Protein AF-A0A836RH31-F1 (afdb_monomer_lite)

Foldseek 3Di:
DDDPVCVQFLVQALLVCVLQWDQDPVGATWHWPCPPDPPPPDTFIAWPLVLLVSLLSLLVVCVVPVPVVSLVNSLRSLVCVQPQAWDWDQDPQGIATWGQRGPDRPDPQDTAADACSRHCLSVLVSLVSSLVSDPDPVSVVSSVVNNLNNLVNHVVQWDWDDDPNATATFHAFSVDNVDAAQFHGGHLLVNLVSLLVVCVVCVPRATPVRDGSLSNSLNPLVVQVVQWDQDQNATWHARLPPHGDFLFLACASTLLSNLVSLCSNLVSCCPVPVPSSVVSLRNNVRSLSSLLSLQVVDPDDLAAQAFAGNDHDAHNGHLLVNLVSLLVNCVSCPPPPVVSNVSSLVSLVSSLSNQQVQWDDDPNATFRAGNDDDQKAFCDRGGHLVVNLNSLCSSCVSNVNVVSNVNSVSSVVVQVVQFDRDSNRTDGDRIDHDDD

Structure (mmCIF, N/CA/C/O backbone):
data_AF-A0A836RH31-F1
#
_entry.id   AF-A0A836RH31-F1
#
loop_
_atom_site.group_PDB
_atom_site.id
_atom_site.type_symbol
_atom_site.label_atom_id
_atom_site.label_alt_id
_atom_site.label_comp_id
_atom_site.label_asym_id
_atom_site.label_entity_id
_atom_site.label_seq_id
_atom_site.pdbx_PDB_ins_code
_atom_site.Cartn_x
_atom_site.Cartn_y
_atom_site.Cartn_z
_atom_site.occupancy
_atom_site.B_iso_or_equiv
_atom_site.auth_seq_id
_atom_site.auth_comp_id
_atom_site.auth_asym_id
_atom_site.auth_atom_id
_atom_site.pdbx_PDB_model_num
ATOM 1 N N . GLU A 1 1 ? -15.096 -2.937 -0.119 1.00 64.81 1 GLU A N 1
ATOM 2 C CA . GLU A 1 1 ? -16.143 -2.175 0.600 1.00 64.81 1 GLU A CA 1
ATOM 3 C C . GLU A 1 1 ? -16.418 -2.846 1.943 1.00 64.81 1 GLU A C 1
ATOM 5 O O . GLU A 1 1 ? -16.106 -4.023 2.071 1.00 64.81 1 GLU A O 1
ATOM 10 N N . VAL A 1 2 ? -16.915 -2.119 2.951 1.00 72.75 2 VAL A N 1
ATOM 11 C CA . VAL A 1 2 ? -17.318 -2.711 4.245 1.00 72.75 2 VAL A CA 1
ATOM 12 C C . VAL A 1 2 ? -18.797 -3.078 4.164 1.00 72.75 2 VAL A C 1
ATOM 14 O O . VAL A 1 2 ? -19.596 -2.217 3.780 1.00 72.75 2 VAL A O 1
ATOM 17 N N . ALA A 1 3 ? -19.144 -4.318 4.515 1.00 83.12 3 ALA A N 1
ATOM 18 C CA . ALA A 1 3 ? -20.531 -4.776 4.522 1.00 83.12 3 ALA A CA 1
ATOM 19 C C . ALA A 1 3 ? -21.365 -3.991 5.564 1.00 83.12 3 ALA A C 1
ATOM 21 O O . ALA A 1 3 ? -20.819 -3.642 6.621 1.00 83.12 3 ALA A O 1
ATOM 22 N N . PRO A 1 4 ? -22.641 -3.659 5.280 1.00 88.00 4 PRO A N 1
ATOM 23 C CA . PRO A 1 4 ? -23.462 -2.788 6.130 1.00 88.00 4 PRO A CA 1
ATOM 24 C C . PRO A 1 4 ? -23.520 -3.198 7.610 1.00 88.00 4 PRO A C 1
ATOM 26 O O . PRO A 1 4 ? -23.446 -2.346 8.495 1.00 88.00 4 PRO A O 1
ATOM 29 N N . GLU A 1 5 ? -23.579 -4.496 7.895 1.00 91.19 5 GLU A N 1
ATOM 30 C CA . GLU A 1 5 ? -23.626 -5.071 9.240 1.00 91.19 5 GLU A CA 1
ATOM 31 C C . GLU A 1 5 ? -22.376 -4.754 10.084 1.00 91.19 5 GLU A C 1
ATOM 33 O O . GLU A 1 5 ? -22.459 -4.637 11.313 1.00 91.19 5 GLU A O 1
ATOM 38 N N . TYR A 1 6 ? -21.229 -4.523 9.433 1.00 91.69 6 TYR A N 1
ATOM 39 C CA . TYR A 1 6 ? -19.972 -4.175 10.097 1.00 91.69 6 TYR A CA 1
ATOM 40 C C . TYR A 1 6 ? -19.701 -2.668 10.156 1.00 91.69 6 TYR A C 1
ATOM 42 O O . TYR A 1 6 ? -18.742 -2.236 10.805 1.00 91.69 6 TYR A O 1
ATOM 50 N N . ASP A 1 7 ? -20.548 -1.846 9.532 1.00 90.19 7 ASP A N 1
ATOM 51 C CA . ASP A 1 7 ? -20.339 -0.400 9.422 1.00 90.19 7 ASP A CA 1
ATOM 52 C C . ASP A 1 7 ? -20.271 0.272 10.803 1.00 90.19 7 ASP A C 1
ATOM 54 O O . ASP A 1 7 ? -19.416 1.129 11.040 1.00 90.19 7 ASP A O 1
ATOM 58 N N . LYS A 1 8 ? -21.078 -0.196 11.770 1.00 94.00 8 LYS A N 1
ATOM 59 C CA . LYS A 1 8 ? -21.048 0.294 13.160 1.00 94.00 8 LYS A CA 1
ATOM 60 C C . LYS A 1 8 ? -19.700 0.059 13.853 1.00 94.00 8 LYS A C 1
ATOM 62 O O . LYS A 1 8 ? -19.272 0.899 14.643 1.00 94.00 8 LYS A O 1
ATOM 67 N N . TYR A 1 9 ? -19.025 -1.056 13.567 1.00 92.06 9 TYR A N 1
ATOM 68 C CA . TYR A 1 9 ? -17.733 -1.399 14.170 1.00 92.06 9 TYR A CA 1
ATOM 69 C C . TYR A 1 9 ? -16.611 -0.576 13.558 1.00 92.06 9 TYR A C 1
ATOM 71 O O . TYR A 1 9 ? -15.774 -0.043 14.282 1.00 92.06 9 TYR A O 1
ATOM 79 N N . TRP A 1 10 ? -16.636 -0.414 12.236 1.00 90.31 10 TRP A N 1
ATOM 80 C CA . TRP A 1 10 ? -15.690 0.437 11.527 1.00 90.31 10 TRP A CA 1
ATOM 81 C C . TRP A 1 10 ? -15.829 1.913 11.948 1.00 90.31 10 TRP A C 1
ATOM 83 O O . TRP A 1 10 ? -14.838 2.520 12.362 1.00 90.31 10 TRP A O 1
ATOM 93 N N . LYS A 1 11 ? -17.053 2.468 11.968 1.00 93.12 11 LYS A N 1
ATOM 94 C CA . LYS A 1 11 ? -17.323 3.825 12.487 1.00 93.12 11 LYS A CA 1
ATOM 95 C C . LYS A 1 11 ? -16.918 3.954 13.947 1.00 93.12 11 LYS A C 1
ATOM 97 O O . LYS A 1 11 ? -16.278 4.926 14.337 1.00 93.12 11 LYS A O 1
ATOM 102 N N . GLY A 1 12 ? -17.258 2.966 14.773 1.00 93.62 12 GLY A N 1
ATOM 103 C CA . GLY A 1 12 ? -16.879 3.003 16.176 1.00 93.62 12 GLY A CA 1
ATOM 104 C C . GLY A 1 12 ? -15.368 2.910 16.390 1.00 93.62 12 GLY A C 1
ATOM 105 O O . GLY A 1 12 ? -14.886 3.550 17.315 1.00 93.62 12 GLY A O 1
ATOM 106 N N . ALA A 1 13 ? -14.603 2.222 15.537 1.00 92.50 13 ALA A N 1
ATOM 107 C CA . ALA A 1 13 ? -13.139 2.245 15.598 1.00 92.50 13 ALA A CA 1
ATOM 108 C C . ALA A 1 13 ? -12.586 3.662 15.388 1.00 92.50 13 ALA A C 1
ATOM 110 O O . ALA A 1 13 ? -11.733 4.115 16.150 1.00 92.50 13 ALA A O 1
ATOM 111 N N . LEU A 1 14 ? -13.111 4.391 14.396 1.00 95.06 14 LEU A N 1
ATOM 112 C CA . LEU A 1 14 ? -12.741 5.788 14.154 1.00 95.06 14 LEU A CA 1
ATOM 113 C C . LEU A 1 14 ? -13.179 6.701 15.305 1.00 95.06 14 LEU A C 1
ATOM 115 O O . LEU A 1 14 ? -12.388 7.517 15.774 1.00 95.06 14 LEU A O 1
ATOM 119 N N . ASN A 1 15 ? -14.401 6.526 15.815 1.00 95.56 15 ASN A N 1
ATOM 120 C CA . ASN A 1 15 ? -14.891 7.292 16.964 1.00 95.56 15 ASN A CA 1
ATOM 121 C C . ASN A 1 15 ? -14.034 7.046 18.212 1.00 95.56 15 ASN A C 1
ATOM 123 O O . ASN A 1 15 ? -13.715 7.986 18.935 1.00 95.56 15 ASN A O 1
ATOM 127 N N . TRP A 1 16 ? -13.607 5.803 18.442 1.00 94.31 16 TRP A N 1
ATOM 128 C CA . TRP A 1 16 ? -12.703 5.485 19.539 1.00 94.31 16 TRP A CA 1
ATOM 129 C C . TRP A 1 16 ? -11.337 6.146 19.343 1.00 94.31 16 TRP A C 1
ATOM 131 O O . TRP A 1 16 ? -10.836 6.769 20.277 1.00 94.31 16 TRP A O 1
ATOM 141 N N . LEU A 1 17 ? -10.766 6.099 18.131 1.00 93.75 17 LEU A N 1
ATOM 142 C CA . LEU A 1 17 ? -9.505 6.780 17.815 1.00 93.75 17 LEU A CA 1
ATOM 143 C C . LEU A 1 17 ? -9.589 8.295 18.042 1.00 93.75 17 LEU A C 1
ATOM 145 O O . LEU A 1 17 ? -8.606 8.877 18.496 1.00 93.75 17 LEU A O 1
ATOM 149 N N . ILE A 1 18 ? -10.740 8.922 17.777 1.00 95.31 18 ILE A N 1
ATOM 150 C CA . ILE A 1 18 ? -10.993 10.323 18.148 1.00 95.31 18 ILE A CA 1
ATOM 151 C C . ILE A 1 18 ? -11.014 10.476 19.668 1.00 95.31 18 ILE A C 1
ATOM 153 O O . ILE A 1 18 ? -10.356 11.360 20.197 1.00 95.31 18 ILE A O 1
ATOM 157 N N . SER A 1 19 ? -11.718 9.607 20.393 1.00 93.38 19 SER A N 1
ATOM 158 C CA . SER A 1 19 ? -11.855 9.727 21.853 1.00 93.38 19 SER A CA 1
ATOM 159 C C . SER A 1 19 ? -10.535 9.603 22.623 1.00 93.38 19 SER A C 1
ATOM 161 O O . SER A 1 19 ? -10.411 10.123 23.729 1.00 93.38 19 SER A O 1
ATOM 163 N N . VAL A 1 20 ? -9.547 8.916 22.039 1.00 91.81 20 VAL A N 1
ATOM 164 C CA . VAL A 1 20 ? -8.236 8.672 22.660 1.00 91.81 20 VAL A CA 1
ATOM 165 C C . VAL A 1 20 ? -7.107 9.490 22.034 1.00 91.81 20 VAL A C 1
ATOM 167 O O . VAL A 1 20 ? -5.953 9.339 22.452 1.00 91.81 20 VAL A O 1
ATOM 170 N N . VAL A 1 21 ? -7.398 10.331 21.032 1.00 93.75 21 VAL A N 1
ATOM 171 C CA . VAL A 1 21 ? -6.390 11.243 20.483 1.00 93.75 21 VAL A CA 1
ATOM 172 C C . VAL A 1 21 ? -6.002 12.257 21.549 1.00 93.75 21 VAL A C 1
ATOM 174 O O . VAL A 1 21 ? -6.833 12.745 22.312 1.00 93.75 21 VAL A O 1
ATOM 177 N N . GLN A 1 22 ? -4.719 12.576 21.616 1.00 92.44 22 GLN A N 1
ATOM 178 C CA . GLN A 1 22 ? -4.212 13.589 22.525 1.00 92.44 22 GLN A CA 1
ATOM 179 C C . GLN A 1 22 ? -3.522 14.696 21.755 1.00 92.44 22 GLN A C 1
ATOM 181 O O . GLN A 1 22 ? -3.007 14.489 20.658 1.00 92.44 22 GLN A O 1
ATOM 186 N N . ARG A 1 23 ? -3.481 15.869 22.379 1.00 92.56 23 ARG A N 1
ATOM 187 C CA . ARG A 1 23 ? -2.716 17.018 21.910 1.00 92.56 23 ARG A CA 1
ATOM 188 C C . ARG A 1 23 ? -1.472 17.155 22.761 1.00 92.56 23 ARG A C 1
ATOM 190 O O . ARG A 1 23 ? -1.522 16.989 23.979 1.00 92.56 23 ARG A O 1
ATOM 197 N N . ASP A 1 24 ? -0.334 17.421 22.136 1.00 87.88 24 ASP A N 1
ATOM 198 C CA . ASP A 1 24 ? 0.850 17.792 22.906 1.00 87.88 24 ASP A CA 1
ATOM 199 C C . ASP A 1 24 ? 0.809 19.276 23.304 1.00 87.88 24 ASP A C 1
ATOM 201 O O . ASP A 1 24 ? -0.159 19.981 23.029 1.00 87.88 24 ASP A O 1
ATOM 205 N N . LYS A 1 25 ? 1.859 19.765 23.978 1.00 87.75 25 LYS A N 1
ATOM 206 C CA . LYS A 1 25 ? 1.915 21.139 24.511 1.00 87.75 25 LYS A CA 1
ATOM 207 C C . LYS A 1 25 ? 1.754 22.237 23.452 1.00 87.75 25 LYS A C 1
ATOM 209 O O . LYS A 1 25 ? 1.585 23.389 23.822 1.00 87.75 25 LYS A O 1
ATOM 214 N N . GLN A 1 26 ? 1.862 21.911 22.168 1.00 82.75 26 GLN A N 1
ATOM 215 C CA . GLN A 1 26 ? 1.704 22.861 21.071 1.00 82.75 26 GLN A CA 1
ATOM 216 C C . GLN A 1 26 ? 0.436 22.575 20.253 1.00 82.75 26 GLN A C 1
ATOM 218 O O . GLN A 1 26 ? 0.301 23.085 19.149 1.00 82.75 26 GLN A O 1
ATOM 223 N N . GLY A 1 27 ? -0.472 21.741 20.767 1.00 87.25 27 GLY A N 1
ATOM 224 C CA . GLY A 1 27 ? -1.775 21.487 20.161 1.00 87.25 27 GLY A CA 1
ATOM 225 C C . GLY A 1 27 ? -1.819 20.352 19.140 1.00 87.25 27 GLY A C 1
ATOM 226 O O . GLY A 1 27 ? -2.907 20.049 18.671 1.00 87.25 27 GLY A O 1
ATOM 227 N N . TYR A 1 28 ? -0.707 19.683 18.823 1.00 85.88 28 TYR A N 1
ATOM 228 C CA . TYR A 1 28 ? -0.662 18.703 17.728 1.00 85.88 28 TYR A CA 1
ATOM 229 C C . TYR A 1 28 ? -1.111 17.302 18.138 1.00 85.88 28 TYR A C 1
ATOM 231 O O . TYR A 1 28 ? -0.768 16.834 19.231 1.00 85.88 28 TYR A O 1
ATOM 239 N N . LEU A 1 29 ? -1.804 16.620 17.223 1.00 91.62 29 LEU A N 1
ATOM 240 C CA . LEU A 1 29 ? -2.399 15.308 17.462 1.00 91.62 29 LEU A CA 1
ATOM 241 C C . LEU A 1 29 ? -1.360 14.186 17.541 1.00 91.62 29 LEU A C 1
ATOM 243 O O . LEU A 1 29 ? -0.452 14.070 16.717 1.00 91.62 29 LEU A O 1
ATOM 247 N N . TYR A 1 30 ? -1.547 13.297 18.512 1.00 90.69 30 TYR A N 1
ATOM 248 C CA . TYR A 1 30 ? -0.856 12.019 18.588 1.00 90.69 30 TYR A CA 1
ATOM 249 C C . TYR A 1 30 ? -1.721 10.950 19.266 1.00 90.69 30 TYR A C 1
ATOM 251 O O . TYR A 1 30 ? -2.630 11.242 20.041 1.00 90.69 30 TYR A O 1
ATOM 259 N N . TRP A 1 31 ? -1.368 9.687 19.027 1.00 91.62 31 TRP A N 1
ATOM 260 C CA . TRP A 1 31 ? -1.969 8.523 19.680 1.00 91.62 31 TRP A CA 1
ATOM 261 C C . TRP A 1 31 ? -0.915 7.720 20.431 1.00 91.62 31 TRP A C 1
ATOM 263 O O . TRP A 1 31 ? 0.276 7.753 20.102 1.00 91.62 31 TRP A O 1
ATOM 273 N N . TYR A 1 32 ? -1.362 6.953 21.417 1.00 87.00 32 TYR A N 1
ATOM 274 C CA . TYR A 1 32 ? -0.539 5.982 22.126 1.00 87.00 32 TYR A CA 1
ATOM 275 C C . TYR A 1 32 ? -0.699 4.578 21.538 1.00 87.00 32 TYR A C 1
ATOM 277 O O . TYR A 1 32 ? -1.786 4.180 21.139 1.00 87.00 32 TYR A O 1
ATOM 285 N N . MET A 1 33 ? 0.396 3.814 21.503 1.00 74.00 33 MET A N 1
ATOM 286 C CA . MET A 1 33 ? 0.416 2.435 21.001 1.00 74.00 33 MET A CA 1
ATOM 287 C C . MET A 1 33 ? -0.385 1.476 21.891 1.00 74.00 33 MET A C 1
ATOM 289 O O . MET A 1 33 ? -0.933 0.501 21.394 1.00 74.00 33 MET A O 1
ATOM 293 N N . SER A 1 34 ? -0.447 1.746 23.195 1.00 67.81 34 SER A N 1
ATOM 294 C CA . SER A 1 34 ? -1.257 0.981 24.139 1.00 67.81 34 SER A CA 1
ATOM 295 C C . SER A 1 34 ? -2.003 1.958 25.036 1.00 67.81 34 SER A C 1
ATOM 297 O O . SER A 1 34 ? -1.516 2.372 26.089 1.00 67.81 34 SER A O 1
ATOM 299 N N . THR A 1 35 ? -3.171 2.387 24.569 1.00 59.91 35 THR A N 1
ATOM 300 C CA . THR A 1 35 ? -4.114 3.211 25.341 1.00 59.91 35 THR A CA 1
ATOM 301 C C . THR A 1 35 ? -4.736 2.433 26.503 1.00 59.91 35 THR A C 1
ATOM 303 O O . THR A 1 35 ? -5.302 3.036 27.403 1.00 59.91 35 THR A O 1
ATOM 306 N N . THR A 1 36 ? -4.566 1.107 26.526 1.00 61.06 36 THR A N 1
ATOM 307 C CA . THR A 1 36 ? -4.990 0.205 27.605 1.00 61.06 36 THR A CA 1
ATOM 308 C C . THR A 1 36 ? -3.825 -0.299 28.462 1.00 61.06 36 THR A C 1
ATOM 310 O O . THR A 1 36 ? -3.990 -1.261 29.209 1.00 61.06 36 THR A O 1
ATOM 313 N N . ALA A 1 37 ? -2.626 0.284 28.334 1.00 57.94 37 ALA A N 1
ATOM 314 C CA . ALA A 1 37 ? -1.514 -0.062 29.213 1.00 57.94 37 ALA A CA 1
ATOM 315 C C . ALA A 1 37 ? -1.889 0.288 30.668 1.00 57.94 37 ALA A C 1
ATOM 317 O O . ALA A 1 37 ? -2.390 1.393 30.895 1.00 57.94 37 ALA A O 1
ATOM 318 N N . PRO A 1 38 ? -1.650 -0.601 31.654 1.00 59.47 38 PRO A N 1
ATOM 319 C CA . PRO A 1 38 ? -1.943 -0.283 33.047 1.00 59.47 38 PRO A CA 1
ATOM 320 C C . PRO A 1 38 ? -1.187 0.973 33.501 1.00 59.47 38 PRO A C 1
ATOM 322 O O . PRO A 1 38 ? -0.107 1.287 32.990 1.00 59.47 38 PRO A O 1
ATOM 325 N N . LYS A 1 39 ? -1.743 1.700 34.476 1.00 56.38 39 LYS A N 1
ATOM 326 C CA . LYS A 1 39 ? -1.126 2.913 35.035 1.00 56.38 39 LYS A CA 1
ATOM 327 C C . LYS A 1 39 ? 0.321 2.618 35.464 1.00 56.38 39 LYS A C 1
ATOM 329 O O . LYS A 1 39 ? 0.567 1.654 36.177 1.00 56.38 39 LYS A O 1
ATOM 334 N N . GLY A 1 40 ? 1.273 3.433 35.004 1.00 59.16 40 GLY A N 1
ATOM 335 C CA . GLY A 1 40 ? 2.709 3.241 35.257 1.00 59.16 40 GLY A CA 1
ATOM 336 C C . GLY A 1 40 ? 3.458 2.439 34.184 1.00 59.16 40 GLY A C 1
ATOM 337 O O . GLY A 1 40 ? 4.685 2.505 34.137 1.00 59.16 40 GLY A O 1
ATOM 338 N N . HIS A 1 41 ? 2.766 1.759 33.261 1.00 53.97 41 HIS A N 1
ATOM 339 C CA . HIS A 1 41 ? 3.434 1.162 32.106 1.00 53.97 41 HIS A CA 1
ATOM 340 C C . HIS A 1 41 ? 3.794 2.236 31.072 1.00 53.97 41 HIS A C 1
ATOM 342 O O . HIS A 1 41 ? 2.964 3.091 30.747 1.00 53.97 41 HIS A O 1
ATOM 348 N N . PRO A 1 42 ? 5.011 2.195 30.501 1.00 57.66 42 PRO A N 1
ATOM 349 C CA . PRO A 1 42 ? 5.433 3.165 29.505 1.00 57.66 42 PRO A CA 1
ATOM 350 C C . PRO A 1 42 ? 4.595 3.013 28.232 1.00 57.66 42 PRO A C 1
ATOM 352 O O . PRO A 1 42 ? 4.878 2.173 27.376 1.00 57.66 42 PRO A O 1
ATOM 355 N N . SER A 1 43 ? 3.578 3.859 28.079 1.00 70.50 43 SER A N 1
ATOM 356 C CA . SER A 1 43 ? 2.849 3.973 26.823 1.00 70.50 43 SER A CA 1
ATOM 357 C C . SER A 1 43 ? 3.648 4.850 25.864 1.00 70.50 43 SER A C 1
ATOM 359 O O . SER A 1 43 ? 3.974 6.005 26.148 1.00 70.50 43 SER A O 1
ATOM 361 N N . ARG A 1 44 ? 4.044 4.281 24.725 1.00 78.88 44 ARG A N 1
ATOM 362 C CA . ARG A 1 44 ? 4.796 5.002 23.691 1.00 78.88 44 ARG A CA 1
ATOM 363 C C . ARG A 1 44 ? 3.822 5.609 22.697 1.00 78.88 44 ARG A C 1
ATOM 365 O O . ARG A 1 44 ? 2.858 4.953 22.308 1.00 78.88 44 ARG A O 1
ATOM 372 N N . ARG A 1 45 ? 4.097 6.837 22.253 1.00 85.69 45 ARG A N 1
ATOM 373 C CA . ARG A 1 45 ? 3.400 7.410 21.095 1.00 85.69 45 ARG A CA 1
ATOM 374 C C . ARG A 1 45 ? 3.568 6.483 19.897 1.00 85.69 45 ARG A C 1
ATOM 376 O O . ARG A 1 45 ? 4.633 5.874 19.738 1.00 85.69 45 ARG A O 1
ATOM 383 N N . ILE A 1 46 ? 2.538 6.381 19.066 1.00 86.75 46 ILE A N 1
ATOM 384 C CA . ILE A 1 46 ? 2.646 5.633 17.819 1.00 86.75 46 ILE A CA 1
ATOM 385 C C . ILE A 1 46 ? 3.755 6.233 16.950 1.00 86.75 46 ILE A C 1
ATOM 387 O O . ILE A 1 46 ? 4.031 7.433 16.969 1.00 86.75 46 ILE A O 1
ATOM 391 N N . SER A 1 47 ? 4.441 5.364 16.214 1.00 88.88 47 SER A N 1
ATOM 392 C CA . SER A 1 47 ? 5.448 5.777 15.235 1.00 88.88 47 SER A CA 1
ATOM 393 C C . SER A 1 47 ? 4.821 6.592 14.101 1.00 88.88 47 SER A C 1
ATOM 395 O O . SER A 1 47 ? 3.619 6.470 13.861 1.00 88.88 47 SER A O 1
ATOM 397 N N . ILE A 1 48 ? 5.636 7.329 13.343 1.00 90.56 48 ILE A N 1
ATOM 398 C CA . ILE A 1 48 ? 5.158 8.099 12.183 1.00 90.56 48 ILE A CA 1
ATOM 399 C C . ILE A 1 48 ? 4.379 7.234 11.179 1.00 90.56 48 ILE A C 1
ATOM 401 O O . ILE A 1 48 ? 3.278 7.634 10.812 1.00 90.56 48 ILE A O 1
ATOM 405 N N . PRO A 1 49 ? 4.826 6.018 10.802 1.00 90.44 49 PRO A N 1
ATOM 406 C CA . PRO A 1 49 ? 4.011 5.171 9.933 1.00 90.44 49 PRO A CA 1
ATOM 407 C C . PRO A 1 49 ? 2.656 4.776 10.537 1.00 90.44 49 PRO A C 1
ATOM 409 O O . PRO A 1 49 ? 1.668 4.677 9.817 1.00 90.44 49 PRO A O 1
ATOM 412 N N . GLY A 1 50 ? 2.586 4.587 11.858 1.00 90.56 50 GLY A N 1
ATOM 413 C CA . GLY A 1 50 ? 1.317 4.349 12.548 1.00 90.56 50 GLY A CA 1
ATOM 414 C C . GLY A 1 50 ? 0.386 5.557 12.450 1.00 90.56 50 GLY A C 1
ATOM 415 O O . GLY A 1 50 ? -0.794 5.396 12.161 1.00 90.56 50 GLY A O 1
ATOM 416 N N . MET A 1 51 ? 0.930 6.762 12.638 1.00 93.25 51 MET A N 1
ATOM 417 C CA . MET A 1 51 ? 0.179 8.011 12.509 1.00 93.25 51 MET A CA 1
ATOM 418 C C . MET A 1 51 ? -0.356 8.190 11.090 1.00 93.25 51 MET A C 1
ATOM 420 O O . MET A 1 51 ? -1.536 8.460 10.927 1.00 93.25 51 MET A O 1
ATOM 424 N N . CYS A 1 52 ? 0.468 7.931 10.072 1.00 94.94 52 CYS A N 1
ATOM 425 C CA . CYS A 1 52 ? 0.044 7.900 8.674 1.00 94.94 52 CYS A CA 1
ATOM 426 C C . CYS A 1 52 ? -1.145 6.953 8.447 1.00 94.94 52 CYS A C 1
ATOM 428 O O . CYS A 1 52 ? -2.128 7.342 7.825 1.00 94.94 52 CYS A O 1
ATOM 430 N N . HIS A 1 53 ? -1.108 5.732 8.993 1.00 93.12 53 HIS A N 1
ATOM 431 C CA . HIS A 1 53 ? -2.238 4.805 8.872 1.00 93.12 53 HIS A CA 1
ATOM 432 C C . HIS A 1 53 ? -3.519 5.347 9.517 1.00 93.12 53 HIS A C 1
ATOM 434 O O . HIS A 1 53 ? -4.568 5.301 8.882 1.00 93.12 53 HIS A O 1
ATOM 440 N N . VAL A 1 54 ? -3.433 5.902 10.729 1.00 94.38 54 VAL A N 1
ATOM 441 C CA . VAL A 1 54 ? -4.587 6.503 11.419 1.00 94.38 54 VAL A CA 1
ATOM 442 C C . VAL A 1 54 ? -5.138 7.704 10.642 1.00 94.38 54 VAL A C 1
ATOM 444 O O . VAL A 1 54 ? -6.341 7.774 10.408 1.00 94.38 54 VAL A O 1
ATOM 447 N N . THR A 1 55 ? -4.273 8.602 10.161 1.00 96.88 55 THR A N 1
ATOM 448 C CA . THR A 1 55 ? -4.670 9.740 9.317 1.00 96.88 55 THR A CA 1
ATOM 449 C C . THR A 1 55 ? -5.441 9.276 8.086 1.00 96.88 55 THR A C 1
ATOM 451 O O . THR A 1 55 ? -6.545 9.746 7.827 1.00 96.88 55 THR A O 1
ATOM 454 N N . ARG A 1 56 ? -4.894 8.307 7.345 1.00 96.88 56 ARG A N 1
ATOM 455 C CA . ARG A 1 56 ? -5.533 7.781 6.132 1.00 96.88 56 ARG A CA 1
ATOM 456 C C . ARG A 1 56 ? -6.851 7.072 6.430 1.00 96.88 56 ARG A C 1
ATOM 458 O O . ARG A 1 56 ? -7.774 7.166 5.630 1.00 96.88 56 ARG A O 1
ATOM 465 N N . MET A 1 57 ? -6.973 6.397 7.577 1.00 95.12 57 MET A N 1
ATOM 466 C CA . MET A 1 57 ? -8.242 5.806 8.018 1.00 95.12 57 MET A CA 1
ATOM 467 C C . MET A 1 57 ? -9.329 6.869 8.214 1.00 95.12 57 MET A C 1
ATOM 469 O O . MET A 1 57 ? -10.459 6.652 7.782 1.00 95.12 57 MET A O 1
ATOM 473 N N . PHE A 1 58 ? -8.994 8.018 8.807 1.00 97.81 58 PHE A N 1
ATOM 474 C CA . PHE A 1 58 ? -9.934 9.131 8.946 1.00 97.81 58 PHE A CA 1
ATOM 475 C C . PHE A 1 58 ? -10.336 9.731 7.597 1.00 97.81 58 PHE A C 1
ATOM 477 O O . PHE A 1 58 ? -11.526 9.876 7.329 1.00 97.81 58 PHE A O 1
ATOM 484 N N . LEU A 1 59 ? -9.373 10.006 6.715 1.00 97.81 59 LEU A N 1
ATOM 485 C CA . LEU A 1 59 ? -9.654 10.572 5.389 1.00 97.81 59 LEU A CA 1
ATOM 486 C C . LEU A 1 59 ? -10.495 9.619 4.524 1.00 97.81 59 LEU A C 1
ATOM 488 O O . LEU A 1 59 ? -11.490 10.028 3.925 1.00 97.81 59 LEU A O 1
ATOM 492 N N . ALA A 1 60 ? -10.166 8.324 4.533 1.00 95.06 60 ALA A N 1
ATOM 493 C CA . ALA A 1 60 ? -10.982 7.299 3.889 1.00 95.06 60 ALA A CA 1
ATOM 494 C C . ALA A 1 60 ? -12.383 7.215 4.511 1.00 95.06 60 ALA A C 1
ATOM 496 O O . ALA A 1 60 ? -13.365 6.978 3.805 1.00 95.06 60 ALA A O 1
ATOM 497 N N . GLY A 1 61 ? -12.490 7.426 5.825 1.00 94.69 61 GLY A N 1
ATOM 498 C CA . GLY A 1 61 ? -13.772 7.423 6.505 1.00 94.69 61 GLY A CA 1
ATOM 499 C C . GLY A 1 61 ? -14.661 8.600 6.147 1.00 94.69 61 GLY A C 1
ATOM 500 O O . GLY A 1 61 ? -15.847 8.401 5.887 1.00 94.69 61 GLY A O 1
ATOM 501 N N . TYR A 1 62 ? -14.084 9.793 6.027 1.00 96.88 62 TYR A N 1
ATOM 502 C CA . TYR A 1 62 ? -14.790 10.945 5.484 1.00 96.88 62 TYR A CA 1
ATOM 503 C C . TYR A 1 62 ? -15.287 10.677 4.059 1.00 96.88 62 TYR A C 1
ATOM 505 O O . TYR A 1 62 ? -16.476 10.838 3.797 1.00 96.88 62 TYR A O 1
ATOM 513 N N . LYS A 1 63 ? -14.428 10.172 3.161 1.00 95.38 63 LYS A N 1
ATOM 514 C CA . LYS A 1 63 ? -14.820 9.840 1.777 1.00 95.38 63 LYS A CA 1
ATOM 515 C C . LYS A 1 63 ? -15.978 8.838 1.716 1.00 95.38 63 LYS A C 1
ATOM 517 O O . LYS A 1 63 ? -16.792 8.897 0.802 1.00 95.38 63 LYS A O 1
ATOM 522 N N . ARG A 1 64 ? -16.063 7.924 2.689 1.00 92.31 64 ARG A N 1
ATOM 523 C CA . ARG A 1 64 ? -17.121 6.910 2.762 1.00 92.31 64 ARG A CA 1
ATOM 524 C C . ARG A 1 64 ? -18.454 7.449 3.280 1.00 92.31 64 ARG A C 1
ATOM 526 O O . ARG A 1 64 ? -19.485 7.046 2.755 1.00 92.31 64 ARG A O 1
ATOM 533 N N . CYS A 1 65 ? -18.464 8.255 4.343 1.00 94.75 65 CYS A N 1
ATOM 534 C CA . CYS A 1 65 ? -19.713 8.601 5.037 1.00 94.75 65 CYS A CA 1
ATOM 535 C C . CYS A 1 65 ? -19.959 10.097 5.253 1.00 94.75 65 CYS A C 1
ATOM 537 O O . CYS A 1 65 ? -20.952 10.448 5.882 1.00 94.75 65 CYS A O 1
ATOM 539 N N . GLY A 1 66 ? -19.071 10.972 4.781 1.00 96.06 66 GLY A N 1
ATOM 540 C CA . GLY A 1 66 ? -19.220 12.426 4.878 1.00 96.06 66 GLY A CA 1
ATOM 541 C C . GLY A 1 66 ? -19.133 12.999 6.297 1.00 96.06 66 GLY A C 1
ATOM 542 O O . GLY A 1 66 ? -19.457 14.168 6.496 1.00 96.06 66 GLY A O 1
ATOM 543 N N . ASP A 1 67 ? -18.706 12.217 7.298 1.00 96.94 67 ASP A N 1
ATOM 544 C CA . ASP A 1 67 ? -18.605 12.700 8.682 1.00 96.94 67 ASP A CA 1
ATOM 545 C C . ASP A 1 67 ? -17.444 13.696 8.812 1.00 96.94 67 ASP A C 1
ATOM 547 O O . ASP A 1 67 ? -16.266 13.326 8.742 1.00 96.94 67 ASP A O 1
ATOM 551 N N . LYS A 1 68 ? -17.787 14.973 9.007 1.00 97.94 68 LYS A N 1
ATOM 552 C CA . LYS A 1 68 ? -16.826 16.082 9.072 1.00 97.94 68 LYS A CA 1
ATOM 553 C C . LYS A 1 68 ? -15.798 15.924 10.190 1.00 97.94 68 LYS A C 1
ATOM 555 O O . LYS A 1 68 ? -14.663 16.346 10.009 1.00 97.94 68 LYS A O 1
ATOM 560 N N . ARG A 1 69 ? -16.127 15.231 11.286 1.00 97.50 69 ARG A N 1
ATOM 561 C CA . ARG A 1 69 ? -15.173 14.989 12.383 1.00 97.50 69 ARG A CA 1
ATOM 562 C C . ARG A 1 69 ? -13.989 14.145 11.917 1.00 97.50 69 ARG A C 1
ATOM 564 O O . ARG A 1 69 ? -12.867 14.337 12.387 1.00 97.50 69 ARG A O 1
ATOM 571 N N . TYR A 1 70 ? -14.222 13.211 10.989 1.00 97.88 70 TYR A N 1
ATOM 572 C CA . TYR A 1 70 ? -13.156 12.411 10.385 1.00 97.88 70 TYR A CA 1
ATOM 573 C C . TYR A 1 70 ? -12.288 13.266 9.462 1.00 97.88 70 TYR A C 1
ATOM 575 O O . TYR A 1 70 ? -11.066 13.159 9.519 1.00 97.88 70 TYR A O 1
ATOM 583 N N . LEU A 1 71 ? -12.893 14.154 8.667 1.00 98.25 71 LEU A N 1
ATOM 584 C CA . LEU A 1 71 ? -12.137 15.092 7.835 1.00 98.25 71 LEU A CA 1
ATOM 585 C C . LEU A 1 71 ? -11.246 15.997 8.691 1.00 98.25 71 LEU A C 1
ATOM 587 O O . LEU A 1 71 ? -10.041 16.048 8.466 1.00 98.25 71 LEU A O 1
ATOM 591 N N . GLU A 1 72 ? -11.827 16.657 9.692 1.00 97.56 72 GLU A N 1
ATOM 592 C CA . GLU A 1 72 ? -11.132 17.577 10.597 1.00 97.56 72 GLU A CA 1
ATOM 593 C C . GLU A 1 72 ? -9.959 16.880 11.294 1.00 97.56 72 GLU A C 1
ATOM 595 O O . GLU A 1 72 ? -8.818 17.329 11.189 1.00 97.56 72 GLU A O 1
ATOM 600 N N . THR A 1 73 ? -10.205 15.718 11.912 1.00 97.44 73 THR A N 1
ATOM 601 C CA . THR A 1 73 ? -9.157 14.942 12.598 1.00 97.44 73 THR A CA 1
ATOM 602 C C . THR A 1 73 ? -8.069 14.469 11.626 1.00 97.44 73 THR A C 1
ATOM 604 O O . THR A 1 73 ? -6.878 14.498 11.948 1.00 97.44 73 THR A O 1
ATOM 607 N N . GLY A 1 74 ? -8.457 14.029 10.424 1.00 97.75 74 GLY A N 1
ATOM 608 C CA . GLY A 1 74 ? -7.531 13.585 9.384 1.00 97.75 74 GLY A CA 1
ATOM 609 C C . GLY A 1 74 ? -6.623 14.713 8.892 1.00 97.75 74 GLY A C 1
ATOM 610 O O . GLY A 1 74 ? -5.399 14.565 8.898 1.00 97.75 74 GLY A O 1
ATOM 611 N N . LEU A 1 75 ? -7.198 15.857 8.518 1.00 97.88 75 LEU A N 1
ATOM 612 C CA . LEU A 1 75 ? -6.441 17.016 8.041 1.00 97.88 75 LEU A CA 1
ATOM 613 C C . LEU A 1 75 ? -5.551 17.601 9.136 1.00 97.88 75 LEU A C 1
ATOM 615 O O . LEU A 1 75 ? -4.401 17.947 8.873 1.00 97.88 75 LEU A O 1
ATOM 619 N N . GLU A 1 76 ? -6.023 17.645 10.377 1.00 96.56 76 GLU A N 1
ATOM 620 C CA . GLU A 1 76 ? -5.217 18.124 11.495 1.00 96.56 76 GLU A CA 1
ATOM 621 C C . GLU A 1 76 ? -4.022 17.197 11.798 1.00 96.56 76 GLU A C 1
ATOM 623 O O . GLU A 1 76 ? -2.891 17.640 12.046 1.00 96.56 76 GLU A O 1
ATOM 628 N N . SER A 1 77 ? -4.231 15.883 11.709 1.00 96.19 77 SER A N 1
ATOM 629 C CA . SER A 1 77 ? -3.142 14.911 11.807 1.00 96.19 77 SER A CA 1
ATOM 630 C C . SER A 1 77 ? -2.141 15.075 10.653 1.00 96.19 77 SER A C 1
ATOM 632 O O . SER A 1 77 ? -0.927 15.047 10.868 1.00 96.19 77 SER A O 1
ATOM 634 N N . ALA A 1 78 ? -2.616 15.317 9.427 1.00 96.81 78 ALA A N 1
ATOM 635 C CA . ALA A 1 78 ? -1.748 15.616 8.288 1.00 96.81 78 ALA A CA 1
ATOM 636 C C . ALA A 1 78 ? -0.946 16.913 8.497 1.00 96.81 78 ALA A C 1
ATOM 638 O O . ALA A 1 78 ? 0.255 16.937 8.233 1.00 96.81 78 ALA A O 1
ATOM 639 N N . ARG A 1 79 ? -1.562 17.955 9.063 1.00 95.25 79 ARG A N 1
ATOM 640 C CA . ARG A 1 79 ? -0.894 19.219 9.404 1.00 95.25 79 ARG A CA 1
ATOM 641 C C . ARG A 1 79 ? 0.252 19.002 10.390 1.00 95.25 79 ARG A C 1
ATOM 643 O O . ARG A 1 79 ? 1.363 19.480 10.175 1.00 95.25 79 ARG A O 1
ATOM 650 N N . THR A 1 80 ? 0.045 18.143 11.388 1.00 92.25 80 THR A N 1
ATOM 651 C CA . THR A 1 80 ? 1.111 17.714 12.312 1.00 92.25 80 THR A CA 1
ATOM 652 C C . THR A 1 80 ? 2.297 17.060 11.583 1.00 92.25 80 THR A C 1
ATOM 654 O O . THR A 1 80 ? 3.460 17.303 11.934 1.00 92.25 80 THR A O 1
ATOM 657 N N . LEU A 1 81 ? 2.027 16.244 10.554 1.00 92.12 81 LEU A N 1
ATOM 658 C CA . LEU A 1 81 ? 3.064 15.609 9.730 1.00 92.12 81 LEU A CA 1
ATOM 659 C C . LEU A 1 81 ? 3.855 16.617 8.886 1.00 92.12 81 LEU A C 1
ATOM 661 O O . LEU A 1 81 ? 5.022 16.337 8.611 1.00 92.12 81 LEU A O 1
ATOM 665 N N . VAL A 1 82 ? 3.252 17.740 8.488 1.00 92.75 82 VAL A N 1
ATOM 666 C CA . VAL A 1 82 ? 3.856 18.776 7.630 1.00 92.75 82 VAL A CA 1
ATOM 667 C C . VAL A 1 82 ? 4.627 19.814 8.447 1.00 92.75 82 VAL A C 1
ATOM 669 O O . VAL A 1 82 ? 5.789 20.090 8.154 1.00 92.75 82 VAL A O 1
ATOM 672 N N . GLU A 1 83 ? 4.019 20.368 9.492 1.00 87.50 83 GLU A N 1
ATOM 673 C CA . GLU A 1 83 ? 4.551 21.552 10.178 1.00 87.50 83 GLU A CA 1
ATOM 674 C C . GLU A 1 83 ? 5.654 21.209 11.192 1.00 87.50 83 GLU A C 1
ATOM 676 O O . GLU A 1 83 ? 6.601 21.977 11.378 1.00 87.50 83 GLU A O 1
ATOM 681 N N . ARG A 1 84 ? 5.572 20.044 11.851 1.00 77.81 84 ARG A N 1
ATOM 682 C CA . ARG A 1 84 ? 6.360 19.797 13.071 1.00 77.81 84 ARG A CA 1
ATOM 683 C C . ARG A 1 84 ? 7.361 18.659 12.999 1.00 77.81 84 ARG A C 1
ATOM 685 O O . ARG A 1 84 ? 8.433 18.728 13.604 1.00 77.81 84 ARG A O 1
ATOM 692 N N . ILE A 1 85 ? 6.971 17.564 12.367 1.00 78.00 85 ILE A N 1
ATOM 693 C CA . ILE A 1 85 ? 7.768 16.341 12.386 1.00 78.00 85 ILE A CA 1
ATOM 694 C C . ILE A 1 85 ? 8.963 16.365 11.417 1.00 78.00 85 ILE A C 1
ATOM 696 O O . ILE A 1 85 ? 9.991 15.773 11.773 1.00 78.00 85 ILE A O 1
ATOM 700 N N . PRO A 1 86 ? 8.906 16.989 10.222 1.00 83.94 86 PRO A N 1
ATOM 701 C CA . PRO A 1 86 ? 9.987 16.829 9.274 1.00 83.94 86 PRO A CA 1
ATOM 702 C C . PRO A 1 86 ? 11.235 17.576 9.739 1.00 83.94 86 PRO A C 1
ATOM 704 O O . PRO A 1 86 ? 11.193 18.738 10.137 1.00 83.94 86 PRO A O 1
ATOM 707 N N . ARG A 1 87 ? 12.386 16.919 9.616 1.00 86.62 87 ARG A N 1
ATOM 708 C CA . ARG A 1 87 ? 13.689 17.584 9.646 1.00 86.62 87 ARG A CA 1
ATOM 709 C C . ARG A 1 87 ? 13.996 18.060 8.237 1.00 86.62 87 ARG A C 1
ATOM 711 O O . ARG A 1 87 ? 13.943 17.258 7.299 1.00 86.62 87 ARG A O 1
ATOM 718 N N . LYS A 1 88 ? 14.339 19.338 8.119 1.00 91.38 88 LYS A N 1
ATOM 719 C CA . LYS A 1 88 ? 14.687 19.994 6.860 1.00 91.38 88 LYS A CA 1
ATOM 720 C C . LYS A 1 88 ? 16.208 20.075 6.739 1.00 91.38 88 LYS A C 1
ATOM 722 O O . LYS A 1 88 ? 16.885 20.360 7.725 1.00 91.38 88 LYS A O 1
ATOM 727 N N . LYS A 1 89 ? 16.744 19.762 5.562 1.00 92.88 89 LYS A N 1
ATOM 728 C CA . LYS A 1 89 ? 18.178 19.847 5.263 1.00 92.88 89 LYS A CA 1
ATOM 729 C C . LYS A 1 89 ? 18.367 20.311 3.828 1.00 92.88 89 LYS A C 1
ATOM 731 O O . LYS A 1 89 ? 17.813 19.692 2.926 1.00 92.88 89 LYS A O 1
ATOM 736 N N . ASP A 1 90 ? 19.191 21.324 3.611 1.00 96.38 90 ASP A N 1
ATOM 737 C CA . ASP A 1 90 ? 19.497 21.772 2.256 1.00 96.38 90 ASP A CA 1
ATOM 738 C C . ASP A 1 90 ? 20.435 20.804 1.532 1.00 96.38 90 ASP A C 1
ATOM 740 O O . ASP A 1 90 ? 21.311 20.155 2.116 1.00 96.38 90 ASP A O 1
ATOM 744 N N . THR A 1 91 ? 20.186 20.666 0.236 1.00 96.25 91 THR A N 1
ATOM 745 C CA . THR A 1 91 ? 20.919 19.818 -0.701 1.00 96.25 91 THR A CA 1
ATOM 746 C C . THR A 1 91 ? 21.091 20.578 -2.012 1.00 96.25 91 THR A C 1
ATOM 748 O O . THR A 1 91 ? 20.417 21.581 -2.244 1.00 96.25 91 THR A O 1
ATOM 751 N N . SER A 1 92 ? 21.917 20.063 -2.920 1.00 96.38 92 SER A N 1
ATOM 752 C CA . SER A 1 92 ? 22.040 20.605 -4.280 1.00 96.38 92 SER A CA 1
ATOM 753 C C . SER A 1 92 ? 20.737 20.554 -5.096 1.00 96.38 92 SER A C 1
ATOM 755 O O . SER A 1 92 ? 20.634 21.222 -6.120 1.00 96.38 92 SER A O 1
ATOM 757 N N . TYR A 1 93 ? 19.733 19.791 -4.650 1.00 96.06 93 TYR A N 1
ATOM 758 C CA . TYR A 1 93 ? 18.436 19.645 -5.320 1.00 96.06 93 TYR A CA 1
ATOM 759 C C . TYR A 1 93 ? 17.316 20.477 -4.665 1.00 96.06 93 TYR A C 1
ATOM 761 O O . TYR A 1 93 ? 16.159 20.390 -5.078 1.00 96.06 93 TYR A O 1
ATOM 769 N N . GLY A 1 94 ? 17.642 21.249 -3.621 1.00 96.62 94 GLY A N 1
ATOM 770 C CA . GLY A 1 94 ? 16.702 22.008 -2.789 1.00 96.62 94 GLY A CA 1
ATOM 771 C C . GLY A 1 94 ? 16.645 21.510 -1.341 1.00 96.62 94 GLY A C 1
ATOM 772 O O . GLY A 1 94 ? 17.510 20.755 -0.884 1.00 96.62 94 GLY A O 1
ATOM 773 N N . THR A 1 95 ? 15.610 21.914 -0.605 1.00 97.06 95 THR A N 1
ATOM 774 C CA . THR A 1 95 ? 15.434 21.544 0.808 1.00 97.06 95 THR A CA 1
ATOM 775 C C . THR A 1 95 ? 14.787 20.164 0.946 1.00 97.06 95 THR A C 1
ATOM 777 O O . THR A 1 95 ? 13.603 19.977 0.670 1.00 97.06 95 THR A O 1
ATOM 780 N N . ALA A 1 96 ? 15.560 19.187 1.417 1.00 95.81 96 ALA A N 1
ATOM 781 C CA . ALA A 1 96 ? 15.116 17.829 1.707 1.00 95.81 96 ALA A CA 1
ATOM 782 C C . ALA A 1 96 ? 14.294 17.779 2.999 1.00 95.81 96 ALA A C 1
ATOM 784 O O . ALA A 1 96 ? 14.720 18.306 4.027 1.00 95.81 96 ALA A O 1
ATOM 785 N N . TRP A 1 97 ? 13.152 17.090 2.972 1.00 94.69 97 TRP A N 1
ATOM 786 C CA . TRP A 1 97 ? 12.318 16.847 4.152 1.00 94.69 97 TRP A CA 1
ATOM 787 C C . TRP A 1 97 ? 12.415 15.374 4.559 1.00 94.69 97 TRP A C 1
ATOM 789 O O . TRP A 1 97 ? 12.257 14.467 3.739 1.00 94.69 97 TRP A O 1
ATOM 799 N N . THR A 1 98 ? 12.702 15.115 5.838 1.00 89.50 98 THR A N 1
ATOM 800 C CA . THR A 1 98 ? 12.869 13.755 6.374 1.00 89.50 98 THR A CA 1
ATOM 801 C C . THR A 1 98 ? 12.057 13.533 7.637 1.00 89.50 98 THR A C 1
ATOM 803 O O . THR A 1 98 ? 12.032 14.380 8.519 1.00 89.50 98 THR A O 1
ATOM 806 N N . TRP A 1 99 ? 11.495 12.338 7.786 1.00 87.88 99 TRP A N 1
ATOM 807 C CA . TRP A 1 99 ? 10.813 11.912 9.005 1.00 87.88 99 TRP A CA 1
ATOM 808 C C . TRP A 1 99 ? 11.667 10.866 9.716 1.00 87.88 99 TRP A C 1
ATOM 810 O O . TRP A 1 99 ? 12.269 10.002 9.072 1.00 87.88 99 TRP A O 1
ATOM 820 N N . SER A 1 100 ? 11.756 10.930 11.040 1.00 83.50 100 SER A N 1
ATOM 821 C CA . SER A 1 100 ? 12.246 9.810 11.846 1.00 83.50 100 SER A CA 1
ATOM 822 C C . SER A 1 100 ? 11.145 8.756 12.002 1.00 83.50 100 SER A C 1
ATOM 824 O O . SER A 1 100 ? 9.976 8.991 11.699 1.00 83.50 100 SER A O 1
ATOM 826 N N . ALA A 1 101 ? 11.510 7.553 12.450 1.00 78.69 101 ALA A N 1
ATOM 827 C CA . ALA A 1 101 ? 10.502 6.544 12.774 1.00 78.69 101 ALA A CA 1
ATOM 828 C C . ALA A 1 101 ? 9.724 6.909 14.049 1.00 78.69 101 ALA A C 1
ATOM 830 O O . ALA A 1 101 ? 8.529 6.625 14.146 1.00 78.69 101 ALA A O 1
ATOM 831 N N . ALA A 1 102 ? 10.386 7.538 15.023 1.00 78.06 102 ALA A N 1
ATOM 832 C CA . ALA A 1 102 ? 9.752 7.948 16.266 1.00 78.06 102 ALA A CA 1
ATOM 833 C C . ALA A 1 102 ? 9.064 9.313 16.136 1.00 78.06 102 ALA A C 1
ATOM 835 O O . ALA A 1 102 ? 9.597 10.235 15.529 1.00 78.06 102 ALA A O 1
ATOM 836 N N . TYR A 1 103 ? 7.937 9.481 16.828 1.00 67.44 103 TYR A N 1
ATOM 837 C CA . TYR A 1 103 ? 7.328 10.790 17.079 1.00 67.44 103 TYR A CA 1
ATOM 838 C C . TYR A 1 103 ? 8.177 11.564 18.109 1.00 67.44 103 TYR A C 1
ATOM 840 O O . TYR A 1 103 ? 7.839 11.646 19.290 1.00 67.44 103 TYR A O 1
ATOM 848 N N . ARG A 1 104 ? 9.366 12.040 17.721 1.00 68.25 104 ARG A N 1
ATOM 849 C CA . ARG A 1 104 ? 10.281 12.800 18.593 1.00 68.25 104 ARG A CA 1
ATOM 850 C C . ARG A 1 104 ? 11.067 13.818 17.768 1.00 68.25 104 ARG A C 1
ATOM 852 O O . ARG A 1 104 ? 11.822 13.435 16.882 1.00 68.25 104 ARG A O 1
ATOM 859 N N . ARG A 1 105 ? 10.950 15.101 18.130 1.00 63.12 105 ARG A N 1
ATOM 860 C CA . ARG A 1 105 ? 11.602 16.237 17.443 1.00 63.12 105 ARG A CA 1
ATOM 861 C C . ARG A 1 105 ? 13.128 16.103 17.354 1.00 63.12 105 ARG A C 1
ATOM 863 O O . ARG A 1 105 ? 13.716 16.461 16.345 1.00 63.12 105 ARG A O 1
ATOM 870 N N . ASN A 1 106 ? 13.753 15.536 18.387 1.00 67.38 106 ASN A N 1
ATOM 871 C CA . ASN A 1 106 ? 15.211 15.402 18.481 1.00 67.38 106 ASN A CA 1
ATOM 872 C C . ASN A 1 106 ? 15.704 13.987 18.153 1.00 67.38 106 ASN A C 1
ATOM 874 O O . ASN A 1 106 ? 16.837 13.637 18.483 1.00 67.38 106 ASN A O 1
ATOM 878 N N . ASP A 1 107 ? 14.861 13.146 17.548 1.00 70.62 107 ASP A N 1
ATOM 879 C CA . ASP A 1 107 ? 15.303 11.822 17.138 1.00 70.62 107 ASP A CA 1
ATOM 880 C C . ASP A 1 107 ? 16.350 11.941 16.025 1.00 70.62 107 ASP A C 1
ATOM 882 O O . ASP A 1 107 ? 16.084 12.450 14.933 1.00 70.62 107 ASP A O 1
ATOM 886 N N . ARG A 1 108 ? 17.563 11.470 16.323 1.00 69.00 108 ARG A N 1
ATOM 887 C CA . ARG A 1 108 ? 18.693 11.427 15.391 1.00 69.00 108 ARG A CA 1
ATOM 888 C C . ARG A 1 108 ? 18.755 10.118 14.608 1.00 69.00 108 ARG A C 1
ATOM 890 O O . ARG A 1 108 ? 19.668 9.953 13.803 1.00 69.00 108 ARG A O 1
ATOM 897 N N . THR A 1 109 ? 17.800 9.200 14.796 1.00 72.94 109 THR A N 1
ATOM 898 C CA . THR A 1 109 ? 17.783 7.949 14.036 1.00 72.94 109 THR A CA 1
ATOM 899 C C . THR A 1 109 ? 17.770 8.222 12.527 1.00 72.94 109 THR A C 1
ATOM 901 O O . THR A 1 109 ? 17.214 9.240 12.065 1.00 72.94 109 THR A O 1
ATOM 904 N N . PRO A 1 110 ? 18.396 7.329 11.734 1.00 63.84 110 PRO A N 1
ATOM 905 C CA . PRO A 1 110 ? 18.328 7.393 10.284 1.00 63.84 110 PRO A CA 1
ATOM 906 C C . PRO A 1 110 ? 16.865 7.500 9.848 1.00 63.84 110 PRO A C 1
ATOM 908 O O . PRO A 1 110 ? 16.051 6.620 10.138 1.00 63.84 110 PRO A O 1
ATOM 911 N N . GLY A 1 111 ? 16.518 8.608 9.193 1.00 71.62 111 GLY A N 1
ATOM 912 C CA . GLY A 1 111 ? 15.130 8.878 8.831 1.00 71.62 111 GLY A CA 1
ATOM 913 C C . GLY A 1 111 ? 14.564 7.825 7.878 1.00 71.62 111 GLY A C 1
ATOM 914 O O . GLY A 1 111 ? 15.329 7.197 7.137 1.00 71.62 111 GLY A O 1
ATOM 915 N N . LEU A 1 112 ? 13.231 7.684 7.889 1.00 78.88 112 LEU A N 1
ATOM 916 C CA . LEU A 1 112 ? 12.402 7.655 6.676 1.00 78.88 112 LEU A CA 1
ATOM 917 C C . LEU A 1 112 ? 13.178 7.405 5.359 1.00 78.88 112 LEU A C 1
ATOM 919 O O . LEU A 1 112 ? 13.914 8.301 4.957 1.00 78.88 112 LEU A O 1
ATOM 923 N N . LEU A 1 113 ? 13.071 6.257 4.688 1.00 82.88 113 LEU A N 1
ATOM 924 C CA . LEU A 1 113 ? 13.652 6.018 3.353 1.00 82.88 113 LEU A CA 1
ATOM 925 C C . LEU A 1 113 ? 12.671 5.168 2.526 1.00 82.88 113 LEU A C 1
ATOM 927 O O . LEU A 1 113 ? 11.488 5.485 2.536 1.00 82.88 113 LEU A O 1
ATOM 931 N N . ALA A 1 114 ? 13.108 4.086 1.879 1.00 86.81 114 ALA A N 1
ATOM 932 C CA . ALA A 1 114 ? 12.225 3.200 1.126 1.00 86.81 114 ALA A CA 1
ATOM 933 C C . ALA A 1 114 ? 11.243 2.431 2.031 1.00 86.81 114 ALA A C 1
ATOM 935 O O . ALA A 1 114 ? 11.392 2.408 3.262 1.00 86.81 114 ALA A O 1
ATOM 936 N N . GLY A 1 115 ? 10.232 1.841 1.391 1.00 91.94 115 GLY A N 1
ATOM 937 C CA . GLY A 1 115 ? 9.116 1.135 2.010 1.00 91.94 115 GLY A CA 1
ATOM 938 C C . GLY A 1 115 ? 7.853 1.981 2.132 1.00 91.94 115 GLY A C 1
ATOM 939 O O . GLY A 1 115 ? 7.907 3.203 2.277 1.00 91.94 115 GLY A O 1
ATOM 940 N N . HIS A 1 116 ? 6.707 1.307 2.113 1.00 92.88 116 HIS A N 1
ATOM 941 C CA . HIS A 1 116 ? 5.412 1.904 2.408 1.00 92.88 116 HIS A CA 1
ATOM 942 C C . HIS A 1 116 ? 5.184 1.881 3.921 1.00 92.88 116 HIS A C 1
ATOM 944 O O . HIS A 1 116 ? 5.482 2.863 4.596 1.00 92.88 116 HIS A O 1
ATOM 950 N N . SER A 1 117 ? 4.805 0.729 4.483 1.00 88.56 117 SER A N 1
ATOM 951 C CA . SER A 1 117 ? 4.410 0.562 5.895 1.00 88.56 117 SER A CA 1
ATOM 952 C C . SER A 1 117 ? 5.456 0.993 6.930 1.00 88.56 117 SER A C 1
ATOM 954 O O . SER A 1 117 ? 5.106 1.281 8.069 1.00 88.56 117 SER A O 1
ATOM 956 N N . HIS A 1 118 ? 6.741 1.028 6.570 1.00 87.25 118 HIS A N 1
ATOM 957 C CA . HIS A 1 118 ? 7.829 1.459 7.458 1.00 87.25 118 HIS A CA 1
ATOM 958 C C . HIS A 1 118 ? 8.722 2.551 6.844 1.00 87.25 118 HIS A C 1
ATOM 960 O O . HIS A 1 118 ? 9.815 2.842 7.355 1.00 87.25 118 HIS A O 1
ATOM 966 N N . GLY A 1 119 ? 8.287 3.154 5.738 1.00 90.69 119 GLY A N 1
ATOM 967 C CA . GLY A 1 119 ? 9.078 4.106 4.969 1.00 90.69 119 GLY A CA 1
ATOM 968 C C . GLY A 1 119 ? 8.342 5.377 4.593 1.00 90.69 119 GLY A C 1
ATOM 969 O O . GLY A 1 119 ? 7.287 5.697 5.135 1.00 90.69 119 GLY A O 1
ATOM 970 N N . LEU A 1 120 ? 8.965 6.140 3.697 1.00 94.00 120 LEU A N 1
ATOM 971 C CA . LEU A 1 120 ? 8.416 7.399 3.205 1.00 94.00 120 LEU A CA 1
ATOM 972 C C . LEU A 1 120 ? 7.217 7.180 2.293 1.00 94.00 120 LEU A C 1
ATOM 974 O O . LEU A 1 120 ? 6.423 8.099 2.152 1.00 94.00 120 LEU A O 1
ATOM 978 N N . GLY A 1 121 ? 7.042 5.981 1.728 1.00 96.12 121 GLY A N 1
ATOM 979 C CA . GLY A 1 121 ? 5.902 5.696 0.868 1.00 96.12 121 GLY A CA 1
ATOM 980 C C . GLY A 1 121 ? 4.563 5.942 1.569 1.00 96.12 121 GLY A C 1
ATOM 981 O O . GLY A 1 121 ? 3.685 6.578 0.999 1.00 96.12 121 GLY A O 1
ATOM 982 N N . ASN A 1 122 ? 4.427 5.548 2.842 1.00 95.06 122 ASN A N 1
ATOM 983 C CA . ASN A 1 122 ? 3.195 5.809 3.594 1.00 95.06 122 ASN A CA 1
ATOM 984 C C . ASN A 1 122 ? 3.016 7.295 3.946 1.00 95.06 122 ASN A C 1
ATOM 986 O O . ASN A 1 122 ? 1.886 7.774 3.984 1.00 95.06 122 ASN A O 1
ATOM 990 N N . VAL A 1 123 ? 4.110 8.040 4.151 1.00 96.31 123 VAL A N 1
ATOM 991 C CA . VAL A 1 123 ? 4.045 9.501 4.336 1.00 96.31 123 VAL A CA 1
ATOM 992 C C . VAL A 1 123 ? 3.551 10.165 3.051 1.00 96.31 123 VAL A C 1
ATOM 994 O O . VAL A 1 123 ? 2.608 10.942 3.117 1.00 96.31 123 VAL A O 1
ATOM 997 N N . ILE A 1 124 ? 4.112 9.803 1.890 1.00 97.88 124 ILE A N 1
ATOM 998 C CA . ILE A 1 124 ? 3.693 10.335 0.584 1.00 97.88 124 ILE A CA 1
ATOM 999 C C . ILE A 1 124 ? 2.208 10.037 0.344 1.00 97.88 124 ILE A C 1
ATOM 1001 O O . ILE A 1 124 ? 1.450 10.971 0.119 1.00 97.88 124 ILE A O 1
ATOM 1005 N N . SER A 1 125 ? 1.766 8.778 0.488 1.00 98.12 125 SER A N 1
ATOM 1006 C CA . SER A 1 125 ? 0.342 8.430 0.341 1.00 98.12 125 SER A CA 1
ATOM 1007 C C . SER A 1 125 ? -0.554 9.225 1.294 1.00 98.12 125 SER A C 1
ATOM 1009 O O . SER A 1 125 ? -1.610 9.686 0.892 1.00 98.12 125 SER A O 1
ATOM 1011 N N . THR A 1 126 ? -0.140 9.409 2.552 1.00 98.12 126 THR A N 1
ATOM 1012 C CA . THR A 1 126 ? -0.933 10.175 3.531 1.00 98.12 126 THR A CA 1
ATOM 1013 C C . THR A 1 126 ? -1.078 11.635 3.127 1.00 98.12 126 THR A C 1
ATOM 1015 O O . THR A 1 126 ? -2.151 12.209 3.273 1.00 98.12 126 THR A O 1
ATOM 1018 N N . LEU A 1 127 ? 0.004 12.241 2.639 1.00 98.38 127 LEU A N 1
ATOM 1019 C CA . LEU A 1 127 ? -0.002 13.628 2.197 1.00 98.38 127 LEU A CA 1
ATOM 1020 C C . LEU A 1 127 ? -0.801 13.805 0.900 1.00 98.38 127 LEU A C 1
ATOM 1022 O O . LEU A 1 127 ? -1.506 14.796 0.779 1.00 98.38 127 LEU A O 1
ATOM 1026 N N . LEU A 1 128 ? -0.761 12.844 -0.027 1.00 98.62 128 LEU A N 1
ATOM 1027 C CA . LEU A 1 128 ? -1.622 12.854 -1.216 1.00 98.62 128 LEU A CA 1
ATOM 1028 C C . LEU A 1 128 ? -3.108 12.741 -0.842 1.00 98.62 128 LEU A C 1
ATOM 1030 O O . LEU A 1 128 ? -3.899 13.565 -1.293 1.00 98.62 128 LEU A O 1
ATOM 1034 N N . ASP A 1 129 ? -3.472 11.807 0.046 1.00 98.50 129 ASP A N 1
ATOM 1035 C CA . ASP A 1 129 ? -4.854 11.667 0.534 1.00 98.50 129 ASP A CA 1
ATOM 1036 C C . ASP A 1 129 ? -5.329 12.966 1.222 1.00 98.50 129 ASP A C 1
ATOM 1038 O O . ASP A 1 129 ? -6.466 13.403 1.046 1.00 98.50 129 ASP A O 1
ATOM 1042 N N . ALA A 1 130 ? -4.454 13.616 2.002 1.00 98.44 130 ALA A N 1
ATOM 1043 C CA . ALA A 1 130 ? -4.760 14.889 2.652 1.00 98.44 130 ALA A CA 1
ATOM 1044 C C . ALA A 1 130 ? -4.877 16.047 1.650 1.00 98.44 130 ALA A C 1
ATOM 1046 O O . ALA A 1 130 ? -5.722 16.917 1.830 1.00 98.44 130 ALA A O 1
ATOM 1047 N N . TYR A 1 131 ? -4.060 16.053 0.593 1.00 98.50 131 TYR A N 1
ATOM 1048 C CA . TYR A 1 131 ? -4.123 17.049 -0.476 1.00 98.50 131 TYR A CA 1
ATOM 1049 C C . TYR A 1 131 ? -5.442 16.972 -1.255 1.00 98.50 131 TYR A C 1
ATOM 1051 O O . TYR A 1 131 ? -6.004 18.015 -1.577 1.00 98.50 131 TYR A O 1
ATOM 1059 N N . GLU A 1 132 ? -5.937 15.759 -1.538 1.00 98.00 132 GLU A N 1
ATOM 1060 C CA . GLU A 1 132 ? -7.244 15.537 -2.184 1.00 98.00 132 GLU A CA 1
ATOM 1061 C C . GLU A 1 132 ? -8.397 16.010 -1.285 1.00 98.00 132 GLU A C 1
ATOM 1063 O O . GLU A 1 132 ? -9.372 16.575 -1.773 1.00 98.00 132 GLU A O 1
ATOM 1068 N N . ALA A 1 133 ? -8.287 15.795 0.029 1.00 97.88 133 ALA A N 1
ATOM 1069 C CA . ALA A 1 133 ? -9.348 16.108 0.983 1.00 97.88 133 ALA A CA 1
ATOM 1070 C C . ALA A 1 133 ? -9.368 17.573 1.461 1.00 97.88 133 ALA A C 1
ATOM 1072 O O . ALA A 1 133 ? -10.401 18.046 1.937 1.00 97.88 133 ALA A O 1
ATOM 1073 N N . ALA A 1 134 ? -8.240 18.284 1.397 1.00 97.62 134 ALA A N 1
ATOM 1074 C CA . ALA A 1 134 ? -8.130 19.655 1.883 1.00 97.62 134 ALA A CA 1
ATOM 1075 C C . ALA A 1 134 ? -8.869 20.644 0.968 1.00 97.62 134 ALA A C 1
ATOM 1077 O O . ALA A 1 134 ? -8.675 20.656 -0.244 1.00 97.62 134 ALA A O 1
ATOM 1078 N N . THR A 1 135 ? -9.668 21.527 1.567 1.00 95.75 135 THR A N 1
ATOM 1079 C CA . THR A 1 135 ? -10.346 22.635 0.869 1.00 95.75 135 THR A CA 1
ATOM 1080 C C . THR A 1 135 ? -9.614 23.972 1.009 1.00 95.75 135 THR A C 1
ATOM 1082 O O . THR A 1 135 ? -9.973 24.933 0.344 1.00 95.75 135 THR A O 1
ATOM 1085 N N . ASP A 1 136 ? -8.620 24.047 1.896 1.00 95.56 136 ASP A N 1
ATOM 1086 C CA . ASP A 1 136 ? -7.789 25.229 2.139 1.00 95.56 136 ASP A CA 1
ATOM 1087 C C . ASP A 1 136 ? -6.573 25.227 1.200 1.00 95.56 136 ASP A C 1
ATOM 1089 O O . ASP A 1 136 ? -5.683 24.379 1.326 1.00 95.56 136 ASP A O 1
ATOM 1093 N N . ASP A 1 137 ? -6.527 26.184 0.273 1.00 97.25 137 ASP A N 1
ATOM 1094 C CA . ASP A 1 137 ? -5.446 26.319 -0.708 1.00 97.25 137 ASP A CA 1
ATOM 1095 C C . ASP A 1 137 ? -4.080 26.578 -0.063 1.00 97.25 137 ASP A C 1
ATOM 1097 O O . ASP A 1 137 ? -3.064 26.093 -0.571 1.00 97.25 137 ASP A O 1
ATOM 1101 N N . SER A 1 138 ? -4.045 27.272 1.080 1.00 97.25 138 SER A N 1
ATOM 1102 C CA . SER A 1 138 ? -2.805 27.503 1.825 1.00 97.25 138 SER A CA 1
ATOM 1103 C C . SER A 1 138 ? -2.220 26.171 2.292 1.00 97.25 138 SER A C 1
ATOM 1105 O O . SER A 1 138 ? -1.085 25.817 1.956 1.00 97.25 138 SER A O 1
ATOM 1107 N N . PHE A 1 139 ? -3.038 25.357 2.966 1.00 97.19 139 PHE A N 1
ATOM 1108 C CA . PHE A 1 139 ? -2.610 24.047 3.446 1.00 97.19 139 PHE A CA 1
ATOM 1109 C C . PHE A 1 139 ? -2.282 23.074 2.301 1.00 97.19 139 PHE A C 1
ATOM 1111 O O . PHE A 1 139 ? -1.307 22.321 2.377 1.00 97.19 139 PHE A O 1
ATOM 1118 N N . ARG A 1 140 ? -3.024 23.117 1.186 1.00 98.06 140 ARG A N 1
ATOM 1119 C CA . ARG A 1 140 ? -2.671 22.363 -0.032 1.00 98.06 140 ARG A CA 1
ATOM 1120 C C . ARG A 1 140 ? -1.295 22.761 -0.571 1.00 98.06 140 ARG A C 1
ATOM 1122 O O . ARG A 1 140 ? -0.532 21.884 -0.988 1.00 98.06 140 ARG A O 1
ATOM 1129 N N . GLY A 1 141 ? -0.961 24.051 -0.537 1.00 98.12 141 GLY A N 1
ATOM 1130 C CA . GLY A 1 141 ? 0.359 24.575 -0.887 1.00 98.12 141 GLY A CA 1
ATOM 1131 C C . GLY A 1 141 ? 1.470 24.013 0.003 1.00 98.12 141 GLY A C 1
ATOM 1132 O O . GLY A 1 141 ? 2.483 23.522 -0.506 1.00 98.12 141 GLY A O 1
ATOM 1133 N N . GLU A 1 142 ? 1.257 23.990 1.319 1.00 97.38 142 GLU A N 1
ATOM 1134 C CA . GLU A 1 142 ? 2.201 23.412 2.285 1.00 97.38 142 GLU A CA 1
ATOM 1135 C C . GLU A 1 142 ? 2.410 21.906 2.068 1.00 97.38 142 GLU A C 1
ATOM 1137 O O . GLU A 1 142 ? 3.547 21.425 2.073 1.00 97.38 142 GLU A O 1
ATOM 1142 N N . ILE A 1 143 ? 1.334 21.153 1.809 1.00 98.25 143 ILE A N 1
ATOM 1143 C CA . ILE A 1 143 ? 1.420 19.724 1.484 1.00 98.25 143 ILE A CA 1
ATOM 1144 C C . ILE A 1 143 ? 2.224 19.510 0.195 1.00 98.25 143 ILE A C 1
ATOM 1146 O O . ILE A 1 143 ? 3.123 18.664 0.163 1.00 98.25 143 ILE A O 1
ATOM 1150 N N . ARG A 1 144 ? 1.952 20.288 -0.862 1.00 98.25 144 ARG A N 1
ATOM 1151 C CA . ARG A 1 144 ? 2.706 20.212 -2.124 1.00 98.25 144 ARG A CA 1
ATOM 1152 C C . ARG A 1 144 ? 4.192 20.505 -1.899 1.00 98.25 144 ARG A C 1
ATOM 1154 O O . ARG A 1 144 ? 5.045 19.807 -2.453 1.00 98.25 144 ARG A O 1
ATOM 1161 N N . GLN A 1 145 ? 4.522 21.482 -1.053 1.00 97.69 145 GLN A N 1
ATOM 1162 C CA . GLN A 1 145 ? 5.906 21.775 -0.676 1.00 97.69 145 GLN A CA 1
ATOM 1163 C C . GLN A 1 145 ? 6.549 20.614 0.098 1.00 97.69 145 GLN A C 1
ATOM 1165 O O . GLN A 1 145 ? 7.691 20.248 -0.188 1.00 97.69 145 GLN A O 1
ATOM 1170 N N . ALA A 1 146 ? 5.821 19.992 1.029 1.00 97.62 146 ALA A N 1
ATOM 1171 C CA . ALA A 1 146 ? 6.292 18.829 1.779 1.00 97.62 146 ALA A CA 1
ATOM 1172 C C . ALA A 1 146 ? 6.569 17.623 0.865 1.00 97.62 146 ALA A C 1
ATOM 1174 O O . ALA A 1 146 ? 7.600 16.961 1.006 1.00 97.62 146 ALA A O 1
ATOM 1175 N N . LEU A 1 147 ? 5.692 17.370 -0.112 1.00 98.31 147 LEU A N 1
ATOM 1176 C CA . LEU A 1 147 ? 5.863 16.339 -1.140 1.00 98.31 147 LEU A CA 1
ATOM 1177 C C . LEU A 1 147 ? 7.081 16.614 -2.035 1.00 98.31 147 LEU A C 1
ATOM 1179 O O . LEU A 1 147 ? 7.889 15.712 -2.268 1.00 98.31 147 LEU A O 1
ATOM 1183 N N . LYS A 1 148 ? 7.302 17.870 -2.447 1.00 98.31 148 LYS A N 1
ATOM 1184 C CA . LYS A 1 148 ? 8.533 18.256 -3.157 1.00 98.31 148 LYS A CA 1
ATOM 1185 C C . LYS A 1 148 ? 9.775 18.040 -2.285 1.00 98.31 148 LYS A C 1
ATOM 1187 O O . LYS A 1 148 ? 10.768 17.491 -2.755 1.00 98.31 148 LYS A O 1
ATOM 1192 N N . GLY A 1 149 ? 9.720 18.384 -0.999 1.00 97.69 149 GLY A N 1
ATOM 1193 C CA . GLY A 1 149 ? 10.804 18.122 -0.047 1.00 97.69 149 GLY A CA 1
ATOM 1194 C C . GLY A 1 149 ? 11.098 16.628 0.158 1.00 97.69 149 GLY A C 1
ATOM 1195 O O . GLY A 1 149 ? 12.259 16.235 0.313 1.00 97.69 149 GLY A O 1
ATOM 1196 N N . LEU A 1 150 ? 10.069 15.775 0.117 1.00 96.94 150 LEU A N 1
ATOM 1197 C CA . LEU A 1 150 ? 10.204 14.314 0.110 1.00 96.94 150 LEU A CA 1
ATOM 1198 C C . LEU A 1 150 ? 10.910 13.819 -1.155 1.00 96.94 150 LEU A C 1
ATOM 1200 O O . LEU A 1 150 ? 11.802 12.972 -1.053 1.00 96.94 150 LEU A O 1
ATOM 1204 N N . LEU A 1 151 ? 10.559 14.373 -2.318 1.00 98.12 151 LEU A N 1
ATOM 1205 C CA . LEU A 1 151 ? 11.208 14.067 -3.593 1.00 98.12 151 LEU A CA 1
ATOM 1206 C C . LEU A 1 151 ? 12.700 14.430 -3.563 1.00 98.12 151 LEU A C 1
ATOM 1208 O O . LEU A 1 151 ? 13.536 13.588 -3.888 1.00 98.12 151 LEU A O 1
ATOM 1212 N N . VAL A 1 152 ? 13.041 15.630 -3.075 1.00 98.00 152 VAL A N 1
ATOM 1213 C CA . VAL A 1 152 ? 14.434 16.073 -2.860 1.00 98.00 152 VAL A CA 1
ATOM 1214 C C . VAL A 1 152 ? 15.188 15.088 -1.967 1.00 98.00 152 VAL A C 1
ATOM 1216 O O . VAL A 1 152 ? 16.295 14.663 -2.293 1.00 98.00 152 VAL A O 1
ATOM 1219 N N . ASN A 1 153 ? 14.589 14.678 -0.846 1.00 96.38 153 ASN A N 1
ATOM 1220 C CA . ASN A 1 153 ? 15.215 13.728 0.070 1.00 96.38 153 ASN A CA 1
ATOM 1221 C C . ASN A 1 153 ? 15.453 12.350 -0.574 1.00 96.38 153 ASN A C 1
ATOM 1223 O O . ASN A 1 153 ? 16.518 11.758 -0.385 1.00 96.38 153 ASN A O 1
ATOM 1227 N N . LEU A 1 154 ? 14.475 11.829 -1.321 1.00 96.69 154 LEU A N 1
ATOM 1228 C CA . LEU A 1 154 ? 14.623 10.564 -2.039 1.00 96.69 154 LEU A CA 1
ATOM 1229 C C . LEU A 1 154 ? 15.723 10.662 -3.094 1.00 96.69 154 LEU A C 1
ATOM 1231 O O . LEU A 1 154 ? 16.579 9.779 -3.143 1.00 96.69 154 LEU A O 1
ATOM 1235 N N . ARG A 1 155 ? 15.760 11.750 -3.869 1.00 97.06 155 ARG A N 1
ATOM 1236 C CA . ARG A 1 155 ? 16.803 11.999 -4.867 1.00 97.06 155 ARG A CA 1
ATOM 1237 C C . ARG A 1 155 ? 18.198 12.087 -4.245 1.00 97.06 155 ARG A C 1
ATOM 1239 O O . ARG A 1 155 ? 19.114 11.424 -4.723 1.00 97.06 155 ARG A O 1
ATOM 1246 N N . ALA A 1 156 ? 18.349 12.847 -3.161 1.00 95.50 156 ALA A N 1
ATOM 1247 C CA . ALA A 1 156 ? 19.628 13.059 -2.480 1.00 95.50 156 ALA A CA 1
ATOM 1248 C C . ALA A 1 156 ? 20.184 11.795 -1.803 1.00 95.50 156 ALA A C 1
ATOM 1250 O O . ALA A 1 156 ? 21.382 11.702 -1.543 1.00 95.50 156 ALA A O 1
ATOM 1251 N N . ARG A 1 157 ? 19.320 10.827 -1.473 1.00 94.31 157 ARG A N 1
ATOM 1252 C CA . ARG A 1 157 ? 19.700 9.566 -0.809 1.00 94.31 157 ARG A CA 1
ATOM 1253 C C . ARG A 1 157 ? 19.658 8.354 -1.737 1.00 94.31 157 ARG A C 1
ATOM 1255 O O . ARG A 1 157 ? 19.877 7.240 -1.261 1.00 94.31 157 ARG A O 1
ATOM 1262 N N . ALA A 1 158 ? 19.332 8.553 -3.011 1.00 96.38 158 ALA A N 1
ATOM 1263 C CA . ALA A 1 158 ? 19.333 7.495 -4.004 1.00 96.38 158 ALA A CA 1
ATOM 1264 C C . ALA A 1 158 ? 20.766 7.124 -4.400 1.00 96.38 158 ALA A C 1
ATOM 1266 O O . ALA A 1 158 ? 21.617 7.988 -4.599 1.00 96.38 158 ALA A O 1
ATOM 1267 N N . THR A 1 159 ? 21.007 5.831 -4.574 1.00 97.06 159 THR A N 1
ATOM 1268 C CA . THR A 1 159 ? 22.136 5.321 -5.346 1.00 97.06 159 THR A CA 1
ATOM 1269 C C . THR A 1 159 ? 21.687 5.216 -6.796 1.00 97.06 159 THR A C 1
ATOM 1271 O O . THR A 1 159 ? 20.741 4.481 -7.093 1.00 97.06 159 THR A O 1
ATOM 1274 N N . LEU A 1 160 ? 22.356 5.967 -7.671 1.00 97.38 160 LEU A N 1
ATOM 1275 C CA . LEU A 1 160 ? 22.146 5.917 -9.113 1.00 97.38 160 LEU A CA 1
ATOM 1276 C C . LEU A 1 160 ? 23.212 5.040 -9.759 1.00 97.38 160 LEU A C 1
ATOM 1278 O O . LEU A 1 160 ? 24.399 5.202 -9.478 1.00 97.38 160 LEU A O 1
ATOM 1282 N N . THR A 1 161 ? 22.788 4.132 -10.625 1.00 97.31 161 THR A N 1
ATOM 1283 C CA . THR A 1 161 ? 23.686 3.300 -11.432 1.00 97.31 161 THR A CA 1
ATOM 1284 C C . THR A 1 161 ? 23.166 3.241 -12.856 1.00 97.31 161 THR A C 1
ATOM 1286 O O . THR A 1 161 ? 21.961 3.109 -13.043 1.00 97.31 161 THR A O 1
ATOM 1289 N N . GLU A 1 162 ? 24.049 3.275 -13.845 1.00 97.12 162 GLU A N 1
ATOM 1290 C CA . GLU A 1 162 ? 23.666 3.107 -15.248 1.00 97.12 162 GLU A CA 1
ATOM 1291 C C . GLU A 1 162 ? 23.713 1.632 -15.651 1.00 97.12 162 GLU A C 1
ATOM 1293 O O . GLU A 1 162 ? 24.659 0.912 -15.325 1.00 97.12 162 GLU A O 1
ATOM 1298 N N . HIS A 1 163 ? 22.692 1.172 -16.369 1.00 94.00 163 HIS A N 1
ATOM 1299 C CA . HIS A 1 163 ? 22.666 -0.159 -16.966 1.00 94.00 163 HIS A CA 1
ATOM 1300 C C . HIS A 1 163 ? 21.948 -0.110 -18.314 1.00 94.00 163 HIS A C 1
ATOM 1302 O O . HIS A 1 163 ? 20.782 0.276 -18.384 1.00 94.00 163 HIS A O 1
ATOM 1308 N N . ASN A 1 164 ? 22.647 -0.503 -19.384 1.00 93.06 164 ASN A N 1
ATOM 1309 C CA . ASN A 1 164 ? 22.151 -0.470 -20.766 1.00 93.06 164 ASN A CA 1
ATOM 1310 C C . ASN A 1 164 ? 21.563 0.897 -21.170 1.00 93.06 164 ASN A C 1
ATOM 1312 O O . ASN A 1 164 ? 20.486 0.962 -21.753 1.00 93.06 164 ASN A O 1
ATOM 1316 N N . GLY A 1 165 ? 22.246 1.990 -20.810 1.00 93.56 165 GLY A N 1
ATOM 1317 C CA . GLY A 1 165 ? 21.802 3.355 -21.125 1.00 93.56 165 GLY A CA 1
ATOM 1318 C C . GLY A 1 165 ? 20.587 3.836 -20.324 1.00 93.56 165 GLY A C 1
ATOM 1319 O O . GLY A 1 165 ? 19.966 4.830 -20.694 1.00 93.56 165 GLY A O 1
ATOM 1320 N N . HIS A 1 166 ? 20.219 3.131 -19.252 1.00 95.62 166 HIS A N 1
ATOM 1321 C CA . HIS A 1 166 ? 19.149 3.538 -18.355 1.00 95.62 166 HIS A CA 1
ATOM 1322 C C . HIS A 1 166 ? 19.642 3.719 -16.921 1.00 95.62 166 HIS A C 1
ATOM 1324 O O . HIS A 1 166 ? 20.300 2.837 -16.358 1.00 95.62 166 HIS A O 1
ATOM 1330 N N . THR A 1 167 ? 19.184 4.796 -16.284 1.00 97.50 167 THR A N 1
ATOM 1331 C CA . THR A 1 167 ? 19.400 5.032 -14.860 1.00 97.50 167 THR A CA 1
ATOM 1332 C C . THR A 1 167 ? 18.537 4.099 -14.014 1.00 97.50 167 THR A C 1
ATOM 1334 O O . THR A 1 167 ? 17.305 4.082 -14.096 1.00 97.50 167 THR A O 1
ATOM 1337 N N . LEU A 1 168 ? 19.193 3.343 -13.143 1.00 98.38 168 LEU A N 1
ATOM 1338 C CA . LEU A 1 168 ? 18.585 2.568 -12.072 1.00 98.38 168 LEU A CA 1
ATOM 1339 C C . LEU A 1 168 ? 18.677 3.379 -10.783 1.00 98.38 168 LEU A C 1
ATOM 1341 O O . LEU A 1 168 ? 19.723 3.938 -10.454 1.00 98.38 168 LEU A O 1
ATOM 1345 N N . VAL A 1 169 ? 17.579 3.406 -10.035 1.00 98.31 169 VAL A N 1
ATOM 1346 C CA . VAL A 1 169 ? 17.461 4.145 -8.776 1.00 98.31 169 VAL A CA 1
ATOM 1347 C C . VAL A 1 169 ? 17.257 3.135 -7.664 1.00 98.31 169 VAL A C 1
ATOM 1349 O O . VAL A 1 169 ? 16.330 2.332 -7.703 1.00 98.31 169 VAL A O 1
ATOM 1352 N N . SER A 1 170 ? 18.106 3.173 -6.645 1.00 97.25 170 SER A N 1
ATOM 1353 C CA . SER A 1 170 ? 17.921 2.334 -5.467 1.00 97.25 170 SER A CA 1
ATOM 1354 C C . SER A 1 170 ? 18.144 3.107 -4.179 1.00 97.25 170 SER A C 1
ATOM 1356 O O . SER A 1 170 ? 18.841 4.117 -4.133 1.00 97.25 170 SER A O 1
ATOM 1358 N N . TRP A 1 171 ? 17.539 2.614 -3.105 1.00 96.06 171 TRP A N 1
ATOM 1359 C CA . TRP A 1 171 ? 17.680 3.179 -1.768 1.00 96.06 171 TRP A CA 1
ATOM 1360 C C . TRP A 1 171 ? 18.172 2.094 -0.814 1.00 96.06 171 TRP A C 1
ATOM 1362 O O . TRP A 1 171 ? 17.394 1.197 -0.464 1.00 96.06 171 TRP A O 1
ATOM 1372 N N . PRO A 1 172 ? 19.442 2.158 -0.385 1.00 92.19 172 PRO A N 1
ATOM 1373 C CA . PRO A 1 172 ? 19.994 1.199 0.557 1.00 92.19 172 PRO A CA 1
ATOM 1374 C C . PRO A 1 172 ? 19.235 1.158 1.885 1.00 92.19 172 PRO A C 1
ATOM 1376 O O . PRO A 1 172 ? 18.735 2.171 2.379 1.00 92.19 172 PRO A O 1
ATOM 1379 N N . SER A 1 173 ? 19.178 -0.018 2.503 1.00 86.81 173 SER A N 1
ATOM 1380 C CA . SER A 1 173 ? 18.541 -0.224 3.796 1.00 86.81 173 SER A CA 1
ATOM 1381 C C . SER A 1 173 ? 19.177 0.677 4.843 1.00 86.81 173 SER A C 1
ATOM 1383 O O . SER A 1 173 ? 20.397 0.822 4.944 1.00 86.81 173 SER A O 1
ATOM 1385 N N . ARG A 1 174 ? 18.334 1.242 5.707 1.00 81.12 174 ARG A N 1
ATOM 1386 C CA . ARG A 1 174 ? 18.792 2.104 6.806 1.00 81.12 174 ARG A CA 1
ATOM 1387 C C . ARG A 1 174 ? 19.671 1.364 7.807 1.00 81.12 174 ARG A C 1
ATOM 1389 O O . ARG A 1 174 ? 20.431 2.006 8.521 1.00 81.12 174 ARG A O 1
ATOM 1396 N N . ARG A 1 175 ? 19.519 0.040 7.891 1.00 81.44 175 ARG A N 1
ATOM 1397 C CA . ARG A 1 175 ? 20.271 -0.818 8.813 1.00 81.44 175 ARG A CA 1
ATOM 1398 C C . ARG A 1 175 ? 21.561 -1.347 8.197 1.00 81.44 175 ARG A C 1
ATOM 1400 O O . ARG A 1 175 ? 22.473 -1.692 8.934 1.00 81.44 175 ARG A O 1
ATOM 1407 N N . ASN A 1 176 ? 21.628 -1.438 6.870 1.00 86.25 176 ASN A N 1
ATOM 1408 C CA . ASN A 1 176 ? 22.786 -1.963 6.161 1.00 86.25 176 ASN A CA 1
ATOM 1409 C C . ASN A 1 176 ? 22.846 -1.371 4.746 1.00 86.25 176 ASN A C 1
ATOM 1411 O O . ASN A 1 176 ? 22.041 -1.730 3.889 1.00 86.25 176 ASN A O 1
ATOM 1415 N N . ARG A 1 177 ? 23.830 -0.499 4.494 1.00 88.38 177 ARG A N 1
ATOM 1416 C CA . ARG A 1 177 ? 24.002 0.180 3.198 1.00 88.38 177 ARG A CA 1
ATOM 1417 C C . ARG A 1 177 ? 24.363 -0.765 2.045 1.00 88.38 177 ARG A C 1
ATOM 1419 O O . ARG A 1 177 ? 24.217 -0.382 0.894 1.00 88.38 177 ARG A O 1
ATOM 1426 N N . ASN A 1 178 ? 24.775 -1.994 2.344 1.00 88.81 178 ASN A N 1
ATOM 1427 C CA . ASN A 1 178 ? 25.088 -3.010 1.338 1.00 88.81 178 ASN A CA 1
ATOM 1428 C C . ASN A 1 178 ? 23.859 -3.845 0.947 1.00 88.81 178 ASN A C 1
ATOM 1430 O O . ASN A 1 178 ? 23.957 -4.756 0.129 1.00 88.81 178 ASN A O 1
ATOM 1434 N N . ILE A 1 179 ? 22.702 -3.585 1.563 1.00 90.06 179 ILE A N 1
ATOM 1435 C CA . ILE A 1 179 ? 21.452 -4.286 1.282 1.00 90.06 179 ILE A CA 1
ATOM 1436 C C . ILE A 1 179 ? 20.460 -3.284 0.718 1.00 90.06 179 ILE A C 1
ATOM 1438 O O . ILE A 1 179 ? 20.193 -2.265 1.341 1.00 90.06 179 ILE A O 1
ATOM 1442 N N . VAL A 1 180 ? 19.838 -3.616 -0.407 1.00 93.25 180 VAL A N 1
ATOM 1443 C CA . VAL A 1 180 ? 18.673 -2.893 -0.917 1.00 93.25 180 VAL A CA 1
ATOM 1444 C C . VAL A 1 180 ? 17.457 -3.791 -0.742 1.00 93.25 180 VAL A C 1
ATOM 1446 O O . VAL A 1 180 ? 17.373 -4.882 -1.303 1.00 93.25 180 VAL A O 1
ATOM 1449 N N . GLU A 1 181 ? 16.518 -3.347 0.084 1.00 93.31 181 GLU A N 1
ATOM 1450 C CA . GLU A 1 181 ? 15.268 -4.069 0.311 1.00 93.31 181 GLU A CA 1
ATOM 1451 C C . GLU A 1 181 ? 14.325 -3.840 -0.867 1.00 93.31 181 GLU A C 1
ATOM 1453 O O . GLU A 1 181 ? 14.156 -2.710 -1.321 1.00 93.31 181 GLU A O 1
ATOM 1458 N N . THR A 1 182 ? 13.691 -4.904 -1.356 1.00 94.75 182 THR A N 1
ATOM 1459 C CA . THR A 1 182 ? 12.862 -4.864 -2.576 1.00 94.75 182 THR A CA 1
ATOM 1460 C C . THR A 1 182 ? 11.360 -4.851 -2.288 1.00 94.75 182 THR A C 1
ATOM 1462 O O . THR A 1 182 ? 10.598 -4.282 -3.064 1.00 94.75 182 THR A O 1
ATOM 1465 N N . GLY A 1 183 ? 10.930 -5.435 -1.162 1.00 92.75 183 GLY A N 1
ATOM 1466 C CA . GLY A 1 183 ? 9.516 -5.627 -0.815 1.00 92.75 183 GLY A CA 1
ATOM 1467 C C . GLY A 1 183 ? 8.743 -4.334 -0.523 1.00 92.75 183 GLY A C 1
ATOM 1468 O O . GLY A 1 183 ? 9.323 -3.275 -0.307 1.00 92.75 183 GLY A O 1
ATOM 1469 N N . TYR A 1 184 ? 7.416 -4.423 -0.457 1.00 93.38 184 TYR A N 1
ATOM 1470 C CA . TYR A 1 184 ? 6.527 -3.268 -0.287 1.00 93.38 184 TYR A CA 1
ATOM 1471 C C . TYR A 1 184 ? 6.627 -2.586 1.090 1.00 93.38 184 TYR A C 1
ATOM 1473 O O . TYR A 1 184 ? 6.723 -1.370 1.184 1.00 93.38 184 TYR A O 1
ATOM 1481 N N . CYS A 1 185 ? 6.657 -3.331 2.193 1.00 91.12 185 CYS A N 1
ATOM 1482 C CA . CYS A 1 185 ? 6.642 -2.746 3.538 1.00 91.12 185 CYS A CA 1
ATOM 1483 C C . CYS A 1 185 ? 7.911 -1.943 3.856 1.00 91.12 185 CYS A C 1
ATOM 1485 O O . CYS A 1 185 ? 7.833 -0.928 4.549 1.00 91.12 185 CYS A O 1
ATOM 1487 N N . TYR A 1 186 ? 9.066 -2.401 3.366 1.00 89.00 186 TYR A N 1
ATOM 1488 C CA . TYR A 1 186 ? 10.379 -1.891 3.779 1.00 89.00 186 TYR A CA 1
ATOM 1489 C C . TYR A 1 186 ? 11.251 -1.376 2.624 1.00 89.00 186 TYR A C 1
ATOM 1491 O O . TYR A 1 186 ? 12.202 -0.636 2.856 1.00 89.00 186 TYR A O 1
ATOM 1499 N N . GLY A 1 187 ? 10.937 -1.749 1.384 1.00 93.00 187 GLY A N 1
ATOM 1500 C CA . GLY A 1 187 ? 11.840 -1.630 0.247 1.00 93.00 187 GLY A CA 1
ATOM 1501 C C . GLY A 1 187 ? 11.323 -0.803 -0.926 1.00 93.00 187 GLY A C 1
ATOM 1502 O O . GLY A 1 187 ? 10.371 -0.029 -0.813 1.00 93.00 187 GLY A O 1
ATOM 1503 N N . GLN A 1 188 ? 12.001 -0.970 -2.062 1.00 95.62 188 GLN A N 1
ATOM 1504 C CA . GLN A 1 188 ? 11.798 -0.222 -3.307 1.00 95.62 188 GLN A CA 1
ATOM 1505 C C . GLN A 1 188 ? 10.330 -0.186 -3.753 1.00 95.62 188 GLN A C 1
ATOM 1507 O O . GLN A 1 188 ? 9.773 0.892 -3.949 1.00 95.62 188 GLN A O 1
ATOM 1512 N N . ALA A 1 189 ? 9.661 -1.345 -3.820 1.00 96.38 189 ALA A N 1
ATOM 1513 C CA . ALA A 1 189 ? 8.276 -1.422 -4.291 1.00 96.38 189 ALA A CA 1
ATOM 1514 C C . ALA A 1 189 ? 7.310 -0.550 -3.467 1.00 96.38 189 ALA A C 1
ATOM 1516 O O . ALA A 1 189 ? 6.326 -0.036 -3.991 1.00 96.38 189 ALA A O 1
ATOM 1517 N N . GLY A 1 190 ? 7.608 -0.348 -2.181 1.00 95.50 190 GLY A N 1
ATOM 1518 C CA . GLY A 1 190 ? 6.785 0.451 -1.278 1.00 95.50 190 GLY A CA 1
ATOM 1519 C C . GLY A 1 190 ? 6.830 1.953 -1.505 1.00 95.50 190 GLY A C 1
ATOM 1520 O O . GLY A 1 190 ? 5.898 2.650 -1.112 1.00 95.50 190 GLY A O 1
ATOM 1521 N N . VAL A 1 191 ? 7.912 2.457 -2.098 1.00 96.56 191 VAL A N 1
ATOM 1522 C CA . VAL A 1 191 ? 8.046 3.880 -2.433 1.00 96.56 191 VAL A CA 1
ATOM 1523 C C . VAL A 1 191 ? 7.719 4.150 -3.900 1.00 96.56 191 VAL A C 1
ATOM 1525 O O . VAL A 1 191 ? 7.222 5.225 -4.203 1.00 96.56 191 VAL A O 1
ATOM 1528 N N . VAL A 1 192 ? 7.897 3.165 -4.791 1.00 98.19 192 VAL A N 1
ATOM 1529 C CA . VAL A 1 192 ? 7.501 3.269 -6.207 1.00 98.19 192 VAL A CA 1
ATOM 1530 C C . VAL A 1 192 ? 6.031 3.643 -6.354 1.00 98.19 192 VAL A C 1
ATOM 1532 O O . VAL A 1 192 ? 5.719 4.598 -7.048 1.00 98.19 192 VAL A O 1
ATOM 1535 N N . LEU A 1 193 ? 5.134 2.916 -5.685 1.00 96.75 193 LEU A N 1
ATOM 1536 C CA . LEU A 1 193 ? 3.690 3.119 -5.821 1.00 96.75 193 LEU A CA 1
ATOM 1537 C C . LEU A 1 193 ? 3.250 4.563 -5.525 1.00 96.75 193 LEU A C 1
ATOM 1539 O O . LEU A 1 193 ? 2.716 5.203 -6.422 1.00 96.75 193 LEU A O 1
ATOM 1543 N N . PRO A 1 194 ? 3.551 5.132 -4.346 1.00 98.00 194 PRO A N 1
ATOM 1544 C CA . PRO A 1 194 ? 3.189 6.517 -4.072 1.00 98.00 194 PRO A CA 1
ATOM 1545 C C . PRO A 1 194 ? 3.962 7.548 -4.910 1.00 98.00 194 PRO A C 1
ATOM 1547 O O . PRO A 1 194 ? 3.490 8.670 -5.042 1.00 98.00 194 PRO A O 1
ATOM 1550 N N . LEU A 1 195 ? 5.128 7.215 -5.483 1.00 98.62 195 LEU A N 1
ATOM 1551 C CA . LEU A 1 195 ? 5.792 8.092 -6.458 1.00 98.62 195 LEU A CA 1
ATOM 1552 C C . LEU A 1 195 ? 5.054 8.122 -7.804 1.00 98.62 195 LEU A C 1
ATOM 1554 O O . LEU A 1 195 ? 4.998 9.180 -8.425 1.00 98.62 195 LEU A O 1
ATOM 1558 N N . LEU A 1 196 ? 4.484 6.992 -8.238 1.00 98.62 196 LEU A N 1
ATOM 1559 C CA . LEU A 1 196 ? 3.614 6.938 -9.416 1.00 98.62 196 LEU A CA 1
ATOM 1560 C C . LEU A 1 196 ? 2.346 7.767 -9.181 1.00 98.62 196 LEU A C 1
ATOM 1562 O O . LEU A 1 196 ? 2.021 8.609 -10.010 1.00 98.62 196 LEU A O 1
ATOM 1566 N N . ASP A 1 197 ? 1.705 7.610 -8.019 1.00 98.44 197 ASP A N 1
ATOM 1567 C CA . ASP A 1 197 ? 0.523 8.405 -7.657 1.00 98.44 197 ASP A CA 1
ATOM 1568 C C . ASP A 1 197 ? 0.873 9.909 -7.590 1.00 98.44 197 ASP A C 1
ATOM 1570 O O . ASP A 1 197 ? 0.146 10.761 -8.095 1.00 98.44 197 ASP A O 1
ATOM 1574 N N . MET A 1 198 ? 2.043 10.260 -7.037 1.00 98.50 198 MET A N 1
ATOM 1575 C CA . MET A 1 198 ? 2.526 11.646 -7.008 1.00 98.50 198 MET A CA 1
ATOM 1576 C C . MET A 1 198 ? 2.778 12.215 -8.412 1.00 98.50 198 MET A C 1
ATOM 1578 O O . MET A 1 198 ? 2.574 13.409 -8.612 1.00 98.50 198 MET A O 1
ATOM 1582 N N . ALA A 1 199 ? 3.202 11.390 -9.377 1.00 98.44 199 ALA A N 1
ATOM 1583 C CA . ALA A 1 199 ? 3.376 11.807 -10.769 1.00 98.44 199 ALA A CA 1
ATOM 1584 C C . ALA A 1 199 ? 2.039 12.090 -11.469 1.00 98.44 199 ALA A C 1
ATOM 1586 O O . ALA A 1 199 ? 1.961 13.012 -12.274 1.00 98.44 199 ALA A O 1
ATOM 1587 N N . GLU A 1 200 ? 0.999 11.309 -11.165 1.00 98.00 200 GLU A N 1
ATOM 1588 C CA . GLU A 1 200 ? -0.351 11.527 -11.699 1.00 98.00 200 GLU A CA 1
ATOM 1589 C C . GLU A 1 200 ? -0.974 12.811 -11.124 1.00 98.00 200 GLU A C 1
ATOM 1591 O O . GLU A 1 200 ? -1.601 13.570 -11.861 1.00 98.00 200 GLU A O 1
ATOM 1596 N N . VAL A 1 201 ? -0.764 13.087 -9.830 1.00 98.38 201 VAL A N 1
ATOM 1597 C CA . VAL A 1 201 ? -1.295 14.291 -9.163 1.00 98.38 201 VAL A CA 1
ATOM 1598 C C . VAL A 1 201 ? -0.492 15.555 -9.507 1.00 98.38 201 VAL A C 1
ATOM 1600 O O . VAL A 1 201 ? -1.073 16.631 -9.639 1.00 98.38 201 VAL A O 1
ATOM 1603 N N . PHE A 1 202 ? 0.832 15.449 -9.663 1.00 98.31 202 PHE A N 1
ATOM 1604 C CA . PHE A 1 202 ? 1.725 16.580 -9.941 1.00 98.31 202 PHE A CA 1
ATOM 1605 C C . PHE A 1 202 ? 2.677 16.286 -11.114 1.00 98.31 202 PHE A C 1
ATOM 1607 O O . PHE A 1 202 ? 3.886 16.122 -10.904 1.00 98.31 202 PHE A O 1
ATOM 1614 N N . PRO A 1 203 ? 2.168 16.234 -12.358 1.00 97.19 203 PRO A N 1
ATOM 1615 C CA . PRO A 1 203 ? 2.982 15.910 -13.533 1.00 97.19 203 PRO A CA 1
ATOM 1616 C C . PRO A 1 203 ? 4.078 16.950 -13.819 1.00 97.19 203 PRO A C 1
ATOM 1618 O O . PRO A 1 203 ? 5.083 16.636 -14.449 1.00 97.19 203 PRO A O 1
ATOM 1621 N N . ASP A 1 204 ? 3.904 18.177 -13.329 1.00 97.75 204 ASP A N 1
ATOM 1622 C CA . ASP A 1 204 ? 4.837 19.299 -13.443 1.00 97.75 204 ASP A CA 1
ATOM 1623 C C . ASP A 1 204 ? 5.870 19.355 -12.299 1.00 97.75 204 ASP A C 1
ATOM 1625 O O . ASP A 1 204 ? 6.755 20.215 -12.289 1.00 97.75 204 ASP A O 1
ATOM 1629 N N . MET A 1 205 ? 5.783 18.462 -11.303 1.00 98.44 205 MET A N 1
ATOM 1630 C CA . MET A 1 205 ? 6.732 18.448 -10.194 1.00 98.44 205 MET A CA 1
ATOM 1631 C C . MET A 1 205 ? 8.106 17.961 -10.665 1.00 98.44 205 MET A C 1
ATOM 1633 O O . MET A 1 205 ? 8.322 16.772 -10.891 1.00 98.44 205 MET A O 1
ATOM 1637 N N . ALA A 1 206 ? 9.063 18.885 -10.713 1.00 98.38 206 ALA A N 1
ATOM 1638 C CA . ALA A 1 206 ? 10.461 18.600 -11.003 1.00 98.38 206 ALA A CA 1
ATOM 1639 C C . ALA A 1 206 ? 11.413 19.245 -9.980 1.00 98.38 206 ALA A C 1
ATOM 1641 O O . ALA A 1 206 ? 11.108 20.265 -9.340 1.00 98.38 206 ALA A O 1
ATOM 1642 N N . LEU A 1 207 ? 12.577 18.619 -9.814 1.00 98.31 207 LEU A N 1
ATOM 1643 C CA . LEU A 1 207 ? 13.729 19.169 -9.100 1.00 98.31 207 LEU A CA 1
ATOM 1644 C C . LEU A 1 207 ? 14.628 19.973 -10.051 1.00 98.31 207 LEU A C 1
ATOM 1646 O O . LEU A 1 207 ? 14.437 19.953 -11.265 1.00 98.31 207 LEU A O 1
ATOM 1650 N N . SER 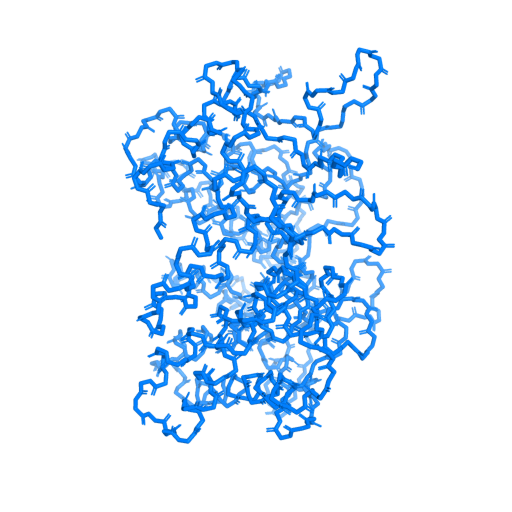A 1 208 ? 15.626 20.667 -9.499 1.00 96.75 208 SER A N 1
ATOM 1651 C CA . SER A 1 208 ? 16.566 21.491 -10.276 1.00 96.75 208 SER A CA 1
ATOM 1652 C C . SER A 1 208 ? 17.390 20.702 -11.298 1.00 96.75 208 SER A C 1
ATOM 1654 O O . SER A 1 208 ? 17.809 21.271 -12.297 1.00 96.75 208 SER A O 1
ATOM 1656 N N . ASP A 1 209 ? 17.600 19.402 -11.076 1.00 97.06 209 ASP A N 1
ATOM 1657 C CA . ASP A 1 209 ? 18.300 18.506 -12.005 1.00 97.06 209 ASP A CA 1
ATOM 1658 C C . ASP A 1 209 ? 17.354 17.792 -12.990 1.00 97.06 209 ASP A C 1
ATOM 1660 O O . ASP A 1 209 ? 17.752 16.830 -13.640 1.00 97.06 209 ASP A O 1
ATOM 1664 N N . GLY A 1 210 ? 16.087 18.216 -13.069 1.00 97.81 210 GLY A N 1
ATOM 1665 C CA . GLY A 1 210 ? 15.069 17.596 -13.918 1.00 97.81 210 GLY A CA 1
ATOM 1666 C C . GLY A 1 210 ? 14.470 16.302 -13.357 1.00 97.81 210 GLY A C 1
ATOM 1667 O O . GLY A 1 210 ? 13.595 15.716 -13.990 1.00 97.81 210 GLY A O 1
ATOM 1668 N N . THR A 1 211 ? 14.884 15.843 -12.168 1.00 98.38 211 THR A N 1
ATOM 1669 C CA . THR A 1 211 ? 14.276 14.666 -11.529 1.00 98.38 211 THR A CA 1
ATOM 1670 C C . THR A 1 211 ? 12.787 14.898 -11.267 1.00 98.38 211 THR A C 1
ATOM 1672 O O . THR A 1 211 ? 12.417 15.873 -10.611 1.00 98.38 211 THR A O 1
ATOM 1675 N N . THR A 1 212 ? 11.941 13.956 -11.686 1.00 98.62 212 THR A N 1
ATOM 1676 C CA . THR A 1 212 ? 10.494 13.952 -11.433 1.00 98.62 212 THR A CA 1
ATOM 1677 C C . THR A 1 212 ? 10.106 12.765 -10.541 1.00 98.62 212 THR A C 1
ATOM 1679 O O . THR A 1 212 ? 10.890 11.819 -10.384 1.00 98.62 212 THR A O 1
ATOM 1682 N N . PRO A 1 213 ? 8.894 12.752 -9.953 1.00 98.62 213 PRO A N 1
ATOM 1683 C CA . PRO A 1 213 ? 8.372 11.570 -9.268 1.00 98.62 213 PRO A CA 1
ATOM 1684 C C . PRO A 1 213 ? 8.403 10.323 -10.161 1.00 98.62 213 PRO A C 1
ATOM 1686 O O . PRO A 1 213 ? 8.850 9.256 -9.731 1.00 98.62 213 PRO A O 1
ATOM 1689 N N . LEU A 1 214 ? 8.002 10.487 -11.428 1.00 98.62 214 LEU A N 1
ATOM 1690 C CA . LEU A 1 214 ? 7.951 9.410 -12.411 1.00 98.62 214 LEU A CA 1
ATOM 1691 C C . LEU A 1 214 ? 9.346 8.877 -12.755 1.00 98.62 214 LEU A C 1
ATOM 1693 O O . LEU A 1 214 ? 9.520 7.662 -12.828 1.00 98.62 214 LEU A O 1
ATOM 1697 N N . SER A 1 215 ? 10.354 9.744 -12.917 1.00 98.38 215 SER A N 1
ATOM 1698 C CA . SER A 1 215 ? 11.710 9.286 -13.247 1.00 98.38 215 SER A CA 1
ATOM 1699 C C . SER A 1 215 ? 12.333 8.464 -12.112 1.00 98.38 215 SER A C 1
ATOM 1701 O O . SER A 1 215 ? 12.934 7.420 -12.377 1.00 98.38 215 SER A O 1
ATOM 1703 N N . LEU A 1 216 ? 12.110 8.843 -10.844 1.00 98.38 216 LEU A N 1
ATOM 1704 C CA . LEU A 1 216 ? 12.544 8.033 -9.697 1.00 98.38 216 LEU A CA 1
ATOM 1705 C C . LEU A 1 216 ? 11.781 6.708 -9.591 1.00 98.38 216 LEU A C 1
ATOM 1707 O O . LEU A 1 216 ? 12.396 5.674 -9.317 1.00 98.38 216 LEU A O 1
ATOM 1711 N N . ALA A 1 217 ? 10.461 6.720 -9.808 1.00 98.56 217 ALA A N 1
ATOM 1712 C CA . ALA A 1 217 ? 9.651 5.503 -9.796 1.00 98.56 217 ALA A CA 1
ATOM 1713 C C . ALA A 1 217 ? 10.115 4.518 -10.880 1.00 98.56 217 ALA A C 1
ATOM 1715 O O . ALA A 1 217 ? 10.387 3.353 -10.582 1.00 98.56 217 ALA A O 1
ATOM 1716 N N . ASN A 1 218 ? 10.285 4.996 -12.114 1.00 98.69 218 ASN A N 1
ATOM 1717 C CA . ASN A 1 218 ? 10.728 4.189 -13.248 1.00 98.69 218 ASN A CA 1
ATOM 1718 C C . ASN A 1 218 ? 12.156 3.669 -13.054 1.00 98.69 218 ASN A C 1
ATOM 1720 O O . ASN A 1 218 ? 12.407 2.486 -13.283 1.00 98.69 218 ASN A O 1
ATOM 1724 N N . GLY A 1 219 ? 13.081 4.497 -12.562 1.00 98.62 219 GLY A N 1
ATOM 1725 C CA . GLY A 1 219 ? 14.435 4.049 -12.234 1.00 98.62 219 GLY A CA 1
ATOM 1726 C C . GLY A 1 219 ? 14.455 2.965 -11.148 1.00 98.62 219 GLY A C 1
ATOM 1727 O O . GLY A 1 219 ? 15.251 2.026 -11.218 1.00 98.62 219 GLY A O 1
ATOM 1728 N N . SER A 1 220 ? 13.548 3.036 -10.170 1.00 98.50 220 SER A N 1
ATOM 1729 C CA . SER A 1 220 ? 13.425 2.020 -9.117 1.00 98.50 220 SER A CA 1
ATOM 1730 C C . SER A 1 220 ? 12.763 0.731 -9.608 1.00 98.50 220 SER A C 1
ATOM 1732 O O . SER A 1 220 ? 13.190 -0.367 -9.243 1.00 98.50 220 SER A O 1
ATOM 1734 N N . LEU A 1 221 ? 11.797 0.829 -10.524 1.00 98.69 221 LEU A N 1
ATOM 1735 C CA . LEU A 1 221 ? 11.269 -0.327 -11.249 1.00 98.69 221 LEU A CA 1
ATOM 1736 C C . LEU A 1 221 ? 12.363 -1.007 -12.084 1.00 98.69 221 LEU A C 1
ATOM 1738 O O . LEU A 1 221 ? 12.505 -2.222 -11.993 1.00 98.69 221 LEU A O 1
ATOM 1742 N N . ARG A 1 222 ? 13.198 -0.252 -12.812 1.00 98.62 222 ARG A N 1
ATOM 1743 C CA . ARG A 1 222 ? 14.352 -0.799 -13.558 1.00 98.62 222 ARG A CA 1
ATOM 1744 C C . ARG A 1 222 ? 15.354 -1.495 -12.640 1.00 98.62 222 ARG A C 1
ATOM 1746 O O . ARG A 1 222 ? 15.840 -2.573 -12.973 1.00 98.62 222 ARG A O 1
ATOM 1753 N N . TYR A 1 223 ? 15.609 -0.937 -11.456 1.00 98.19 223 TYR A N 1
ATOM 1754 C CA . TYR A 1 223 ? 16.415 -1.616 -10.442 1.00 98.19 223 TYR A CA 1
ATOM 1755 C C . TYR A 1 223 ? 15.780 -2.947 -10.010 1.00 98.19 223 TYR A C 1
ATOM 1757 O O . TYR A 1 223 ? 16.451 -3.973 -9.956 1.00 98.19 223 TYR A O 1
ATOM 1765 N N . LEU A 1 224 ? 14.472 -2.966 -9.735 1.00 97.94 224 LEU A N 1
ATOM 1766 C CA . LEU A 1 224 ? 13.769 -4.204 -9.396 1.00 97.94 224 LEU A CA 1
ATOM 1767 C C . LEU A 1 224 ? 13.841 -5.230 -10.538 1.00 97.94 224 LEU A C 1
ATOM 1769 O O . LEU A 1 224 ? 13.975 -6.421 -10.262 1.00 97.94 224 LEU A O 1
ATOM 1773 N N . MET A 1 225 ? 13.783 -4.797 -11.799 1.00 98.19 225 MET A N 1
ATOM 1774 C CA . MET A 1 225 ? 13.944 -5.678 -12.962 1.00 98.19 225 MET A CA 1
ATOM 1775 C C . MET A 1 225 ? 15.342 -6.303 -13.018 1.00 98.19 225 MET A C 1
ATOM 1777 O O . MET A 1 225 ? 15.451 -7.503 -13.268 1.00 98.19 225 MET A O 1
ATOM 1781 N N . SER A 1 226 ? 16.395 -5.522 -12.749 1.00 97.25 226 SER A N 1
ATOM 1782 C CA . SER A 1 226 ? 17.787 -5.983 -12.861 1.00 97.25 226 SER A CA 1
ATOM 1783 C C . SER A 1 226 ? 18.195 -6.986 -11.783 1.00 97.25 226 SER A C 1
ATOM 1785 O O . SER A 1 226 ? 19.089 -7.799 -12.004 1.00 97.25 226 SER A O 1
ATOM 1787 N N . VAL A 1 227 ? 17.530 -6.966 -10.623 1.00 96.06 227 VAL A N 1
ATOM 1788 C CA . VAL A 1 227 ? 17.803 -7.904 -9.519 1.00 96.06 227 VAL A CA 1
ATOM 1789 C C . VAL A 1 227 ? 16.796 -9.053 -9.422 1.00 96.06 227 VAL A C 1
ATOM 1791 O O . VAL A 1 227 ? 16.877 -9.862 -8.492 1.00 96.06 227 VAL A O 1
ATOM 1794 N N . ALA A 1 228 ? 15.837 -9.132 -10.346 1.00 96.69 228 ALA A N 1
ATOM 1795 C CA . ALA A 1 228 ? 14.886 -10.232 -10.413 1.00 96.69 228 ALA A CA 1
ATOM 1796 C C . ALA A 1 228 ? 15.600 -11.549 -10.759 1.00 96.69 228 ALA A C 1
ATOM 1798 O O . ALA A 1 228 ? 16.489 -11.595 -11.605 1.00 96.69 228 ALA A O 1
ATOM 1799 N N . GLN A 1 229 ? 15.192 -12.639 -10.114 1.00 95.75 229 GLN A N 1
ATOM 1800 C CA . GLN A 1 229 ? 15.733 -13.977 -10.349 1.00 95.75 229 GLN A CA 1
ATOM 1801 C C . GLN A 1 229 ? 14.630 -14.878 -10.877 1.00 95.75 229 GLN A C 1
ATOM 1803 O O . GLN A 1 229 ? 13.571 -14.989 -10.254 1.00 95.75 229 GLN A O 1
ATOM 1808 N N . GLU A 1 230 ? 14.882 -15.530 -12.009 1.00 96.44 230 GLU A N 1
ATOM 1809 C CA . GLU A 1 230 ? 13.934 -16.479 -12.574 1.00 96.44 230 GLU A CA 1
ATOM 1810 C C . GLU A 1 230 ? 13.885 -17.758 -11.734 1.00 96.44 230 GLU A C 1
ATOM 1812 O O . GLU A 1 230 ? 14.891 -18.429 -11.509 1.00 96.44 230 GLU A O 1
ATOM 1817 N N . VAL A 1 231 ? 12.697 -18.083 -11.231 1.00 93.56 231 VAL A N 1
ATOM 1818 C CA . VAL A 1 231 ? 12.441 -19.258 -10.401 1.00 93.56 231 VAL A CA 1
ATOM 1819 C C . VAL A 1 231 ? 11.041 -19.762 -10.704 1.00 93.56 231 VAL A C 1
ATOM 1821 O O . VAL A 1 231 ? 10.080 -18.997 -10.679 1.00 93.56 231 VAL A O 1
ATOM 1824 N N . ARG A 1 232 ? 10.901 -21.073 -10.947 1.00 89.12 232 ARG A N 1
ATOM 1825 C CA . ARG A 1 232 ? 9.609 -21.710 -11.267 1.00 89.12 232 ARG A CA 1
ATOM 1826 C C . ARG A 1 232 ? 8.884 -20.994 -12.420 1.00 89.12 232 ARG A C 1
ATOM 1828 O O . ARG A 1 232 ? 7.690 -20.748 -12.306 1.00 89.12 232 ARG A O 1
ATOM 1835 N N . GLY A 1 233 ? 9.591 -20.601 -13.482 1.00 94.50 233 GLY A N 1
ATOM 1836 C CA . GLY A 1 233 ? 9.013 -19.891 -14.636 1.00 94.50 233 GLY A CA 1
ATOM 1837 C C . GLY A 1 233 ? 8.428 -18.503 -14.328 1.00 94.50 233 GLY A C 1
ATOM 1838 O O . GLY A 1 233 ? 7.678 -17.960 -15.131 1.00 94.50 233 GLY A O 1
ATOM 1839 N N . GLY A 1 234 ? 8.711 -17.948 -13.149 1.00 96.06 234 GLY A N 1
ATOM 1840 C CA . GLY A 1 234 ? 8.348 -16.593 -12.750 1.00 96.06 234 GLY A CA 1
ATOM 1841 C C . GLY A 1 234 ? 9.532 -15.890 -12.093 1.00 96.06 234 GLY A C 1
ATOM 1842 O O . GLY A 1 234 ? 10.666 -16.340 -12.232 1.00 96.06 234 GLY A O 1
ATOM 1843 N N . TYR A 1 235 ? 9.282 -14.815 -11.346 1.00 96.00 235 TYR A N 1
ATOM 1844 C CA . TYR A 1 235 ? 10.344 -14.027 -10.713 1.00 96.00 235 TYR A CA 1
ATOM 1845 C C . TYR A 1 235 ? 10.231 -13.984 -9.189 1.00 96.00 235 TYR A C 1
ATOM 1847 O O . TYR A 1 235 ? 9.140 -13.864 -8.626 1.00 96.00 235 TYR A O 1
ATOM 1855 N N . ILE A 1 236 ? 11.391 -14.030 -8.532 1.00 93.44 236 ILE A N 1
ATOM 1856 C CA . ILE A 1 236 ? 11.573 -13.660 -7.126 1.00 93.44 236 ILE A CA 1
ATOM 1857 C C . ILE A 1 236 ? 12.606 -12.544 -7.004 1.00 93.44 236 ILE A C 1
ATOM 1859 O O . ILE A 1 236 ? 13.417 -12.329 -7.902 1.00 93.44 236 ILE A O 1
ATOM 1863 N N . TRP A 1 237 ? 12.614 -11.874 -5.852 1.00 94.00 237 TRP A N 1
ATOM 1864 C CA . TRP A 1 237 ? 13.546 -10.788 -5.570 1.00 94.00 237 TRP A CA 1
ATOM 1865 C C . TRP A 1 237 ? 14.373 -11.064 -4.313 1.00 94.00 237 TRP A C 1
ATOM 1867 O O . TRP A 1 237 ? 13.881 -11.668 -3.350 1.00 94.00 237 TRP A O 1
ATOM 1877 N N . PRO A 1 238 ? 15.633 -10.608 -4.272 1.00 92.25 238 PRO A N 1
ATOM 1878 C CA . PRO A 1 238 ? 16.433 -10.672 -3.064 1.00 92.25 238 PRO A CA 1
ATOM 1879 C C . PRO A 1 238 ? 15.919 -9.670 -2.020 1.00 92.25 238 PRO A C 1
ATOM 1881 O O . PRO A 1 238 ? 15.322 -8.650 -2.350 1.00 92.25 238 PRO A O 1
ATOM 1884 N N . TYR A 1 239 ? 16.151 -9.953 -0.736 1.00 87.56 239 TYR A N 1
ATOM 1885 C CA . TYR A 1 239 ? 15.902 -9.023 0.379 1.00 87.56 239 TYR A CA 1
ATOM 1886 C C . TYR A 1 239 ? 14.462 -8.492 0.521 1.00 87.56 239 TYR A C 1
ATOM 1888 O O . TYR A 1 239 ? 14.255 -7.418 1.082 1.00 87.56 239 TYR A O 1
ATOM 1896 N N . MET A 1 240 ? 13.443 -9.270 0.133 1.00 83.06 240 MET A N 1
ATOM 1897 C CA . MET A 1 240 ? 12.029 -8.878 0.318 1.00 83.06 240 MET A CA 1
ATOM 1898 C C . MET A 1 240 ? 11.629 -8.670 1.798 1.00 83.06 240 MET A C 1
ATOM 1900 O O . MET A 1 240 ? 10.668 -7.961 2.088 1.00 83.06 240 MET A O 1
ATOM 1904 N N . ARG A 1 241 ? 12.379 -9.266 2.743 1.00 72.62 241 ARG A N 1
ATOM 1905 C CA . ARG A 1 241 ? 12.228 -9.100 4.207 1.00 72.62 241 ARG A CA 1
ATOM 1906 C C . ARG A 1 241 ? 13.569 -9.218 4.945 1.00 72.62 241 ARG A C 1
ATOM 1908 O O . ARG A 1 241 ? 13.738 -10.105 5.779 1.00 72.62 241 ARG A O 1
ATOM 1915 N N . HIS A 1 242 ? 14.569 -8.428 4.553 1.00 74.88 242 HIS A N 1
ATOM 1916 C CA . HIS A 1 242 ? 15.955 -8.494 5.067 1.00 74.88 242 HIS A CA 1
ATOM 1917 C C . HIS A 1 242 ? 16.699 -9.829 4.824 1.00 74.88 242 HIS A C 1
ATOM 1919 O O . HIS A 1 242 ? 17.859 -9.969 5.198 1.00 74.88 242 HIS A O 1
ATOM 1925 N N . ARG A 1 243 ? 16.064 -10.823 4.186 1.00 73.06 243 ARG A N 1
ATOM 1926 C CA . ARG A 1 243 ? 16.654 -12.133 3.868 1.00 73.06 243 ARG A CA 1
ATOM 1927 C C . ARG A 1 243 ? 17.020 -12.220 2.392 1.00 73.06 243 ARG A C 1
ATOM 1929 O O . ARG A 1 243 ? 16.175 -11.957 1.541 1.00 73.06 243 ARG A O 1
ATOM 1936 N N . LYS A 1 244 ? 18.242 -12.672 2.095 1.00 74.75 244 LYS A N 1
ATOM 1937 C CA . LYS A 1 244 ? 18.803 -12.738 0.732 1.00 74.75 244 LYS A CA 1
ATOM 1938 C C . LYS A 1 244 ? 17.945 -13.541 -0.257 1.00 74.75 244 LYS A C 1
ATOM 1940 O O . LYS A 1 244 ? 17.875 -13.166 -1.417 1.00 74.75 244 LYS A O 1
ATOM 1945 N N . ARG A 1 245 ? 17.268 -14.608 0.188 1.00 74.00 245 ARG A N 1
ATOM 1946 C CA . ARG A 1 245 ? 16.403 -15.468 -0.648 1.00 74.00 245 ARG A CA 1
ATOM 1947 C C . ARG A 1 245 ? 15.084 -15.790 0.056 1.00 74.00 245 ARG A C 1
ATOM 1949 O O . ARG A 1 245 ? 14.866 -16.904 0.523 1.00 74.00 245 ARG A O 1
ATOM 1956 N N . SER A 1 246 ? 14.227 -14.785 0.201 1.00 77.06 246 SER A N 1
ATOM 1957 C CA . SER A 1 246 ? 12.859 -14.993 0.687 1.00 77.06 246 SER A CA 1
ATOM 1958 C C . SER A 1 246 ? 12.016 -15.638 -0.418 1.00 77.06 246 SER A C 1
ATOM 1960 O O . SER A 1 246 ? 12.121 -15.227 -1.567 1.00 77.06 246 SER A O 1
ATOM 1962 N N . LYS A 1 247 ? 11.171 -16.617 -0.090 1.00 81.44 247 LYS A N 1
ATOM 1963 C CA . LYS A 1 247 ? 10.178 -17.192 -1.019 1.00 81.44 247 LYS A CA 1
ATOM 1964 C C . LYS A 1 247 ? 8.763 -16.671 -0.726 1.00 81.44 247 LYS A C 1
ATOM 1966 O O . LYS A 1 247 ? 7.779 -17.231 -1.201 1.00 81.44 247 LYS A O 1
ATOM 1971 N N . ASN A 1 248 ? 8.671 -15.595 0.053 1.00 82.62 248 ASN A N 1
ATOM 1972 C CA . ASN A 1 248 ? 7.424 -14.971 0.465 1.00 82.62 248 ASN A CA 1
ATOM 1973 C C . ASN A 1 248 ? 6.647 -14.433 -0.749 1.00 82.62 248 ASN A C 1
ATOM 1975 O O . ASN A 1 248 ? 7.196 -13.669 -1.542 1.00 82.62 248 ASN A O 1
ATOM 1979 N N . ILE A 1 249 ? 5.370 -14.802 -0.852 1.00 87.00 249 ILE A N 1
ATOM 1980 C CA . ILE A 1 249 ? 4.438 -14.336 -1.894 1.00 87.00 249 ILE A CA 1
ATOM 1981 C C . ILE A 1 249 ? 3.467 -13.259 -1.400 1.00 87.00 249 ILE A C 1
ATOM 1983 O O . ILE A 1 249 ? 2.687 -12.725 -2.180 1.00 87.00 249 ILE A O 1
ATOM 1987 N N . GLY A 1 250 ? 3.510 -12.931 -0.109 1.00 84.75 250 GLY A N 1
ATOM 1988 C CA . GLY A 1 250 ? 2.640 -11.937 0.497 1.00 84.75 250 GLY A CA 1
ATOM 1989 C C . GLY A 1 250 ? 2.851 -10.536 -0.055 1.00 84.75 250 GLY A C 1
ATOM 1990 O O . GLY A 1 250 ? 3.871 -10.209 -0.663 1.00 84.75 250 GLY A O 1
ATOM 1991 N N . TYR A 1 251 ? 1.861 -9.689 0.188 1.00 85.06 251 TYR A N 1
ATOM 1992 C CA . TYR A 1 251 ? 1.803 -8.347 -0.368 1.00 85.06 251 TYR A CA 1
ATOM 1993 C C . TYR A 1 251 ? 2.872 -7.432 0.232 1.00 85.06 251 TYR A C 1
ATOM 1995 O O . TYR A 1 251 ? 3.621 -6.772 -0.475 1.00 85.06 251 TYR A O 1
ATOM 2003 N N . GLY A 1 252 ? 3.006 -7.442 1.555 1.00 83.25 252 GLY A N 1
ATOM 2004 C CA . GLY A 1 252 ? 3.908 -6.546 2.268 1.00 83.25 252 GLY A CA 1
ATOM 2005 C C . GLY A 1 252 ? 5.390 -6.874 2.075 1.00 83.25 252 GLY A C 1
ATOM 2006 O O . GLY A 1 252 ? 6.194 -6.013 1.745 1.00 83.25 252 GLY A O 1
ATOM 2007 N N . SER A 1 253 ? 5.793 -8.120 2.303 1.00 80.06 253 SER A N 1
ATOM 2008 C CA . SER A 1 253 ? 7.211 -8.523 2.325 1.00 80.06 253 SER A CA 1
ATOM 2009 C C . SER A 1 253 ? 7.551 -9.622 1.313 1.00 80.06 253 SER A C 1
ATOM 2011 O O . SER A 1 253 ? 8.486 -10.399 1.537 1.00 80.06 253 SER A O 1
ATOM 2013 N N . GLY A 1 254 ? 6.751 -9.751 0.257 1.00 86.56 254 GLY A N 1
ATOM 2014 C CA . GLY A 1 254 ? 6.873 -10.804 -0.745 1.00 86.56 254 GLY A CA 1
ATOM 2015 C C . GLY A 1 254 ? 6.661 -10.309 -2.172 1.00 86.56 254 GLY A C 1
ATOM 2016 O O . GLY A 1 254 ? 6.584 -9.105 -2.429 1.00 86.56 254 GLY A O 1
ATOM 2017 N N . THR A 1 255 ? 6.572 -11.260 -3.101 1.00 91.19 255 THR A N 1
ATOM 2018 C CA . THR A 1 255 ? 6.404 -10.986 -4.536 1.00 91.19 255 THR A CA 1
ATOM 2019 C C . THR A 1 255 ? 5.086 -10.278 -4.857 1.00 91.19 255 THR A C 1
ATOM 2021 O O . THR A 1 255 ? 5.019 -9.589 -5.869 1.00 91.19 255 THR A O 1
ATOM 2024 N N . GLY A 1 256 ? 4.072 -10.381 -3.987 1.00 92.69 256 GLY A N 1
ATOM 2025 C CA . GLY A 1 256 ? 2.772 -9.721 -4.129 1.00 92.69 256 GLY A CA 1
ATOM 2026 C C . GLY A 1 256 ? 2.873 -8.204 -4.320 1.00 92.69 256 GLY A C 1
ATOM 2027 O O . GLY A 1 256 ? 2.378 -7.654 -5.300 1.00 92.69 256 GLY A O 1
ATOM 2028 N N . GLY A 1 257 ? 3.559 -7.514 -3.407 1.00 94.00 257 GLY A N 1
ATOM 2029 C CA . GLY A 1 257 ? 3.687 -6.054 -3.475 1.00 94.00 257 GLY A CA 1
ATOM 2030 C C . GLY A 1 257 ? 4.627 -5.572 -4.575 1.00 94.00 257 GLY A C 1
ATOM 2031 O O . GLY A 1 257 ? 4.410 -4.506 -5.142 1.00 94.00 257 GLY A O 1
ATOM 2032 N N . ILE A 1 258 ? 5.644 -6.368 -4.919 1.00 95.94 258 ILE A N 1
ATOM 2033 C CA . ILE A 1 258 ? 6.549 -6.063 -6.036 1.00 95.94 258 ILE A CA 1
ATOM 2034 C C . ILE A 1 258 ? 5.809 -6.204 -7.369 1.00 95.94 258 ILE A C 1
ATOM 2036 O O . ILE A 1 258 ? 5.870 -5.306 -8.204 1.00 95.94 258 ILE A O 1
ATOM 2040 N N . GLY A 1 259 ? 5.054 -7.292 -7.547 1.00 96.88 259 GLY A N 1
ATOM 2041 C CA . GLY A 1 259 ? 4.200 -7.485 -8.716 1.00 96.88 259 GLY A CA 1
ATOM 2042 C C . GLY A 1 259 ? 3.166 -6.369 -8.866 1.00 96.88 259 GLY A C 1
ATOM 2043 O O . GLY A 1 259 ? 2.925 -5.918 -9.981 1.00 96.88 259 GLY A O 1
ATOM 2044 N N . TRP A 1 260 ? 2.616 -5.862 -7.756 1.00 96.44 260 TRP A N 1
ATOM 2045 C CA . TRP A 1 260 ? 1.694 -4.726 -7.795 1.00 96.44 260 TRP A CA 1
ATOM 2046 C C . TRP A 1 260 ? 2.380 -3.421 -8.218 1.00 96.44 260 TRP A C 1
ATOM 2048 O O . TRP A 1 260 ? 1.828 -2.692 -9.038 1.00 96.44 260 TRP A O 1
ATOM 2058 N N . ALA A 1 261 ? 3.595 -3.150 -7.731 1.00 97.69 261 ALA A N 1
ATOM 2059 C CA . ALA A 1 261 ? 4.380 -2.003 -8.186 1.00 97.69 261 ALA A CA 1
ATOM 2060 C C . ALA A 1 261 ? 4.638 -2.053 -9.701 1.00 97.69 261 ALA A C 1
ATOM 2062 O O . ALA A 1 261 ? 4.467 -1.044 -10.381 1.00 97.69 261 ALA A O 1
ATOM 2063 N N . PHE A 1 262 ? 4.967 -3.228 -10.246 1.00 98.56 262 PHE A N 1
ATOM 2064 C CA . PHE A 1 262 ? 5.091 -3.412 -11.693 1.00 98.56 262 PHE A CA 1
ATOM 2065 C C . PHE A 1 262 ? 3.766 -3.231 -12.432 1.00 98.56 262 PHE A C 1
ATOM 2067 O O . PHE A 1 262 ? 3.741 -2.581 -13.473 1.00 98.56 262 PHE A O 1
ATOM 2074 N N . LEU A 1 263 ? 2.660 -3.755 -11.900 1.00 97.88 263 LEU A N 1
ATOM 2075 C CA . LEU A 1 263 ? 1.350 -3.590 -12.524 1.00 97.88 263 LEU A CA 1
ATOM 2076 C C . LEU A 1 263 ? 0.965 -2.106 -12.633 1.00 97.88 263 LEU A C 1
ATOM 2078 O O . LEU A 1 263 ? 0.610 -1.643 -13.714 1.00 97.88 263 LEU A O 1
ATOM 2082 N N . ARG A 1 264 ? 1.147 -1.333 -11.553 1.00 98.06 264 ARG A N 1
ATOM 2083 C CA . ARG A 1 264 ? 0.943 0.125 -11.574 1.00 98.06 264 ARG A CA 1
ATOM 2084 C C . ARG A 1 264 ? 1.927 0.840 -12.493 1.00 98.06 264 ARG A C 1
ATOM 2086 O O . ARG A 1 264 ? 1.521 1.734 -13.225 1.00 98.06 264 ARG A O 1
ATOM 2093 N N . GLY A 1 265 ? 3.190 0.416 -12.523 1.00 98.44 265 GLY A N 1
ATOM 2094 C CA . GLY A 1 265 ? 4.175 0.933 -13.474 1.00 98.44 265 GLY A CA 1
ATOM 2095 C C . GLY A 1 265 ? 3.730 0.765 -14.931 1.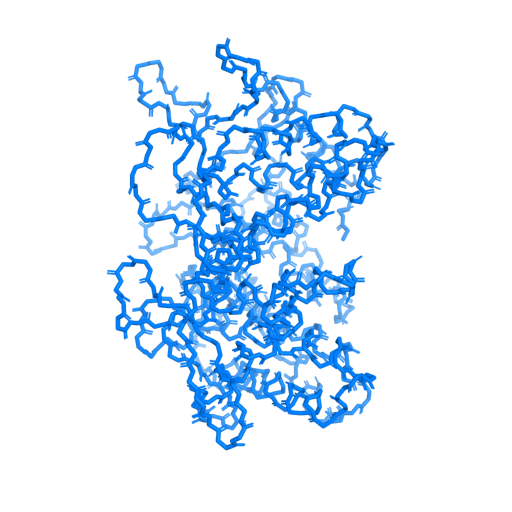00 98.44 265 GLY A C 1
ATOM 2096 O O . GLY A 1 265 ? 3.869 1.698 -15.719 1.00 98.44 265 GLY A O 1
ATOM 2097 N N . ALA A 1 266 ? 3.133 -0.381 -15.275 1.00 98.31 266 ALA A N 1
ATOM 2098 C CA . ALA A 1 266 ? 2.584 -0.636 -16.606 1.00 98.31 266 ALA A CA 1
ATOM 2099 C C . ALA A 1 266 ? 1.367 0.245 -16.927 1.00 98.31 266 ALA A C 1
ATOM 2101 O O . ALA A 1 266 ? 1.195 0.675 -18.064 1.00 98.31 266 ALA A O 1
ATOM 2102 N N . GLU A 1 267 ? 0.513 0.516 -15.941 1.00 97.62 267 GLU A N 1
ATOM 2103 C CA . GLU A 1 267 ? -0.646 1.395 -16.103 1.00 97.62 267 GLU A CA 1
ATOM 2104 C C . GLU A 1 267 ? -0.227 2.850 -16.340 1.00 97.62 267 GLU A C 1
ATOM 2106 O O . GLU A 1 267 ? -0.623 3.432 -17.351 1.00 97.62 267 GLU A O 1
ATOM 2111 N N . VAL A 1 268 ? 0.616 3.407 -15.464 1.00 98.06 268 VAL A N 1
ATOM 2112 C CA . VAL A 1 268 ? 1.049 4.815 -15.527 1.00 98.06 268 VAL A CA 1
ATOM 2113 C C . VAL A 1 268 ? 1.873 5.097 -16.786 1.00 98.06 268 VAL A C 1
ATOM 2115 O O . VAL A 1 268 ? 1.676 6.115 -17.447 1.00 98.06 268 VAL A O 1
ATOM 2118 N N . ASN A 1 269 ? 2.760 4.178 -17.183 1.00 98.31 269 ASN A N 1
ATOM 2119 C CA . ASN A 1 269 ? 3.620 4.379 -18.354 1.00 98.31 269 ASN A CA 1
ATOM 2120 C C . ASN A 1 269 ? 2.955 4.008 -19.687 1.00 98.31 269 ASN A C 1
ATOM 2122 O O . ASN A 1 269 ? 3.555 4.231 -20.732 1.00 98.31 269 ASN A O 1
ATOM 2126 N N . ARG A 1 270 ? 1.720 3.484 -19.698 1.00 97.31 270 ARG A N 1
ATOM 2127 C CA . ARG A 1 270 ? 1.078 2.947 -20.914 1.00 97.31 270 ARG A CA 1
ATOM 2128 C C . ARG A 1 270 ? 1.081 3.914 -22.098 1.00 97.31 270 ARG A C 1
ATOM 2130 O O . ARG A 1 270 ? 1.193 3.469 -23.234 1.00 97.31 270 ARG A O 1
ATOM 2137 N N . LYS A 1 271 ? 0.902 5.211 -21.832 1.00 96.44 271 LYS A N 1
ATOM 2138 C CA . LYS A 1 271 ? 0.887 6.259 -22.863 1.00 96.44 271 LYS A CA 1
ATOM 2139 C C . LYS A 1 271 ? 2.264 6.889 -23.079 1.00 96.44 271 LYS A C 1
ATOM 2141 O O . LYS A 1 271 ? 2.631 7.130 -24.220 1.00 96.44 271 LYS A O 1
ATOM 2146 N N . ALA A 1 272 ? 2.993 7.168 -21.997 1.00 95.75 272 ALA A N 1
ATOM 2147 C CA . ALA A 1 272 ? 4.247 7.921 -22.048 1.00 95.75 272 ALA A CA 1
ATOM 2148 C C . ALA A 1 272 ? 5.445 7.078 -22.519 1.00 95.75 272 ALA A C 1
ATOM 2150 O O . ALA A 1 272 ? 6.303 7.587 -23.230 1.00 95.75 272 ALA A O 1
ATOM 2151 N N . ASP A 1 273 ? 5.497 5.799 -22.142 1.00 97.62 273 ASP A N 1
ATOM 2152 C CA . ASP A 1 273 ? 6.550 4.854 -22.528 1.00 97.62 273 ASP A CA 1
ATOM 2153 C C . ASP A 1 273 ? 5.946 3.439 -22.667 1.00 97.62 273 ASP A C 1
ATOM 2155 O O . ASP A 1 273 ? 6.027 2.616 -21.743 1.00 97.62 273 ASP A O 1
ATOM 2159 N N . PRO A 1 274 ? 5.285 3.141 -23.806 1.00 98.00 274 PRO A N 1
ATOM 2160 C CA . PRO A 1 274 ? 4.617 1.857 -24.023 1.00 98.00 274 PRO A CA 1
ATOM 2161 C C . PRO A 1 274 ? 5.562 0.651 -23.928 1.00 98.00 274 PRO A C 1
ATOM 2163 O O . PRO A 1 274 ? 5.166 -0.403 -23.430 1.00 98.00 274 PRO A O 1
ATOM 2166 N N . ALA A 1 275 ? 6.819 0.808 -24.356 1.00 97.94 275 ALA A N 1
ATOM 2167 C CA . ALA A 1 275 ? 7.822 -0.252 -24.293 1.00 97.94 275 ALA A CA 1
ATOM 2168 C C . ALA A 1 275 ? 8.191 -0.578 -22.839 1.00 97.94 275 ALA A C 1
ATOM 2170 O O . ALA A 1 275 ? 8.238 -1.746 -22.443 1.00 97.94 275 ALA A O 1
ATOM 2171 N N . PHE A 1 276 ? 8.397 0.441 -22.000 1.00 98.12 276 PHE A N 1
ATOM 2172 C CA . PHE A 1 276 ? 8.636 0.221 -20.577 1.00 98.12 276 PHE A CA 1
ATOM 2173 C C . PHE A 1 276 ? 7.395 -0.300 -19.847 1.00 98.12 276 PHE A C 1
ATOM 2175 O O . PHE A 1 276 ? 7.514 -1.137 -18.947 1.00 98.12 276 PHE A O 1
ATOM 2182 N N . ALA A 1 277 ? 6.197 0.125 -20.255 1.00 98.31 277 ALA A N 1
ATOM 2183 C CA . ALA A 1 277 ? 4.951 -0.425 -19.735 1.00 98.31 277 ALA A CA 1
ATOM 2184 C C . ALA A 1 277 ? 4.821 -1.932 -20.021 1.00 98.31 277 ALA A C 1
ATOM 2186 O O . ALA A 1 277 ? 4.433 -2.699 -19.134 1.00 98.31 277 ALA A O 1
ATOM 2187 N N . GLU A 1 278 ? 5.207 -2.383 -21.217 1.00 98.00 278 GLU A N 1
ATOM 2188 C CA . GLU A 1 278 ? 5.250 -3.806 -21.564 1.00 98.00 278 GLU A CA 1
ATOM 2189 C C . GLU A 1 278 ? 6.268 -4.575 -20.709 1.00 98.00 278 GLU A C 1
ATOM 2191 O O . GLU A 1 278 ? 5.948 -5.645 -20.179 1.00 98.00 278 GLU A O 1
ATOM 2196 N N . GLN A 1 279 ? 7.461 -4.010 -20.484 1.00 98.31 279 GLN A N 1
ATOM 2197 C CA . GLN A 1 279 ? 8.439 -4.597 -19.563 1.00 98.31 279 GLN A CA 1
ATOM 2198 C C . GLN A 1 279 ? 7.857 -4.724 -18.152 1.00 98.31 279 GLN A C 1
ATOM 2200 O O . GLN A 1 279 ? 7.916 -5.798 -17.553 1.00 98.31 279 GLN A O 1
ATOM 2205 N N . CYS A 1 280 ? 7.226 -3.673 -17.629 1.00 98.56 280 CYS A N 1
ATOM 2206 C CA . CYS A 1 280 ? 6.555 -3.724 -16.334 1.00 98.56 280 CYS A CA 1
ATOM 2207 C C . CYS A 1 280 ? 5.508 -4.850 -16.287 1.00 98.56 280 CYS A C 1
ATOM 2209 O O . CYS A 1 280 ? 5.515 -5.662 -15.359 1.00 98.56 280 CYS A O 1
ATOM 2211 N N . MET A 1 281 ? 4.676 -4.989 -17.323 1.00 97.94 281 MET A N 1
ATOM 2212 C CA . MET A 1 281 ? 3.678 -6.059 -17.396 1.00 97.94 281 MET A CA 1
ATOM 2213 C C . MET A 1 281 ? 4.310 -7.461 -17.447 1.00 97.94 281 MET A C 1
ATOM 2215 O O . MET A 1 281 ? 3.796 -8.388 -16.813 1.00 97.94 281 MET A O 1
ATOM 2219 N N . LYS A 1 282 ? 5.456 -7.632 -18.124 1.00 97.94 282 LYS A N 1
ATOM 2220 C CA . LYS A 1 282 ? 6.237 -8.883 -18.111 1.00 97.94 282 LYS A CA 1
ATOM 2221 C C . LYS A 1 282 ? 6.665 -9.263 -16.691 1.00 97.94 282 LYS A C 1
ATOM 2223 O O . LYS A 1 282 ? 6.485 -10.413 -16.286 1.00 97.94 282 LYS A O 1
ATOM 2228 N N . TYR A 1 283 ? 7.193 -8.320 -15.912 1.00 98.38 283 TYR A N 1
ATOM 2229 C CA . TYR A 1 283 ? 7.628 -8.597 -14.537 1.00 98.38 283 TYR A CA 1
ATOM 2230 C C . TYR A 1 283 ? 6.452 -8.800 -13.570 1.00 98.38 283 TYR A C 1
ATOM 2232 O O . TYR A 1 283 ? 6.526 -9.685 -12.713 1.00 98.38 283 TYR A O 1
ATOM 2240 N N . ALA A 1 284 ? 5.337 -8.081 -13.752 1.00 97.94 284 ALA A N 1
ATOM 2241 C CA . ALA A 1 284 ? 4.090 -8.346 -13.029 1.00 97.94 284 ALA A CA 1
ATOM 2242 C C . ALA A 1 284 ? 3.581 -9.775 -13.303 1.00 97.94 284 ALA A C 1
ATOM 2244 O O . ALA A 1 284 ? 3.319 -10.536 -12.367 1.00 97.94 284 ALA A O 1
ATOM 2245 N N . ARG A 1 285 ? 3.547 -10.188 -14.580 1.00 97.62 285 ARG A N 1
ATOM 2246 C CA . ARG A 1 285 ? 3.207 -11.560 -14.994 1.00 97.62 285 ARG A CA 1
ATOM 2247 C C . ARG A 1 285 ? 4.145 -12.594 -14.380 1.00 97.62 285 ARG A C 1
ATOM 2249 O O . ARG A 1 285 ? 3.689 -13.655 -13.956 1.00 97.62 285 ARG A O 1
ATOM 2256 N N . GLY A 1 286 ? 5.444 -12.310 -14.319 1.00 97.56 286 GLY A N 1
ATOM 2257 C CA . GLY A 1 286 ? 6.422 -13.207 -13.707 1.00 97.56 286 GLY A CA 1
ATOM 2258 C C . GLY A 1 286 ? 6.231 -13.360 -12.194 1.00 97.56 286 GLY A C 1
ATOM 2259 O O . GLY A 1 286 ? 6.319 -14.479 -11.687 1.00 97.56 286 GLY A O 1
ATOM 2260 N N . ALA A 1 287 ? 5.887 -12.289 -11.470 1.00 96.06 287 ALA A N 1
ATOM 2261 C CA . ALA A 1 287 ? 5.540 -12.370 -10.045 1.00 96.06 287 ALA A CA 1
ATOM 2262 C C . ALA A 1 287 ? 4.294 -13.245 -9.808 1.00 96.06 287 ALA A C 1
ATOM 2264 O O . ALA A 1 287 ? 4.288 -14.102 -8.919 1.00 96.06 287 ALA A O 1
ATOM 2265 N N . VAL A 1 288 ? 3.265 -13.070 -10.644 1.00 96.56 288 VAL A N 1
ATOM 2266 C CA . VAL A 1 288 ? 2.028 -13.868 -10.628 1.00 96.56 288 VAL A CA 1
ATOM 2267 C C . VAL A 1 288 ? 2.304 -15.331 -10.958 1.00 96.56 288 VAL A C 1
ATOM 2269 O O . VAL A 1 288 ? 1.863 -16.219 -10.235 1.00 96.56 288 VAL A O 1
ATOM 2272 N N . THR A 1 289 ? 3.095 -15.594 -11.998 1.00 96.69 289 THR A N 1
ATOM 2273 C CA . THR A 1 289 ? 3.453 -16.956 -12.419 1.00 96.69 289 THR A CA 1
ATOM 2274 C C . THR A 1 289 ? 4.206 -17.694 -11.315 1.00 96.69 289 THR A C 1
ATOM 2276 O O . THR A 1 289 ? 3.876 -18.841 -11.012 1.00 96.69 289 THR A O 1
ATOM 2279 N N . TYR A 1 290 ? 5.157 -17.028 -10.648 1.00 94.44 290 TYR A N 1
ATOM 2280 C CA . TYR A 1 290 ? 5.842 -17.597 -9.488 1.00 94.44 290 TYR A CA 1
ATOM 2281 C C . TYR A 1 290 ? 4.857 -17.931 -8.358 1.00 94.44 290 TYR A C 1
ATOM 2283 O O . TYR A 1 290 ? 4.888 -19.048 -7.838 1.00 94.44 290 TYR A O 1
ATOM 2291 N N . ALA A 1 291 ? 3.964 -17.000 -8.001 1.00 93.12 291 ALA A N 1
ATOM 2292 C CA . ALA A 1 291 ? 2.983 -17.205 -6.936 1.00 93.12 291 ALA A CA 1
ATOM 2293 C C . ALA A 1 291 ? 2.034 -18.377 -7.243 1.00 93.12 291 ALA A C 1
ATOM 2295 O O . ALA A 1 291 ? 1.882 -19.272 -6.411 1.00 93.12 291 ALA A O 1
ATOM 2296 N N . VAL A 1 292 ? 1.476 -18.431 -8.456 1.00 94.69 292 VAL A N 1
ATOM 2297 C CA . VAL A 1 292 ? 0.619 -19.529 -8.933 1.00 94.69 292 VAL A CA 1
ATOM 2298 C C . VAL A 1 292 ? 1.363 -20.865 -8.882 1.00 94.69 292 VAL A C 1
ATOM 2300 O O . VAL A 1 292 ? 0.868 -21.830 -8.304 1.00 94.69 292 VAL A O 1
ATOM 2303 N N . ASN A 1 293 ? 2.583 -20.934 -9.425 1.00 94.12 293 ASN A N 1
ATOM 2304 C CA . ASN A 1 293 ? 3.374 -22.167 -9.443 1.00 94.12 293 ASN A CA 1
ATOM 2305 C C . ASN A 1 293 ? 3.797 -22.617 -8.038 1.00 94.12 293 ASN A C 1
ATOM 2307 O O . ASN A 1 293 ? 3.917 -23.816 -7.774 1.00 94.12 293 ASN A O 1
ATOM 2311 N N . LEU A 1 294 ? 4.032 -21.679 -7.120 1.00 90.38 294 LEU A N 1
ATOM 2312 C CA . LEU A 1 294 ? 4.309 -21.998 -5.725 1.00 90.38 294 LEU A CA 1
ATOM 2313 C C . LEU A 1 294 ? 3.073 -22.581 -5.035 1.00 90.38 294 LEU A C 1
ATOM 2315 O O . LEU A 1 294 ? 3.182 -23.621 -4.389 1.00 90.38 294 LEU A O 1
ATOM 2319 N N . VAL A 1 295 ? 1.914 -21.941 -5.192 1.00 90.50 295 VAL A N 1
ATOM 2320 C CA . VAL A 1 295 ? 0.648 -22.352 -4.567 1.00 90.50 295 VAL A CA 1
ATOM 2321 C C . VAL A 1 295 ? 0.188 -23.705 -5.099 1.00 90.50 295 VAL A C 1
ATOM 2323 O O . VAL A 1 295 ? -0.075 -24.613 -4.311 1.00 90.50 295 VAL A O 1
ATOM 2326 N N . LEU A 1 296 ? 0.135 -23.863 -6.423 1.00 92.12 296 LEU A N 1
ATOM 2327 C CA . LEU A 1 296 ? -0.358 -25.083 -7.062 1.00 92.12 296 LEU A CA 1
ATOM 2328 C C . LEU A 1 296 ? 0.636 -26.249 -6.952 1.00 92.12 296 LEU A C 1
ATOM 2330 O O . LEU A 1 296 ? 0.224 -27.400 -6.834 1.00 92.12 296 LEU A O 1
ATOM 2334 N N . GLY A 1 297 ? 1.942 -25.968 -6.934 1.00 90.19 297 GLY A N 1
ATOM 2335 C CA . GLY A 1 297 ? 2.976 -26.996 -6.792 1.00 90.19 297 GLY A CA 1
ATOM 2336 C C . GLY A 1 297 ? 3.215 -27.471 -5.354 1.00 90.19 297 GLY A C 1
ATOM 2337 O O . GLY A 1 297 ? 3.930 -28.450 -5.143 1.00 90.19 297 GLY A O 1
ATOM 2338 N N . ASN A 1 298 ? 2.674 -26.787 -4.343 1.00 85.06 298 ASN A N 1
ATOM 2339 C CA . ASN A 1 298 ? 2.874 -27.158 -2.945 1.00 85.06 298 ASN A CA 1
ATOM 2340 C C . ASN A 1 298 ? 1.962 -28.334 -2.563 1.00 85.06 298 ASN A C 1
ATOM 2342 O O . ASN A 1 298 ? 0.781 -28.132 -2.319 1.00 85.06 298 ASN A O 1
ATOM 2346 N N . LYS A 1 299 ? 2.508 -29.553 -2.474 1.00 81.88 299 LYS A N 1
ATOM 2347 C CA . LYS A 1 299 ? 1.795 -30.760 -2.001 1.00 81.88 299 LYS A CA 1
ATOM 2348 C C . LYS A 1 299 ? 1.671 -30.858 -0.469 1.00 81.88 299 LYS A C 1
ATOM 2350 O O . LYS A 1 299 ? 1.306 -31.906 0.048 1.00 81.88 299 LYS A O 1
ATOM 2355 N N . GLY A 1 300 ? 2.055 -29.812 0.264 1.00 72.44 300 GLY A N 1
ATOM 2356 C CA . GLY A 1 300 ? 1.950 -29.777 1.720 1.00 72.44 300 GLY A CA 1
ATOM 2357 C C . GLY A 1 300 ? 0.500 -29.898 2.206 1.00 72.44 300 GLY A C 1
ATOM 2358 O O . GLY A 1 300 ? -0.422 -29.786 1.400 1.00 72.44 300 GLY A O 1
ATOM 2359 N N . PRO A 1 301 ? 0.297 -30.080 3.522 1.00 71.62 301 PRO A N 1
ATOM 2360 C CA . PRO A 1 301 ? -1.031 -30.282 4.087 1.00 71.62 301 PRO A CA 1
ATOM 2361 C C . PRO A 1 301 ? -1.960 -29.120 3.735 1.00 71.62 301 PRO A C 1
ATOM 2363 O O . PRO A 1 301 ? -1.517 -27.967 3.627 1.00 71.62 301 PRO A O 1
ATOM 2366 N N . ASP A 1 302 ? -3.254 -29.414 3.627 1.00 75.38 302 ASP A N 1
ATOM 2367 C CA . ASP A 1 302 ? -4.271 -28.411 3.301 1.00 75.38 302 ASP A CA 1
ATOM 2368 C C . ASP A 1 302 ? -4.267 -27.255 4.310 1.00 75.38 302 ASP A C 1
ATOM 2370 O O . ASP A 1 302 ? -4.493 -26.105 3.950 1.00 75.38 302 ASP A O 1
ATOM 2374 N N . ARG A 1 303 ? -3.849 -27.508 5.554 1.00 76.94 303 ARG A N 1
ATOM 2375 C CA . ARG A 1 303 ? -3.734 -26.482 6.597 1.00 76.94 303 ARG A CA 1
ATOM 2376 C C . ARG A 1 303 ? -2.410 -25.708 6.549 1.00 76.94 303 ARG A C 1
ATOM 2378 O O . ARG A 1 303 ? -1.317 -26.280 6.533 1.00 76.94 303 ARG A O 1
ATOM 2385 N N . LEU A 1 304 ? -2.509 -24.384 6.611 1.00 79.25 304 LEU A N 1
ATOM 2386 C CA . LEU A 1 304 ? -1.416 -23.442 6.832 1.00 79.25 304 LEU A CA 1
ATOM 2387 C C . LEU A 1 304 ? -1.048 -23.445 8.323 1.00 79.25 304 LEU A C 1
ATOM 2389 O O . LEU A 1 304 ? -1.893 -23.267 9.196 1.00 79.25 304 LEU A O 1
ATOM 2393 N N . LYS A 1 305 ? 0.235 -23.650 8.634 1.00 69.69 305 LYS A N 1
ATOM 2394 C CA . LYS A 1 305 ? 0.686 -23.865 10.023 1.00 69.69 305 LYS A CA 1
ATOM 2395 C C . LYS A 1 305 ? 1.025 -22.584 10.794 1.00 69.69 305 LYS A C 1
ATOM 2397 O O . LYS A 1 305 ? 1.168 -22.647 12.009 1.00 69.69 305 LYS A O 1
ATOM 2402 N N . ARG A 1 306 ? 1.218 -21.450 10.112 1.00 70.69 306 ARG A N 1
ATOM 2403 C CA . ARG A 1 306 ? 1.701 -20.205 10.733 1.00 70.69 306 ARG A CA 1
ATOM 2404 C C . ARG A 1 306 ? 1.249 -18.954 9.980 1.00 70.69 306 ARG A C 1
ATOM 2406 O O . ARG A 1 306 ? 1.009 -19.046 8.774 1.00 70.69 306 ARG A O 1
ATOM 2413 N N . PRO A 1 307 ? 1.207 -17.785 10.636 1.00 63.22 307 PRO A N 1
ATOM 2414 C CA . PRO A 1 307 ? 1.090 -16.519 9.934 1.00 63.22 307 PRO A CA 1
ATOM 2415 C C . PRO A 1 307 ? 2.356 -16.222 9.123 1.00 63.22 307 PRO A C 1
ATOM 2417 O O . PRO A 1 307 ? 3.486 -16.361 9.597 1.00 63.22 307 PRO A O 1
ATOM 2420 N N . GLY A 1 308 ? 2.154 -15.770 7.890 1.00 67.06 308 GLY A N 1
ATOM 2421 C CA . GLY A 1 308 ? 3.201 -15.361 6.964 1.00 67.06 308 GLY A CA 1
ATOM 2422 C C . GLY A 1 308 ? 4.252 -16.412 6.552 1.00 67.06 308 GLY A C 1
ATOM 2423 O O . GLY A 1 308 ? 4.239 -17.584 6.930 1.00 67.06 308 GLY A O 1
ATOM 2424 N N . GLY A 1 309 ? 5.200 -15.967 5.728 1.00 67.00 309 GLY A N 1
ATOM 2425 C CA . GLY A 1 309 ? 6.169 -16.817 5.038 1.00 67.00 309 GLY A CA 1
ATOM 2426 C C . GLY A 1 309 ? 5.605 -17.441 3.759 1.00 67.00 309 GLY A C 1
ATOM 2427 O O . GLY A 1 309 ? 4.510 -17.119 3.313 1.00 67.00 309 GLY A O 1
ATOM 2428 N N . ASP A 1 310 ? 6.371 -18.368 3.188 1.00 59.72 310 ASP A N 1
ATOM 2429 C CA . ASP A 1 310 ? 6.155 -18.964 1.857 1.00 59.72 310 ASP A CA 1
ATOM 2430 C C . ASP A 1 310 ? 4.780 -19.642 1.661 1.00 59.72 310 ASP A C 1
ATOM 2432 O O . ASP A 1 310 ? 4.385 -19.915 0.531 1.00 59.72 310 ASP A O 1
ATOM 2436 N N . ALA A 1 311 ? 4.063 -19.928 2.755 1.00 59.19 311 ALA A N 1
ATOM 2437 C CA . ALA A 1 311 ? 2.726 -20.524 2.774 1.00 59.19 311 ALA A CA 1
ATOM 2438 C C . ALA A 1 311 ? 1.987 -20.245 4.102 1.00 59.19 311 ALA A C 1
ATOM 2440 O O . ALA A 1 311 ? 1.363 -21.141 4.664 1.00 59.19 311 ALA A O 1
ATOM 2441 N N . GLY A 1 312 ? 2.134 -19.049 4.677 1.00 70.38 312 GLY A N 1
ATOM 2442 C CA . GLY A 1 312 ? 1.368 -18.674 5.872 1.00 70.38 312 GLY A CA 1
ATOM 2443 C C . GLY A 1 312 ? 0.088 -17.913 5.549 1.00 70.38 312 GLY A C 1
ATOM 2444 O O . GLY A 1 312 ? -0.087 -17.449 4.425 1.00 70.38 312 GLY A O 1
ATOM 2445 N N . PHE A 1 313 ? -0.795 -17.744 6.530 1.00 70.69 313 PHE A N 1
ATOM 2446 C CA . PHE A 1 313 ? -1.970 -16.872 6.401 1.00 70.69 313 PHE A CA 1
ATOM 2447 C C . PHE A 1 313 ? -1.607 -15.391 6.647 1.00 70.69 313 PHE A C 1
ATOM 2449 O O . PHE A 1 313 ? -0.538 -15.087 7.183 1.00 70.69 313 PHE A O 1
ATOM 2456 N N . GLY A 1 314 ? -2.473 -14.463 6.223 1.00 76.81 314 GLY A N 1
ATOM 2457 C CA . GLY A 1 314 ? -2.289 -13.009 6.373 1.00 76.81 314 GLY A CA 1
ATOM 2458 C C . GLY A 1 314 ? -1.872 -12.274 5.092 1.00 76.81 314 GLY A C 1
ATOM 2459 O O . GLY A 1 314 ? -1.441 -12.884 4.110 1.00 76.81 314 GLY A O 1
ATOM 2460 N N . VAL A 1 315 ? -2.010 -10.946 5.099 1.00 81.62 315 VAL A N 1
ATOM 2461 C CA . VAL A 1 315 ? -1.842 -10.095 3.905 1.00 81.62 315 VAL A CA 1
ATOM 2462 C C . VAL A 1 315 ? -0.389 -9.659 3.718 1.00 81.62 315 VAL A C 1
ATOM 2464 O O . VAL A 1 315 ? 0.170 -9.787 2.630 1.00 81.62 315 VAL A O 1
ATOM 2467 N N . CYS A 1 316 ? 0.282 -9.200 4.777 1.00 80.06 316 CYS A N 1
ATOM 2468 C CA . CYS A 1 316 ? 1.629 -8.635 4.647 1.00 80.06 316 CYS A CA 1
ATOM 2469 C C . CYS A 1 316 ? 2.695 -9.687 4.337 1.00 80.06 316 CYS A C 1
ATOM 2471 O O . CYS A 1 316 ? 3.630 -9.420 3.584 1.00 80.06 316 CYS A O 1
ATOM 2473 N N . GLY A 1 317 ? 2.589 -10.880 4.915 1.00 73.25 317 GLY A N 1
ATOM 2474 C CA . GLY A 1 317 ? 3.595 -11.921 4.720 1.00 73.25 317 GLY A CA 1
ATOM 2475 C C . GLY A 1 317 ? 3.064 -13.248 4.220 1.00 73.25 317 GLY A C 1
ATOM 2476 O O . GLY A 1 317 ? 3.861 -14.172 4.174 1.00 73.25 317 GLY A O 1
ATOM 2477 N N . GLY A 1 318 ? 1.769 -13.377 3.939 1.00 76.44 318 GLY A N 1
ATOM 2478 C CA . GLY A 1 318 ? 1.130 -14.663 3.678 1.00 76.44 318 GLY A CA 1
ATOM 2479 C C . GLY A 1 318 ? 0.366 -14.722 2.361 1.00 76.44 318 GLY A C 1
ATOM 2480 O O . GLY A 1 318 ? 0.347 -13.781 1.569 1.00 76.44 318 GLY A O 1
ATOM 2481 N N . ALA A 1 319 ? -0.285 -15.859 2.147 1.00 75.38 319 ALA A N 1
ATOM 2482 C CA . ALA A 1 319 ? -1.033 -16.179 0.943 1.00 75.38 319 ALA A CA 1
ATOM 2483 C C . ALA A 1 319 ? -2.223 -15.233 0.698 1.00 75.38 319 ALA A C 1
ATOM 2485 O O . ALA A 1 319 ? -2.561 -14.983 -0.455 1.00 75.38 319 ALA A O 1
ATOM 2486 N N . GLY A 1 320 ? -2.796 -14.631 1.749 1.00 75.44 320 GLY A N 1
ATOM 2487 C CA . GLY A 1 320 ? -3.870 -13.642 1.600 1.00 75.44 320 GLY A CA 1
ATOM 2488 C C . GLY A 1 320 ? -3.439 -12.437 0.758 1.00 75.44 320 GLY A C 1
ATOM 2489 O O . GLY A 1 320 ? -4.185 -11.979 -0.098 1.00 75.44 320 GLY A O 1
ATOM 2490 N N . GLY A 1 321 ? -2.195 -11.974 0.920 1.00 78.88 321 GLY A N 1
ATOM 2491 C CA . GLY A 1 321 ? -1.659 -10.871 0.119 1.00 78.88 321 GLY A CA 1
ATOM 2492 C C . GLY A 1 321 ? -1.305 -11.262 -1.313 1.00 78.88 321 GLY A C 1
ATOM 2493 O O . GLY A 1 321 ? -1.390 -10.427 -2.209 1.00 78.88 321 GLY A O 1
ATOM 2494 N N . ALA A 1 322 ? -0.945 -12.529 -1.537 1.00 85.12 322 ALA A N 1
ATOM 2495 C CA . ALA A 1 322 ? -0.779 -13.052 -2.888 1.00 85.12 322 ALA A CA 1
ATOM 2496 C C . ALA A 1 322 ? -2.117 -13.018 -3.638 1.00 85.12 322 ALA A C 1
ATOM 2498 O O . ALA A 1 322 ? -2.153 -12.536 -4.764 1.00 85.12 322 ALA A O 1
ATOM 2499 N N . GLY A 1 323 ? -3.214 -13.425 -2.986 1.00 89.38 323 GLY A N 1
ATOM 2500 C CA . GLY A 1 323 ? -4.568 -13.354 -3.549 1.00 89.38 323 GLY A CA 1
ATOM 2501 C C . GLY A 1 323 ? -4.931 -11.960 -4.070 1.00 89.38 323 GLY A C 1
ATOM 2502 O O . GLY A 1 323 ? -5.422 -11.839 -5.187 1.00 89.38 323 GLY A O 1
ATOM 2503 N N . VAL A 1 324 ? -4.588 -10.901 -3.325 1.00 89.62 324 VAL A N 1
ATOM 2504 C CA . VAL A 1 324 ? -4.827 -9.510 -3.758 1.00 89.62 324 VAL A CA 1
ATOM 2505 C C . VAL A 1 324 ? -4.100 -9.177 -5.064 1.00 89.62 324 VAL A C 1
ATOM 2507 O O . VAL A 1 324 ? -4.701 -8.585 -5.957 1.00 89.62 324 VAL A O 1
ATOM 2510 N N . LEU A 1 325 ? -2.820 -9.550 -5.201 1.00 93.75 325 LEU A N 1
ATOM 2511 C CA . LEU A 1 325 ? -2.088 -9.347 -6.458 1.00 93.75 325 LEU A CA 1
ATOM 2512 C C . LEU A 1 325 ? -2.719 -10.155 -7.598 1.00 93.75 325 LEU A C 1
ATOM 2514 O O . LEU A 1 325 ? -2.856 -9.637 -8.702 1.00 93.75 325 LEU A O 1
ATOM 2518 N N . LEU A 1 326 ? -3.058 -11.419 -7.338 1.00 95.69 326 LEU A N 1
ATOM 2519 C CA . LEU A 1 326 ? -3.599 -12.330 -8.343 1.00 95.69 326 LEU A CA 1
ATOM 2520 C C . LEU A 1 326 ? -4.896 -11.785 -8.957 1.00 95.69 326 LEU A C 1
ATOM 2522 O O . LEU A 1 326 ? -4.993 -11.724 -10.181 1.00 95.69 326 LEU A O 1
ATOM 2526 N N . VAL A 1 327 ? -5.827 -11.314 -8.121 1.00 95.31 327 VAL A N 1
ATOM 2527 C CA . VAL A 1 327 ? -7.075 -10.673 -8.566 1.00 95.31 327 VAL A CA 1
ATOM 2528 C C . VAL A 1 327 ? -6.784 -9.429 -9.403 1.00 95.31 327 VAL A C 1
ATOM 2530 O O . VAL A 1 327 ? -7.212 -9.352 -10.550 1.00 95.31 327 VAL A O 1
ATOM 2533 N N . LYS A 1 328 ? -5.967 -8.501 -8.883 1.00 95.12 328 LYS A N 1
ATOM 2534 C CA . LYS A 1 328 ? -5.627 -7.256 -9.595 1.00 95.12 328 LYS A CA 1
ATOM 2535 C C . LYS A 1 328 ? -4.982 -7.507 -10.953 1.00 95.12 328 LYS A C 1
ATOM 2537 O O . LYS A 1 328 ? -5.274 -6.817 -11.924 1.00 95.12 328 LYS A O 1
ATOM 2542 N N . TYR A 1 329 ? -4.088 -8.491 -11.029 1.00 96.75 329 TYR A N 1
ATOM 2543 C CA . TYR A 1 329 ? -3.466 -8.856 -12.293 1.00 96.75 329 TYR A CA 1
ATOM 2544 C C . TYR A 1 329 ? -4.482 -9.438 -13.272 1.00 96.75 329 TYR A C 1
ATOM 2546 O O . TYR A 1 329 ? -4.442 -9.092 -14.448 1.00 96.75 329 TYR A O 1
ATOM 2554 N N . ALA A 1 330 ? -5.373 -10.317 -12.812 1.00 96.50 330 ALA A N 1
ATOM 2555 C CA . ALA A 1 330 ? -6.373 -10.922 -13.678 1.00 96.50 330 ALA A CA 1
ATOM 2556 C C . ALA A 1 330 ? -7.347 -9.876 -14.245 1.00 96.50 330 ALA A C 1
ATOM 2558 O O . ALA A 1 330 ? -7.616 -9.888 -15.444 1.00 96.50 330 ALA A O 1
ATOM 2559 N N . GLU A 1 331 ? -7.783 -8.920 -13.420 1.00 94.50 331 GLU A N 1
ATOM 2560 C CA . GLU A 1 331 ? -8.579 -7.763 -13.853 1.00 94.50 331 GLU A CA 1
ATOM 2561 C C . GLU A 1 331 ? -7.847 -6.948 -14.931 1.00 94.50 331 GLU A C 1
ATOM 2563 O O . GLU A 1 331 ? -8.414 -6.641 -15.979 1.00 94.50 331 GLU A O 1
ATOM 2568 N N . ALA A 1 332 ? -6.564 -6.646 -14.715 1.00 94.19 332 ALA A N 1
ATOM 2569 C CA . ALA A 1 332 ? -5.767 -5.858 -15.651 1.00 94.19 332 ALA A CA 1
ATOM 2570 C C . ALA A 1 332 ? -5.390 -6.611 -16.942 1.00 94.19 332 ALA A C 1
ATOM 2572 O O . ALA A 1 332 ? -5.221 -5.995 -17.996 1.00 94.19 332 ALA A O 1
ATOM 2573 N N . ALA A 1 333 ? -5.231 -7.935 -16.882 1.00 91.88 333 ALA A N 1
ATOM 2574 C CA . ALA A 1 333 ? -4.921 -8.771 -18.040 1.00 91.88 333 ALA A CA 1
ATOM 2575 C C . ALA A 1 333 ? -6.139 -8.978 -18.959 1.00 91.88 333 ALA A C 1
ATOM 2577 O O . ALA A 1 333 ? -5.964 -9.217 -20.161 1.00 91.88 333 ALA A O 1
ATOM 2578 N N . GLY A 1 334 ? -7.360 -8.869 -18.423 1.00 89.12 334 GLY A N 1
ATOM 2579 C CA . GLY A 1 334 ? -8.597 -9.077 -19.173 1.00 89.12 334 GLY A CA 1
ATOM 2580 C C . GLY A 1 334 ? -8.659 -10.492 -19.749 1.00 89.12 334 GLY A C 1
ATOM 2581 O O . GLY A 1 334 ? -8.519 -11.465 -19.022 1.00 89.12 334 GLY A O 1
ATOM 2582 N N . SER A 1 335 ? -8.831 -10.628 -21.066 1.00 85.50 335 SER A N 1
ATOM 2583 C CA . SER A 1 335 ? -8.859 -11.929 -21.758 1.00 85.50 335 SER A CA 1
ATOM 2584 C C . SER A 1 335 ? -7.481 -12.441 -22.207 1.00 85.50 335 SER A C 1
ATOM 2586 O O . SER A 1 335 ? -7.374 -13.527 -22.785 1.00 85.50 335 SER A O 1
ATOM 2588 N N . ARG A 1 336 ? -6.400 -11.685 -21.969 1.00 84.50 336 ARG A N 1
ATOM 2589 C CA . ARG A 1 336 ? -5.058 -12.043 -22.451 1.00 84.50 336 ARG A CA 1
ATOM 2590 C C . ARG A 1 336 ? -4.461 -13.166 -21.600 1.00 84.50 336 ARG A C 1
ATOM 2592 O O . ARG A 1 336 ? -4.236 -13.009 -20.406 1.00 84.50 336 ARG A O 1
ATOM 2599 N N . GLY A 1 337 ? -4.121 -14.286 -22.239 1.00 89.75 337 GLY A N 1
ATOM 2600 C CA . GLY A 1 337 ? -3.489 -15.431 -21.575 1.00 89.75 337 GLY A CA 1
ATOM 2601 C C . GLY A 1 337 ? -4.468 -16.299 -20.770 1.00 89.75 337 GLY A C 1
ATOM 2602 O O . GLY A 1 337 ? -4.235 -16.517 -19.579 1.00 89.75 337 GLY A O 1
ATOM 2603 N N . PRO A 1 338 ? -5.516 -16.865 -21.401 1.00 93.44 338 PRO A N 1
ATOM 2604 C CA . PRO A 1 338 ? -6.598 -17.579 -20.711 1.00 93.44 338 PRO A CA 1
ATOM 2605 C C . PRO A 1 338 ? -6.120 -18.771 -19.871 1.00 93.44 338 PRO A C 1
ATOM 2607 O O . PRO A 1 338 ? -6.711 -19.089 -18.843 1.00 93.44 338 PRO A O 1
ATOM 2610 N N . GLN A 1 339 ? -5.021 -19.421 -20.264 1.00 96.31 339 GLN A N 1
ATOM 2611 C CA . GLN A 1 339 ? -4.436 -20.502 -19.472 1.00 96.31 339 GLN A CA 1
ATOM 2612 C C . GLN A 1 339 ? -3.870 -20.002 -18.135 1.00 96.31 339 GLN A C 1
ATOM 2614 O O . GLN A 1 339 ? -4.016 -20.690 -17.131 1.00 96.31 339 GLN A O 1
ATOM 2619 N N . LEU A 1 340 ? -3.229 -18.827 -18.098 1.00 96.12 340 LEU A N 1
ATOM 2620 C CA . LEU A 1 340 ? -2.716 -18.270 -16.846 1.00 96.12 340 LEU A CA 1
ATOM 2621 C C . LEU A 1 340 ? -3.869 -17.822 -15.946 1.00 96.12 340 LEU A C 1
ATOM 2623 O O . LEU A 1 340 ? -3.825 -18.118 -14.760 1.00 96.12 340 LEU A O 1
ATOM 2627 N N . LEU A 1 341 ? -4.907 -17.199 -16.510 1.00 96.62 341 LEU A N 1
ATOM 2628 C CA . LEU A 1 341 ? -6.092 -16.758 -15.765 1.00 96.62 341 LEU A CA 1
ATOM 2629 C C . LEU A 1 341 ? -6.797 -17.927 -15.067 1.00 96.62 341 LEU A C 1
ATOM 2631 O O . LEU A 1 341 ? -6.952 -17.897 -13.854 1.00 96.62 341 LEU A O 1
ATOM 2635 N N . ARG A 1 342 ? -7.053 -19.039 -15.770 1.00 97.25 342 ARG A N 1
ATOM 2636 C CA . ARG A 1 342 ? -7.613 -20.246 -15.127 1.00 97.25 342 ARG A CA 1
ATOM 2637 C C . ARG A 1 342 ? -6.751 -20.767 -13.975 1.00 97.25 342 ARG A C 1
ATOM 2639 O O . ARG A 1 342 ? -7.258 -21.270 -12.978 1.00 97.25 342 ARG A O 1
ATOM 2646 N N . ARG A 1 343 ? -5.425 -20.677 -14.104 1.00 97.44 343 ARG A N 1
ATOM 2647 C CA . ARG A 1 343 ? -4.499 -21.101 -13.043 1.00 97.44 343 ARG A CA 1
ATOM 2648 C C . ARG A 1 343 ? -4.452 -20.106 -11.884 1.00 97.44 343 ARG A C 1
ATOM 2650 O O . ARG A 1 343 ? -4.172 -20.517 -10.761 1.00 97.44 343 ARG A O 1
ATOM 2657 N N . ILE A 1 344 ? -4.706 -18.824 -12.147 1.00 97.12 344 ILE A N 1
ATOM 2658 C CA . ILE A 1 344 ? -4.910 -17.803 -11.120 1.00 97.12 344 ILE A CA 1
ATOM 2659 C C . ILE A 1 344 ? -6.162 -18.142 -10.311 1.00 97.12 344 ILE A C 1
ATOM 2661 O O . ILE A 1 344 ? -6.046 -18.223 -9.091 1.00 97.12 344 ILE A O 1
ATOM 2665 N N . ASP A 1 345 ? -7.288 -18.446 -10.961 1.00 97.19 345 ASP A N 1
ATOM 2666 C CA . ASP A 1 345 ? -8.538 -18.826 -10.285 1.00 97.19 345 ASP A CA 1
ATOM 2667 C C . ASP A 1 345 ? -8.317 -20.024 -9.354 1.00 97.19 345 ASP A C 1
ATOM 2669 O O . ASP A 1 345 ? -8.585 -19.955 -8.153 1.00 97.19 345 ASP A O 1
ATOM 2673 N N . GLN A 1 346 ? -7.687 -21.083 -9.879 1.00 96.38 346 GLN A N 1
ATOM 2674 C CA . GLN A 1 346 ? -7.310 -22.272 -9.107 1.00 96.38 346 GLN A CA 1
ATOM 2675 C C . GLN A 1 346 ? -6.392 -21.941 -7.923 1.00 96.38 346 GLN A C 1
ATOM 2677 O O . GLN A 1 346 ? -6.510 -22.530 -6.848 1.00 96.38 346 GLN A O 1
ATOM 2682 N N . ALA A 1 347 ? -5.436 -21.024 -8.104 1.00 94.62 347 ALA A N 1
ATOM 2683 C CA . ALA A 1 347 ? -4.530 -20.623 -7.037 1.00 94.62 347 ALA A CA 1
ATOM 2684 C C . ALA A 1 347 ? -5.254 -19.808 -5.954 1.00 94.62 347 ALA A C 1
ATOM 2686 O O . ALA A 1 347 ? -5.015 -20.054 -4.772 1.00 94.62 347 ALA A O 1
ATOM 2687 N N . ILE A 1 348 ? -6.141 -18.879 -6.330 1.00 95.31 348 ILE A N 1
ATOM 2688 C CA . ILE A 1 348 ? -6.954 -18.084 -5.398 1.00 95.31 348 ILE A CA 1
ATOM 2689 C C . ILE A 1 348 ? -7.864 -19.007 -4.588 1.00 95.31 348 ILE A C 1
ATOM 2691 O O . ILE A 1 348 ? -7.838 -18.950 -3.356 1.00 95.31 348 ILE A O 1
ATOM 2695 N N . GLU A 1 349 ? -8.597 -19.901 -5.254 1.00 95.50 349 GLU A N 1
ATOM 2696 C CA . GLU A 1 349 ? -9.481 -20.860 -4.590 1.00 95.50 349 GLU A CA 1
ATOM 2697 C C . GLU A 1 349 ? -8.690 -21.743 -3.621 1.00 95.50 349 GLU A C 1
ATOM 2699 O O . GLU A 1 349 ? -9.048 -21.876 -2.449 1.00 95.50 349 GLU A O 1
ATOM 2704 N N . ARG A 1 350 ? -7.551 -22.285 -4.067 1.00 93.19 350 ARG A N 1
ATOM 2705 C CA . ARG A 1 350 ? -6.696 -23.106 -3.210 1.00 93.19 350 ARG A CA 1
ATOM 2706 C C . ARG A 1 350 ? -6.185 -22.333 -1.999 1.00 93.19 350 ARG A C 1
ATOM 2708 O O . ARG A 1 350 ? -6.169 -22.884 -0.904 1.00 93.19 350 ARG A O 1
ATOM 2715 N N . ILE A 1 351 ? -5.753 -21.081 -2.158 1.00 91.06 351 ILE A N 1
ATOM 2716 C CA . ILE A 1 351 ? -5.338 -20.245 -1.022 1.00 91.06 351 ILE A CA 1
ATOM 2717 C C . ILE A 1 351 ? -6.495 -20.099 -0.031 1.00 91.06 351 ILE A C 1
ATOM 2719 O O . ILE A 1 351 ? -6.296 -20.343 1.160 1.00 91.06 351 ILE A O 1
ATOM 2723 N N . ALA A 1 352 ? -7.681 -19.731 -0.516 1.00 92.56 352 ALA A N 1
ATOM 2724 C CA . ALA A 1 352 ? -8.846 -19.475 0.319 1.00 92.56 352 ALA A CA 1
ATOM 2725 C C . ALA A 1 352 ? -9.281 -20.733 1.088 1.00 92.56 352 ALA A C 1
ATOM 2727 O O . ALA A 1 352 ? -9.381 -20.695 2.315 1.00 92.56 352 ALA A O 1
ATOM 2728 N N . ARG A 1 353 ? -9.401 -21.879 0.405 1.00 92.75 353 ARG A N 1
ATOM 2729 C CA . ARG A 1 353 ? -9.739 -23.166 1.037 1.00 92.75 353 ARG A CA 1
ATOM 2730 C C . ARG A 1 353 ? -8.713 -23.590 2.081 1.00 92.75 353 ARG A C 1
ATOM 2732 O O . ARG A 1 353 ? -9.085 -24.040 3.159 1.00 92.75 353 ARG A O 1
ATOM 2739 N N . ARG A 1 354 ? -7.417 -23.393 1.818 1.00 90.31 354 ARG A N 1
ATOM 2740 C CA . ARG A 1 354 ? -6.366 -23.686 2.806 1.00 90.31 354 ARG A CA 1
ATOM 2741 C C . ARG A 1 354 ? -6.444 -22.770 4.024 1.00 90.31 354 ARG A C 1
ATOM 2743 O O . ARG A 1 354 ? -6.214 -23.231 5.140 1.00 90.31 354 ARG A O 1
ATOM 2750 N N . VAL A 1 355 ? -6.765 -21.488 3.836 1.00 89.94 355 VAL A N 1
ATOM 2751 C CA . VAL A 1 355 ? -7.002 -20.556 4.949 1.00 89.94 355 VAL A CA 1
ATOM 2752 C C . VAL A 1 355 ? -8.184 -21.036 5.789 1.00 89.94 355 VAL A C 1
ATOM 2754 O O . VAL A 1 355 ? -8.002 -21.212 6.989 1.00 89.94 355 VAL A O 1
ATOM 2757 N N . ILE A 1 356 ? -9.328 -21.345 5.170 1.00 92.00 356 ILE A N 1
ATOM 2758 C CA . ILE A 1 356 ? -10.520 -21.873 5.858 1.00 92.00 356 ILE A CA 1
ATOM 2759 C C . ILE A 1 356 ? -10.184 -23.163 6.608 1.00 92.00 356 ILE A C 1
ATOM 2761 O O . ILE A 1 356 ? -10.425 -23.256 7.807 1.00 92.00 356 ILE A O 1
ATOM 2765 N N . ALA A 1 357 ? -9.513 -24.117 5.964 1.00 91.06 357 ALA A N 1
ATOM 2766 C CA . ALA A 1 357 ? -9.101 -25.368 6.599 1.00 91.06 357 ALA A CA 1
ATOM 2767 C C . ALA A 1 357 ? -8.153 -25.167 7.798 1.00 91.06 357 ALA A C 1
ATOM 2769 O O . ALA A 1 357 ? -8.020 -26.063 8.632 1.00 91.06 357 ALA A O 1
ATOM 2770 N N . SER A 1 358 ? -7.470 -24.020 7.883 1.00 87.88 358 SER A N 1
ATOM 2771 C CA . SER A 1 358 ? -6.577 -23.662 8.996 1.00 87.88 358 SER A CA 1
ATOM 2772 C C . SER A 1 358 ? -7.306 -23.028 10.179 1.00 87.88 358 SER A C 1
ATOM 2774 O O . SER A 1 358 ? -6.690 -22.835 11.232 1.00 87.88 358 SER A O 1
ATOM 2776 N N . THR A 1 359 ? -8.582 -22.682 10.002 1.00 90.81 359 THR A N 1
ATOM 2777 C CA . THR A 1 359 ? -9.391 -22.070 11.050 1.00 90.81 359 THR A CA 1
ATOM 2778 C C . THR A 1 359 ? -9.865 -23.095 12.081 1.00 90.81 359 THR A C 1
ATOM 2780 O O . THR A 1 359 ? -9.856 -24.305 11.849 1.00 90.81 359 THR A O 1
ATOM 2783 N N . THR A 1 360 ? -10.230 -22.588 13.252 1.00 91.25 360 THR A N 1
ATOM 2784 C CA . THR A 1 360 ? -10.969 -23.291 14.298 1.00 91.25 360 THR A CA 1
ATOM 2785 C C . THR A 1 360 ? -12.292 -22.554 14.481 1.00 91.25 360 THR A C 1
ATOM 2787 O O . THR A 1 360 ? -12.303 -21.321 14.450 1.00 91.25 360 THR A O 1
ATOM 2790 N N . GLU A 1 361 ? -13.386 -23.288 14.660 1.00 93.88 361 GLU A N 1
ATOM 2791 C CA . GLU A 1 361 ? -14.680 -22.691 14.986 1.00 93.88 361 GLU A CA 1
ATOM 2792 C C . GLU A 1 361 ? -14.779 -22.422 16.493 1.00 93.88 361 GLU A C 1
ATOM 2794 O O . GLU A 1 361 ? -14.432 -23.284 17.299 1.00 93.88 361 GLU A O 1
ATOM 2799 N N . ILE A 1 362 ? -15.200 -21.213 16.866 1.00 92.50 362 ILE A N 1
ATOM 2800 C CA . ILE A 1 362 ? -15.405 -20.771 18.252 1.00 92.50 362 ILE A CA 1
ATOM 2801 C C . ILE A 1 362 ? -16.690 -19.946 18.274 1.00 92.50 362 ILE A C 1
ATOM 2803 O O . ILE A 1 362 ? -16.781 -18.956 17.551 1.00 92.50 362 ILE A O 1
ATOM 2807 N N . ASP A 1 363 ? -17.675 -20.336 19.081 1.00 92.19 363 ASP A N 1
ATOM 2808 C CA . ASP A 1 363 ? -18.953 -19.618 19.224 1.00 92.19 363 ASP A CA 1
ATOM 2809 C C . ASP A 1 363 ? -19.653 -19.331 17.871 1.00 92.19 363 ASP A C 1
ATOM 2811 O O . ASP A 1 363 ? -20.164 -18.235 17.637 1.00 92.19 363 ASP A O 1
ATOM 2815 N N . GLY A 1 364 ? -19.609 -20.287 16.931 1.00 93.56 364 GLY A N 1
ATOM 2816 C CA . GLY A 1 364 ? -20.176 -20.144 15.578 1.00 93.56 364 GLY A CA 1
ATOM 2817 C C . GLY A 1 364 ? -19.364 -19.267 14.610 1.00 93.56 364 GLY A C 1
ATOM 2818 O O . GLY A 1 364 ? -19.771 -19.054 13.466 1.00 93.56 364 GLY A O 1
ATOM 2819 N N . THR A 1 365 ? -18.205 -18.763 15.040 1.00 95.81 365 THR A N 1
ATOM 2820 C CA . THR A 1 365 ? -17.306 -17.905 14.253 1.00 95.81 365 THR A CA 1
ATOM 2821 C C . THR A 1 365 ? -16.015 -18.630 13.880 1.00 95.81 365 THR A C 1
ATOM 2823 O O . THR A 1 365 ? -15.651 -19.622 14.507 1.00 95.81 365 THR A O 1
ATOM 2826 N N . LEU A 1 366 ? -15.291 -18.145 12.866 1.00 94.06 366 LEU A N 1
ATOM 2827 C CA . LEU A 1 366 ? -14.030 -18.753 12.429 1.00 94.06 366 LEU A CA 1
ATOM 2828 C C . LEU A 1 366 ? -12.831 -17.938 12.903 1.00 94.06 366 LEU A C 1
ATOM 2830 O O . LEU A 1 366 ? -12.772 -16.725 12.709 1.00 94.06 366 LEU A O 1
ATOM 2834 N N . VAL A 1 367 ? -11.822 -18.618 13.448 1.00 91.44 367 VAL A N 1
ATOM 2835 C CA . VAL A 1 367 ? -10.558 -17.984 13.839 1.00 91.44 367 VAL A CA 1
ATOM 2836 C C . VAL A 1 367 ? -9.358 -18.717 13.287 1.00 91.44 367 VAL A C 1
ATOM 2838 O O . VAL A 1 367 ? -9.306 -19.940 13.283 1.00 91.44 367 VAL A O 1
ATOM 2841 N N . CYS A 1 368 ? -8.329 -17.977 12.888 1.00 86.88 368 CYS A N 1
ATOM 2842 C CA . CYS A 1 368 ? -7.035 -18.565 12.547 1.00 86.88 368 CYS A CA 1
ATOM 2843 C C . CYS A 1 368 ? -6.006 -18.319 13.663 1.00 86.88 368 CYS A C 1
ATOM 2845 O O . CYS A 1 368 ? -5.438 -17.222 13.735 1.00 86.88 368 CYS A O 1
ATOM 2847 N N . PRO A 1 369 ? -5.761 -19.296 14.552 1.00 81.31 369 PRO A N 1
ATOM 2848 C CA . PRO A 1 369 ? -4.842 -19.121 15.671 1.00 81.31 369 PRO A CA 1
ATOM 2849 C C . PRO A 1 369 ? -3.378 -19.074 15.205 1.00 81.31 369 PRO A C 1
ATOM 2851 O O . PRO A 1 369 ? -2.970 -19.840 14.328 1.00 81.31 369 PRO A O 1
ATOM 2854 N N . ASP A 1 370 ? -2.539 -18.231 15.825 1.00 75.38 370 ASP A N 1
ATOM 2855 C CA . ASP A 1 370 ? -1.082 -18.363 15.673 1.00 75.38 370 ASP A CA 1
ATOM 2856 C C . ASP A 1 370 ? -0.591 -19.527 16.536 1.00 75.38 370 ASP A C 1
ATOM 2858 O O . ASP A 1 370 ? -0.241 -19.371 17.711 1.00 75.38 370 ASP A O 1
ATOM 2862 N N . ARG A 1 371 ? -0.566 -20.710 15.920 1.00 65.12 371 ARG A N 1
ATOM 2863 C CA . ARG A 1 371 ? -0.154 -21.970 16.552 1.00 65.12 371 ARG A CA 1
ATOM 2864 C C . ARG A 1 371 ? 1.354 -22.075 16.791 1.00 65.12 371 ARG A C 1
ATOM 2866 O O . ARG A 1 371 ? 1.796 -23.021 17.429 1.00 65.12 371 ARG A O 1
ATOM 2873 N N . THR A 1 372 ? 2.144 -21.141 16.266 1.00 63.28 372 THR A N 1
ATOM 2874 C CA . THR A 1 372 ? 3.611 -21.234 16.264 1.00 63.28 372 THR A CA 1
ATOM 2875 C C . THR A 1 372 ? 4.280 -20.356 17.303 1.00 63.28 372 THR A C 1
ATOM 2877 O O . THR A 1 372 ? 5.172 -20.831 17.994 1.00 63.28 372 THR A O 1
ATOM 2880 N N . HIS A 1 373 ? 3.894 -19.085 17.410 1.00 59.28 373 HIS A N 1
ATOM 2881 C CA . HIS A 1 373 ? 4.681 -18.135 18.205 1.00 59.28 373 HIS A CA 1
ATOM 2882 C C . HIS A 1 373 ? 4.004 -17.732 19.502 1.00 59.28 373 HIS A C 1
ATOM 2884 O O . HIS A 1 373 ? 4.687 -17.342 20.444 1.00 59.28 373 HIS A O 1
ATOM 2890 N N . PHE A 1 374 ? 2.675 -17.788 19.551 1.00 57.06 374 PHE A N 1
ATOM 2891 C CA . PHE A 1 374 ? 1.971 -17.052 20.587 1.00 57.06 374 PHE A CA 1
ATOM 2892 C C . PHE A 1 374 ? 0.781 -17.759 21.220 1.00 57.06 374 PHE A C 1
ATOM 2894 O O . PHE A 1 374 ? 0.305 -17.258 22.233 1.00 57.06 374 PHE A O 1
ATOM 2901 N N . LYS A 1 375 ? 0.288 -18.865 20.639 1.00 75.19 375 LYS A N 1
ATOM 2902 C CA . LYS A 1 375 ? -0.918 -19.563 21.120 1.00 75.19 375 LYS A CA 1
ATOM 2903 C C . LYS A 1 375 ? -2.066 -18.576 21.397 1.00 75.19 375 LYS A C 1
ATOM 2905 O O . LYS A 1 375 ? -2.702 -18.605 22.442 1.00 75.19 375 LYS A O 1
ATOM 2910 N N . ARG A 1 376 ? -2.264 -17.638 20.468 1.00 84.31 376 ARG A N 1
ATOM 2911 C CA . ARG A 1 376 ? -3.224 -16.535 20.587 1.00 84.31 376 ARG A CA 1
ATOM 2912 C C . ARG A 1 376 ? -3.813 -16.197 19.229 1.00 84.31 376 ARG A C 1
ATOM 2914 O O . ARG A 1 376 ? -3.255 -16.557 18.186 1.00 84.31 376 ARG A O 1
ATOM 2921 N N . ILE A 1 377 ? -4.909 -15.459 19.243 1.00 8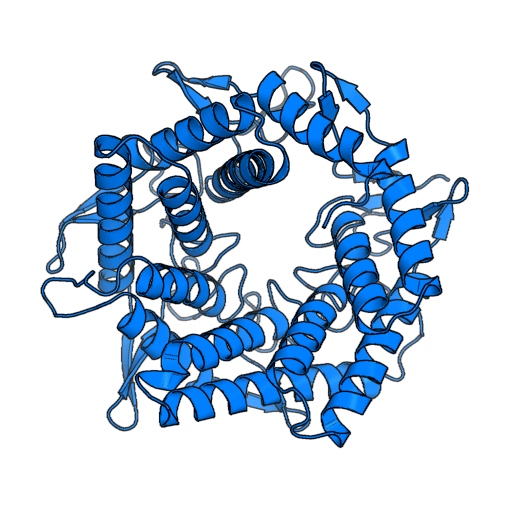6.25 377 ILE A N 1
ATOM 2922 C CA . ILE A 1 377 ? -5.577 -14.963 18.046 1.00 86.25 377 ILE A CA 1
ATOM 2923 C C . ILE A 1 377 ? -5.125 -13.523 17.832 1.00 86.25 377 ILE A C 1
ATOM 2925 O O . ILE A 1 377 ? -5.306 -12.671 18.695 1.00 86.25 377 ILE A O 1
ATOM 2929 N N . ASN A 1 378 ? -4.479 -13.265 16.695 1.00 87.12 378 ASN A N 1
ATOM 2930 C CA . ASN A 1 378 ? -4.077 -11.924 16.281 1.00 87.12 378 ASN A CA 1
ATOM 2931 C C . ASN A 1 378 ? -5.194 -11.304 15.434 1.00 87.12 37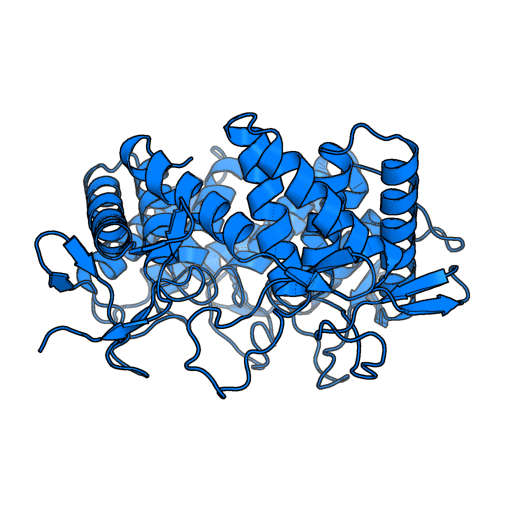8 ASN A C 1
ATOM 2933 O O . ASN A 1 378 ? -5.641 -11.940 14.481 1.00 87.12 378 ASN A O 1
ATOM 2937 N N . ILE A 1 379 ? -5.621 -10.081 15.742 1.00 87.94 379 ILE A N 1
ATOM 2938 C CA . ILE A 1 379 ? -6.650 -9.345 14.987 1.00 87.94 379 ILE A CA 1
ATOM 2939 C C . ILE A 1 379 ? -6.040 -8.483 13.873 1.00 87.94 379 ILE A C 1
ATOM 2941 O O . ILE A 1 379 ? -6.737 -8.124 12.927 1.00 87.94 379 ILE A O 1
ATOM 2945 N N . ALA A 1 380 ? -4.739 -8.185 13.931 1.00 84.19 380 ALA A N 1
ATOM 2946 C CA . ALA A 1 380 ? -4.087 -7.240 13.025 1.00 84.19 380 ALA A CA 1
ATOM 2947 C C . ALA A 1 380 ? -4.212 -7.609 11.531 1.00 84.19 380 ALA A C 1
ATOM 2949 O O . ALA A 1 380 ? -4.307 -8.774 11.152 1.00 84.19 380 ALA A O 1
ATOM 2950 N N . LEU A 1 381 ? -4.176 -6.598 10.658 1.00 83.12 381 LEU A N 1
ATOM 2951 C CA . LEU A 1 381 ? -4.288 -6.766 9.202 1.00 83.12 381 LEU A CA 1
ATOM 2952 C C . LEU A 1 381 ? -3.137 -7.587 8.594 1.00 83.12 381 LEU A C 1
ATOM 2954 O O . LEU A 1 381 ? -3.322 -8.346 7.645 1.00 83.12 381 LEU A O 1
ATOM 2958 N N . ASP A 1 382 ? -1.930 -7.416 9.120 1.00 78.38 382 ASP A N 1
ATOM 2959 C CA . ASP A 1 382 ? -0.706 -7.962 8.544 1.00 78.38 382 ASP A CA 1
ATOM 2960 C C . ASP A 1 382 ? -0.635 -9.496 8.629 1.00 78.38 382 ASP A C 1
ATOM 2962 O O . ASP A 1 382 ? -0.303 -10.156 7.637 1.00 78.38 382 ASP A O 1
ATOM 2966 N N . TYR A 1 383 ? -0.979 -10.046 9.793 1.00 79.88 383 TYR A N 1
ATOM 2967 C CA . TYR A 1 383 ? -0.807 -11.456 10.151 1.00 79.88 383 TYR A CA 1
ATOM 2968 C C . TYR A 1 383 ? -2.009 -12.058 10.900 1.00 79.88 383 TYR A C 1
ATOM 2970 O O . TYR A 1 383 ? -1.896 -13.163 11.429 1.00 79.88 383 TYR A O 1
ATOM 2978 N N . GLY A 1 384 ? -3.126 -11.339 11.004 1.00 85.25 384 GLY A N 1
ATOM 2979 C CA . GLY A 1 384 ? -4.270 -11.701 11.842 1.00 85.25 384 GLY A CA 1
ATOM 2980 C C . GLY A 1 384 ? -5.610 -11.773 11.106 1.00 85.25 384 GLY A C 1
ATOM 2981 O O . GLY A 1 384 ? -5.664 -11.811 9.874 1.00 85.25 384 GLY A O 1
ATOM 2982 N N . GLN A 1 385 ? -6.697 -11.799 11.885 1.00 89.25 385 GLN A N 1
ATOM 2983 C CA . GLN A 1 385 ? -8.066 -12.013 11.403 1.00 89.25 385 GLN A CA 1
ATOM 2984 C C . GLN A 1 385 ? -8.499 -10.957 10.382 1.00 89.25 385 GLN A C 1
ATOM 2986 O O . GLN A 1 385 ? -9.064 -11.316 9.357 1.00 89.25 385 GLN A O 1
ATOM 2991 N N . THR A 1 386 ? -8.155 -9.678 10.577 1.00 88.56 386 THR A N 1
ATOM 2992 C CA . THR A 1 386 ? -8.526 -8.620 9.615 1.00 88.56 386 THR A CA 1
ATOM 2993 C C . THR A 1 386 ? -7.931 -8.880 8.227 1.00 88.56 386 THR A C 1
ATOM 2995 O O . THR A 1 386 ? -8.581 -8.656 7.208 1.00 88.56 386 THR A O 1
ATOM 2998 N N . GLY A 1 387 ? -6.703 -9.407 8.164 1.00 87.50 387 GLY A N 1
ATOM 2999 C CA . GLY A 1 387 ? -6.083 -9.796 6.897 1.00 87.50 387 GLY A CA 1
ATOM 3000 C C . GLY A 1 387 ? -6.752 -11.003 6.242 1.00 87.50 387 GLY A C 1
ATOM 3001 O O . GLY A 1 387 ? -6.796 -11.096 5.016 1.00 87.50 387 GLY A O 1
ATOM 3002 N N . ILE A 1 388 ? -7.284 -11.920 7.049 1.00 90.19 388 ILE A N 1
ATOM 3003 C CA . ILE A 1 388 ? -8.035 -13.082 6.567 1.00 90.19 388 ILE A CA 1
ATOM 3004 C C . ILE A 1 388 ? -9.381 -12.647 5.995 1.00 90.19 388 ILE A C 1
ATOM 3006 O O . ILE A 1 388 ? -9.686 -13.042 4.873 1.00 90.19 388 ILE A O 1
ATOM 3010 N N . VAL A 1 389 ? -10.123 -11.784 6.699 1.00 93.00 389 VAL A N 1
ATOM 3011 C CA . VAL A 1 389 ? -11.371 -11.190 6.189 1.00 93.00 389 VAL A CA 1
ATOM 3012 C C . VAL A 1 389 ? -11.117 -10.536 4.837 1.00 93.00 389 VAL A C 1
ATOM 3014 O O . VAL A 1 389 ? -11.814 -10.845 3.874 1.00 93.00 389 VAL A O 1
ATOM 3017 N N . LEU A 1 390 ? -10.080 -9.695 4.731 1.00 90.62 390 LEU A N 1
ATOM 3018 C CA . LEU A 1 390 ? -9.738 -9.022 3.477 1.00 90.62 390 LEU A CA 1
ATOM 3019 C C . LEU A 1 390 ? -9.432 -10.021 2.351 1.00 90.62 390 LEU A C 1
ATOM 3021 O O . LEU A 1 390 ? -9.961 -9.887 1.251 1.00 90.62 390 LEU A O 1
ATOM 3025 N N . GLY A 1 391 ? -8.589 -11.020 2.624 1.00 90.38 391 GLY A N 1
ATOM 3026 C CA . GLY A 1 391 ? -8.192 -12.016 1.629 1.00 90.38 391 GLY A CA 1
ATOM 3027 C C . GLY A 1 391 ? -9.358 -12.881 1.145 1.00 90.38 391 GLY A C 1
ATOM 3028 O O . GLY A 1 391 ? -9.514 -13.060 -0.061 1.00 90.38 391 GLY A O 1
ATOM 3029 N N . LEU A 1 392 ? -10.183 -13.389 2.067 1.00 93.12 392 LEU A N 1
ATOM 3030 C CA . LEU A 1 392 ? -11.345 -14.220 1.738 1.00 93.12 392 LEU A CA 1
ATOM 3031 C C . LEU A 1 392 ? -12.438 -13.416 1.029 1.00 93.12 392 LEU A C 1
ATOM 3033 O O . LEU A 1 392 ? -12.981 -13.900 0.044 1.00 93.12 392 LEU A O 1
ATOM 3037 N N . SER A 1 393 ? -12.699 -12.176 1.457 1.00 94.00 393 SER A N 1
ATOM 3038 C CA . SER A 1 393 ? -13.702 -11.314 0.813 1.00 94.00 393 SER A CA 1
ATOM 3039 C C . SER A 1 393 ? -13.325 -11.006 -0.635 1.00 94.00 393 SER A C 1
ATOM 3041 O O . SER A 1 393 ? -14.151 -11.147 -1.529 1.00 94.00 393 SER A O 1
ATOM 3043 N N . ILE A 1 394 ? -12.061 -10.638 -0.882 1.00 93.06 394 ILE A N 1
ATOM 3044 C CA . ILE A 1 394 ? -11.563 -10.375 -2.240 1.00 93.06 394 ILE A CA 1
ATOM 3045 C C . ILE A 1 394 ? -11.649 -11.640 -3.101 1.00 93.06 394 ILE A C 1
ATOM 3047 O O . ILE A 1 394 ? -12.107 -11.573 -4.239 1.00 93.06 394 ILE A O 1
ATOM 3051 N N . ALA A 1 395 ? -11.240 -12.793 -2.562 1.00 93.69 395 ALA A N 1
ATOM 3052 C CA . ALA A 1 395 ? -11.315 -14.064 -3.277 1.00 93.69 395 ALA A CA 1
ATOM 3053 C C . ALA A 1 395 ? -12.764 -14.456 -3.611 1.00 93.69 395 ALA A C 1
ATOM 3055 O O . ALA A 1 395 ? -13.045 -14.819 -4.750 1.00 93.69 395 ALA A O 1
ATOM 3056 N N . GLY A 1 396 ? -13.678 -14.354 -2.643 1.00 95.38 396 GLY A N 1
ATOM 3057 C CA . GLY A 1 396 ? -15.092 -14.678 -2.818 1.00 95.38 396 GLY A CA 1
ATOM 3058 C C . GLY A 1 396 ? -15.782 -13.770 -3.830 1.00 95.38 396 GLY A C 1
ATOM 3059 O O . GLY A 1 396 ? -16.482 -14.271 -4.702 1.00 95.38 396 GLY A O 1
ATOM 3060 N N . GLN A 1 397 ? -15.521 -12.459 -3.789 1.00 95.38 397 GLN A N 1
ATOM 3061 C CA . GLN A 1 397 ? -16.082 -11.504 -4.753 1.00 95.38 397 GLN A CA 1
ATOM 3062 C C . GLN A 1 397 ? -15.577 -11.777 -6.170 1.00 95.38 397 GLN A C 1
ATOM 3064 O O . GLN A 1 397 ? -16.368 -11.837 -7.109 1.00 95.38 397 GLN A O 1
ATOM 3069 N N . TYR A 1 398 ? -14.266 -11.982 -6.319 1.00 95.62 398 TYR A N 1
ATOM 3070 C CA . TYR A 1 398 ? -13.649 -12.239 -7.616 1.00 95.62 398 TYR A CA 1
ATOM 3071 C C . TYR A 1 398 ? -14.131 -13.557 -8.241 1.00 95.62 398 TYR A C 1
ATOM 3073 O O . TYR A 1 398 ? -14.520 -13.586 -9.406 1.00 95.62 398 TYR A O 1
ATOM 3081 N N . LEU A 1 399 ? -14.156 -14.639 -7.455 1.00 96.19 399 LEU A N 1
ATOM 3082 C CA . LEU A 1 399 ? -14.585 -15.964 -7.913 1.00 96.19 399 LEU A CA 1
ATOM 3083 C C . LEU A 1 399 ? -16.111 -16.145 -7.924 1.00 96.19 399 LEU A C 1
ATOM 3085 O O . LEU A 1 399 ? -16.579 -17.198 -8.350 1.00 96.19 399 LEU A O 1
ATOM 3089 N N . LYS A 1 400 ? -16.878 -15.158 -7.439 1.00 97.19 400 LYS A N 1
ATOM 3090 C CA . LYS A 1 400 ? -18.330 -15.256 -7.198 1.00 97.19 400 LYS A CA 1
ATOM 3091 C C . LYS A 1 400 ? -18.693 -16.493 -6.365 1.00 97.19 400 LYS A C 1
ATOM 3093 O O . LYS A 1 400 ? -19.578 -17.266 -6.722 1.00 97.19 400 LYS A O 1
ATOM 3098 N N . ASN A 1 401 ? -17.951 -16.708 -5.280 1.00 97.12 401 ASN A N 1
ATOM 3099 C CA . ASN A 1 401 ? -18.072 -17.881 -4.422 1.00 97.12 401 ASN A CA 1
ATOM 3100 C C . ASN A 1 401 ? -18.595 -17.487 -3.030 1.00 97.12 401 ASN A C 1
ATOM 3102 O O . ASN A 1 401 ? -17.842 -16.957 -2.208 1.00 97.12 401 ASN A O 1
ATOM 3106 N N . GLU A 1 402 ? -19.869 -17.791 -2.773 1.00 97.25 402 GLU A N 1
ATOM 3107 C CA . GLU A 1 402 ? -20.564 -17.472 -1.517 1.00 97.25 402 GLU A CA 1
ATOM 3108 C C . GLU A 1 402 ? -19.977 -18.196 -0.295 1.00 97.25 402 GLU A C 1
ATOM 3110 O O . GLU A 1 402 ? -19.908 -17.605 0.776 1.00 97.25 402 GLU A O 1
ATOM 3115 N N . GLU A 1 403 ? -19.438 -19.414 -0.444 1.00 97.19 403 GLU A N 1
ATOM 3116 C CA . GLU A 1 403 ? -18.782 -20.143 0.660 1.00 97.19 403 GLU A CA 1
ATOM 3117 C C . GLU A 1 403 ? -17.604 -19.332 1.230 1.00 97.19 403 GLU A C 1
ATOM 3119 O O . GLU A 1 403 ? -17.400 -19.251 2.444 1.00 97.19 403 GLU A O 1
ATOM 3124 N N . LEU A 1 404 ? -16.829 -18.687 0.349 1.00 96.19 404 LEU A N 1
ATOM 3125 C CA . LEU A 1 404 ? -15.698 -17.850 0.752 1.00 96.19 404 LEU A CA 1
ATOM 3126 C C . LEU A 1 404 ? -16.157 -16.540 1.404 1.00 96.19 404 LEU A C 1
ATOM 3128 O O . LEU A 1 404 ? -15.506 -16.069 2.340 1.00 96.19 404 LEU A O 1
ATOM 3132 N N . ILE A 1 405 ? -17.263 -15.962 0.926 1.00 96.25 405 ILE A N 1
ATOM 3133 C CA . ILE A 1 405 ? -17.877 -14.766 1.518 1.00 96.25 405 ILE A CA 1
ATOM 3134 C C . ILE A 1 405 ? -18.413 -15.078 2.915 1.00 96.25 405 ILE A C 1
ATOM 3136 O O . ILE A 1 405 ? -18.130 -14.335 3.854 1.00 96.25 405 ILE A O 1
ATOM 3140 N N . ASP A 1 406 ? -19.108 -16.197 3.087 1.00 96.56 406 ASP A N 1
ATOM 3141 C CA . ASP A 1 406 ? -19.645 -16.618 4.378 1.00 96.56 406 ASP A CA 1
ATOM 3142 C C . ASP A 1 406 ? -18.534 -16.957 5.372 1.00 96.56 406 ASP A C 1
ATOM 3144 O O . ASP A 1 406 ? -18.596 -16.561 6.538 1.00 96.56 406 ASP A O 1
ATOM 3148 N N . ALA A 1 407 ? -17.452 -17.596 4.919 1.00 96.31 407 ALA A N 1
ATOM 3149 C CA . ALA A 1 407 ? -16.269 -17.776 5.752 1.00 96.31 407 ALA A CA 1
ATOM 3150 C C . ALA A 1 407 ? -15.651 -16.429 6.170 1.00 96.31 407 ALA A C 1
ATOM 3152 O O . ALA A 1 407 ? -15.270 -16.262 7.330 1.00 96.31 407 ALA A O 1
ATOM 3153 N N . ALA A 1 408 ? -15.574 -15.448 5.262 1.00 95.25 408 ALA A N 1
ATOM 3154 C CA . ALA A 1 408 ? -15.089 -14.108 5.589 1.00 95.25 408 ALA A CA 1
ATOM 3155 C C . ALA A 1 408 ? -15.977 -13.414 6.635 1.00 95.25 408 ALA A C 1
ATOM 3157 O O . ALA A 1 408 ? -15.439 -12.826 7.577 1.00 95.25 408 ALA A O 1
ATOM 3158 N N . LYS A 1 409 ? -17.307 -13.531 6.510 1.00 96.06 409 LYS A N 1
ATOM 3159 C CA . LYS A 1 409 ? -18.282 -13.030 7.492 1.00 96.06 409 LYS A CA 1
ATOM 3160 C C . LYS A 1 409 ? -18.086 -13.686 8.853 1.00 96.06 409 LYS A C 1
ATOM 3162 O O . LYS A 1 409 ? -17.893 -12.975 9.828 1.00 96.06 409 LYS A O 1
ATOM 3167 N N . LYS A 1 410 ? -17.967 -15.017 8.925 1.00 96.94 410 LYS A N 1
ATOM 3168 C CA . LYS A 1 410 ? -17.696 -15.713 10.197 1.00 96.94 410 LYS A CA 1
ATOM 3169 C C . LYS A 1 410 ? -16.407 -15.237 10.876 1.00 96.94 410 LYS A C 1
ATOM 3171 O O . LYS A 1 410 ? -16.355 -15.167 12.100 1.00 96.94 410 LYS A O 1
ATOM 3176 N N . VAL A 1 411 ? -15.358 -14.908 10.117 1.00 94.94 411 VAL A N 1
ATOM 3177 C CA . VAL A 1 411 ? -14.131 -14.322 10.691 1.00 94.94 411 VAL A CA 1
ATOM 3178 C C . VAL A 1 411 ? -14.367 -12.875 11.148 1.00 94.94 411 VAL A C 1
ATOM 3180 O O . VAL A 1 411 ? -13.867 -12.467 12.197 1.00 94.94 411 VAL A O 1
ATOM 3183 N N . ALA A 1 412 ? -15.127 -12.085 10.389 1.00 95.06 412 ALA A N 1
ATOM 3184 C CA . ALA A 1 412 ? -15.480 -10.715 10.758 1.00 95.06 412 ALA A CA 1
ATOM 3185 C C . ALA A 1 412 ? -16.382 -10.662 12.005 1.00 95.06 412 ALA A C 1
ATOM 3187 O O . ALA A 1 412 ? -16.164 -9.813 12.870 1.00 95.06 412 ALA A O 1
ATOM 3188 N N . ASP A 1 413 ? -17.309 -11.607 12.150 1.00 95.88 413 ASP A N 1
ATOM 3189 C CA . ASP A 1 413 ? -18.169 -11.773 13.321 1.00 95.88 413 ASP A CA 1
ATOM 3190 C C . ASP A 1 413 ? -17.350 -12.038 14.578 1.00 95.88 413 ASP A C 1
ATOM 3192 O O . ASP A 1 413 ? -17.606 -11.419 15.610 1.00 95.88 413 ASP A O 1
ATOM 3196 N N . TYR A 1 414 ? -16.298 -12.860 14.489 1.00 94.81 414 TYR A N 1
ATOM 3197 C CA . TYR A 1 414 ? -15.371 -13.026 15.607 1.00 94.81 414 TYR A CA 1
ATOM 3198 C C . TYR A 1 414 ? -14.771 -11.675 16.029 1.00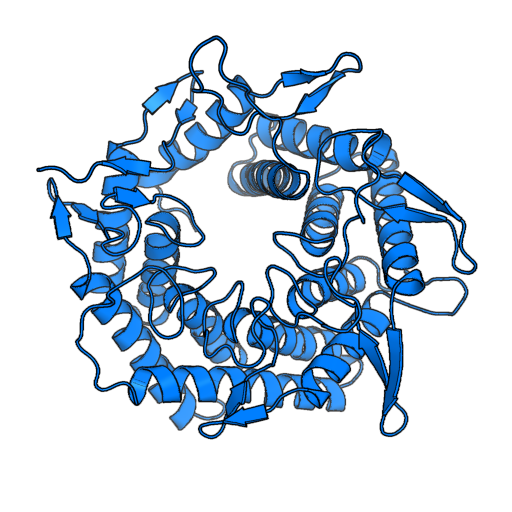 94.81 414 TYR A C 1
ATOM 3200 O O . TYR A 1 414 ? -14.809 -11.313 17.202 1.00 94.81 414 TYR A O 1
ATOM 3208 N N . ILE A 1 415 ? -14.248 -10.886 15.083 1.00 93.06 415 ILE A N 1
ATOM 3209 C CA . ILE A 1 415 ? -13.666 -9.563 15.384 1.00 93.06 415 ILE A CA 1
ATOM 3210 C C . ILE A 1 415 ? -14.719 -8.648 16.031 1.00 93.06 415 ILE A C 1
ATOM 3212 O O . ILE A 1 415 ? -14.443 -7.992 17.037 1.00 93.06 415 ILE A O 1
ATOM 3216 N N . ALA A 1 416 ? -15.930 -8.630 15.475 1.00 93.69 416 ALA A N 1
ATOM 3217 C CA . ALA A 1 416 ? -17.059 -7.835 15.940 1.00 93.69 416 ALA A CA 1
ATOM 3218 C C . ALA A 1 416 ? -17.507 -8.202 17.365 1.00 93.69 416 ALA A C 1
ATOM 3220 O O . ALA A 1 416 ? -17.730 -7.310 18.185 1.00 93.69 416 ALA A O 1
ATOM 3221 N N . GLN A 1 417 ? -17.585 -9.493 17.695 1.00 93.69 417 GLN A N 1
ATOM 3222 C CA . GLN A 1 417 ? -17.949 -9.985 19.030 1.00 93.69 417 GLN A CA 1
ATOM 3223 C C . GLN A 1 417 ? -16.929 -9.607 20.113 1.00 93.69 417 GLN A C 1
ATOM 3225 O O . GLN A 1 417 ? -17.252 -9.627 21.298 1.00 93.69 417 GLN A O 1
ATOM 3230 N N . ARG A 1 418 ? -15.686 -9.289 19.731 1.00 92.06 418 ARG A N 1
ATOM 3231 C CA . ARG A 1 418 ? -14.616 -8.886 20.658 1.00 92.06 418 ARG A CA 1
ATOM 3232 C C . ARG A 1 418 ? -14.368 -7.373 20.653 1.00 92.06 418 ARG A C 1
ATOM 3234 O O . ARG A 1 418 ? -13.448 -6.895 21.320 1.00 92.06 418 ARG A O 1
ATOM 3241 N N . ALA A 1 419 ? -15.197 -6.612 19.939 1.00 91.81 419 ALA A N 1
ATOM 3242 C CA . ALA A 1 419 ? -15.207 -5.161 20.011 1.00 91.81 419 ALA A CA 1
ATOM 3243 C C . ALA A 1 419 ? -15.627 -4.710 21.418 1.00 91.81 419 ALA A C 1
ATOM 3245 O O . ALA A 1 419 ? -16.714 -5.038 21.890 1.00 91.81 419 ALA A O 1
ATOM 3246 N N . VAL A 1 420 ? -14.790 -3.915 22.082 1.00 91.62 420 VAL A N 1
ATOM 3247 C CA . VAL A 1 420 ? -15.109 -3.361 23.403 1.00 91.62 420 VAL A CA 1
ATOM 3248 C C . VAL A 1 420 ? -15.579 -1.927 23.226 1.00 91.62 420 VAL A C 1
ATOM 3250 O O . VAL A 1 420 ? -14.852 -1.095 22.680 1.00 91.62 420 VAL A O 1
ATOM 3253 N N . ARG A 1 421 ? -16.796 -1.625 23.683 1.00 91.88 421 ARG A N 1
ATOM 3254 C CA . ARG A 1 421 ? -17.335 -0.263 23.633 1.00 91.88 421 ARG A CA 1
ATOM 3255 C C . ARG A 1 421 ? -16.586 0.627 24.628 1.00 91.88 421 ARG A C 1
ATOM 3257 O O . ARG A 1 421 ? -16.545 0.327 25.815 1.00 91.88 421 ARG A O 1
ATOM 3264 N N . GLU A 1 422 ? -16.005 1.719 24.148 1.00 90.94 422 GLU A N 1
ATOM 3265 C CA . GLU A 1 422 ? -15.248 2.681 24.961 1.00 90.94 422 GLU A CA 1
ATOM 3266 C C . GLU A 1 422 ? -15.223 4.042 24.258 1.00 90.94 422 GLU A C 1
ATOM 3268 O O . GLU A 1 422 ? -15.136 4.096 23.032 1.00 90.94 422 GLU A O 1
ATOM 3273 N N . GLY A 1 423 ? -15.316 5.145 25.011 1.00 84.69 423 GLY A N 1
ATOM 3274 C CA . GLY A 1 423 ? -15.160 6.496 24.455 1.00 84.69 423 GLY A CA 1
ATOM 3275 C C . GLY A 1 423 ? -16.158 6.855 23.343 1.00 84.69 423 GLY A C 1
ATOM 3276 O O . GLY A 1 423 ? -15.826 7.607 22.435 1.00 84.69 423 GLY A O 1
ATOM 3277 N N . GLY A 1 424 ? -17.368 6.278 23.351 1.00 87.38 424 GLY A N 1
ATOM 3278 C CA . GLY A 1 424 ? -18.349 6.469 22.269 1.00 87.38 424 GLY A CA 1
ATOM 3279 C C . GLY A 1 424 ? -18.033 5.707 20.971 1.00 87.38 424 GLY A C 1
ATOM 3280 O O . GLY A 1 424 ? -18.720 5.894 19.967 1.00 87.38 424 GLY A O 1
ATOM 3281 N N . GLY A 1 425 ? -17.028 4.829 20.986 1.00 93.12 425 GLY A N 1
ATOM 3282 C CA . GLY A 1 425 ? -16.624 3.987 19.865 1.00 93.12 425 GLY A CA 1
ATOM 3283 C C . GLY A 1 425 ? -16.386 2.529 20.262 1.00 93.12 425 GLY A C 1
ATOM 3284 O O . GLY A 1 425 ? -16.893 2.054 21.279 1.00 93.12 425 GLY A O 1
ATOM 3285 N N . TYR A 1 426 ? -15.608 1.824 19.442 1.00 91.50 426 TYR A N 1
ATOM 3286 C CA . TYR A 1 426 ? -15.190 0.440 19.646 1.00 91.50 426 TYR A CA 1
ATOM 3287 C C . TYR A 1 426 ? -13.667 0.342 19.589 1.00 91.50 426 TYR A C 1
ATOM 3289 O O . TYR A 1 426 ? -13.055 0.728 18.594 1.00 91.50 426 TYR A O 1
ATOM 3297 N N . LYS A 1 427 ? -13.060 -0.228 20.629 1.00 89.56 427 LYS A N 1
ATOM 3298 C CA . LYS A 1 427 ? -11.661 -0.661 20.600 1.00 89.56 427 LYS A CA 1
ATOM 3299 C C . LYS A 1 427 ? -11.557 -2.148 20.295 1.00 89.56 427 LYS A C 1
ATOM 3301 O O . LYS A 1 427 ? -12.446 -2.929 20.632 1.00 89.56 427 LYS A O 1
ATOM 3306 N N . PHE A 1 428 ? -10.417 -2.532 19.735 1.00 88.19 428 PHE A N 1
ATOM 3307 C CA . PHE A 1 428 ? -10.092 -3.914 19.402 1.00 88.19 428 PHE A CA 1
ATOM 3308 C C . PHE A 1 428 ? -8.741 -4.258 20.016 1.00 88.19 428 PHE A C 1
ATOM 3310 O O . PHE A 1 428 ? -7.738 -3.600 19.728 1.00 88.19 428 PHE A O 1
ATOM 3317 N N . ALA A 1 429 ? -8.702 -5.278 20.872 1.00 85.31 429 ALA A N 1
ATOM 3318 C CA . ALA A 1 429 ? -7.429 -5.788 21.354 1.00 85.31 429 ALA A CA 1
ATOM 3319 C C . ALA A 1 429 ? -6.688 -6.455 20.188 1.00 85.31 429 ALA A C 1
ATOM 3321 O O . ALA A 1 429 ? -7.273 -7.184 19.392 1.00 85.31 429 ALA A O 1
ATOM 3322 N N . GLN A 1 430 ? -5.380 -6.219 20.075 1.00 83.38 430 GLN A N 1
ATOM 3323 C CA . GLN A 1 430 ? -4.598 -6.853 19.012 1.00 83.38 430 GLN A CA 1
ATOM 3324 C C . GLN A 1 430 ? -4.549 -8.378 19.181 1.00 83.38 430 GLN A C 1
ATOM 3326 O O . GLN A 1 430 ? -4.492 -9.107 18.191 1.00 83.38 430 GLN A O 1
ATOM 3331 N N . PHE A 1 431 ? -4.543 -8.848 20.429 1.00 85.44 431 PHE A N 1
ATOM 3332 C CA . PHE A 1 431 ? -4.380 -10.250 20.765 1.00 85.44 431 PHE A CA 1
ATOM 3333 C C . PHE A 1 431 ? -5.458 -10.722 21.732 1.00 85.44 431 PHE A C 1
ATOM 3335 O O . PHE A 1 431 ? -5.711 -10.062 22.738 1.00 85.44 431 PHE A O 1
ATOM 3342 N N . HIS A 1 432 ? -6.000 -11.905 21.458 1.00 84.12 432 HIS A N 1
ATOM 3343 C CA . HIS A 1 432 ? -6.908 -12.621 22.349 1.00 84.12 432 HIS A CA 1
ATOM 3344 C C . HIS A 1 432 ? -6.319 -13.989 22.704 1.00 84.12 432 HIS A C 1
ATOM 3346 O O . HIS A 1 432 ? -5.750 -14.634 21.813 1.00 84.12 432 HIS A O 1
ATOM 3352 N N . PRO A 1 433 ? -6.417 -14.435 23.968 1.00 83.44 433 PRO A N 1
ATOM 3353 C CA . PRO A 1 433 ? -6.041 -15.797 24.329 1.00 83.44 433 PRO A CA 1
ATOM 3354 C C . PRO A 1 433 ? -6.882 -16.800 23.531 1.00 83.44 433 PRO A C 1
ATOM 3356 O O . PRO A 1 433 ? -7.994 -16.488 23.098 1.00 83.44 433 PRO A O 1
ATOM 3359 N N . LEU A 1 434 ? -6.329 -17.990 23.296 1.00 77.81 434 LEU A N 1
ATOM 3360 C CA . LEU A 1 434 ? -7.153 -19.105 22.838 1.00 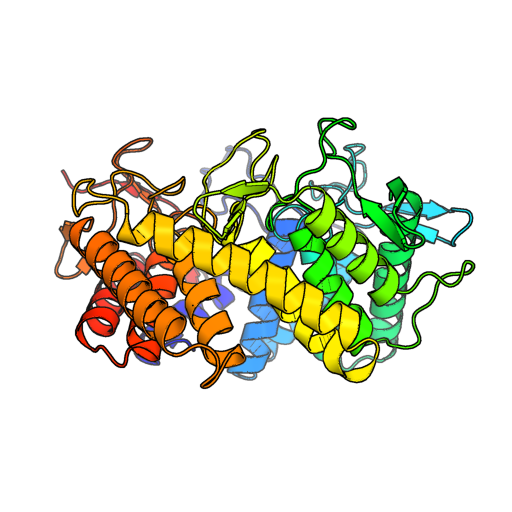77.81 434 LEU A CA 1
ATOM 3361 C C . LEU A 1 434 ? -8.045 -19.546 24.004 1.00 77.81 434 LEU A C 1
ATOM 3363 O O . LEU A 1 434 ? -7.544 -19.555 25.128 1.00 77.81 434 LEU A O 1
ATOM 3367 N N . PRO A 1 435 ? -9.326 -19.871 23.765 1.00 71.75 435 PRO A N 1
ATOM 3368 C CA . PRO A 1 435 ? -10.096 -20.629 24.742 1.00 71.75 435 PRO A CA 1
ATOM 3369 C C . PRO A 1 435 ? -9.376 -21.951 25.014 1.00 71.75 435 PRO A C 1
ATOM 3371 O O . PRO A 1 435 ? -8.779 -22.510 24.084 1.00 71.75 435 PRO A O 1
ATOM 3374 N N . ASP A 1 436 ? -9.401 -22.382 26.272 1.00 68.31 436 ASP A N 1
ATOM 3375 C CA . ASP A 1 436 ? -8.834 -23.664 26.701 1.00 68.31 436 ASP A CA 1
ATOM 3376 C C . ASP A 1 436 ? -9.530 -24.861 26.038 1.00 68.31 436 ASP A C 1
ATOM 3378 O O . ASP A 1 436 ? -10.761 -24.783 25.799 1.00 68.31 436 ASP A O 1
#

Radius of gyration: 21.44 Å; chains: 1; bounding box: 49×58×60 Å

Secondary structure (DSSP, 8-state):
---GGGHHHHHHHHHHHHHT-EE-TTS-EE-BS-TTPPTTS-PPBPPHHHHHHHHHHHHHHHHHH--HHHHHHHHHHHHHHHHTSPEEEEETTEEEEE--SSS-TT--SPP--S-STTSHHHHHHHHHHHHHH---HHHHHHHHHHHHHHHHHHHHTPEEEEETTEEEEE---SS-TT----STTTSHHHHHHHHHHHHHH-TT---TTS--HHHHHHHHHHHHHHT-EEETTEEE-TTTTS-TT----STTTSHHHHHHHHHHHHHHHTTT-HHHHHHHHHHHHHHHHHHHHHHHH--S-SS--SBSSTT-BSTTTSHHHHHHHHHHHHHHHTTS-HHHHHHHHHHHHHHHHHHHHT-EEETTEEE--BTTTTSEEE--TTTSHHHHHHHHHHHHHHHT-HHHHHHHHHHHHHHHHTPEEETTEEE--SEEEPP-

pLDDT: mean 90.1, std 9.81, range [53.97, 98.69]

Sequence (436 aa):
EVAPEYDKYWKGALNWLISVVQRDKQGYLYWYMSTTAPKGHPSRRISIPGMCHVTRMFLAGYKRCGDKRYLETGLESARTLVERIPRKKDTSYGTAWTWSAAYRRNDRTPGLLAGHSHGLGNVISTLLDAYEAATDDSFRGEIRQALKGLLVNLRARATLTEHNGHTLVSWPSRRNRNIVETGYCYGQAGVVLPLLDMAEVFPDMALSDGTTPLSLANGSLRYLMSVAQEVRGGYIWPYMRHRKRSKNIGYGSGTGGIGWAFLRGAEVNRKADPAFAEQCMKYARGAVTYAVNLVLGNKGPDRLKRPGGDAGFGVCGGAGGAGVLLVKYAEAAGSRGPQLLRRIDQAIERIARRVIASTTEIDGTLVCPDRTHFKRINIALDYGQTGIVLGLSIAGQYLKNEELIDAAKKVADYIAQRAVREGGGYKFAQFHPLPD